Protein AF-0000000084757654 (afdb_homodimer)

Solvent-accessible surface area (backbone atoms only — not comparable to full-atom values): 35152 Å² total; per-residue (Å²): 127,57,70,40,54,54,43,24,61,54,44,61,72,52,44,21,40,53,66,53,26,56,70,52,33,48,52,54,52,52,53,41,43,73,71,65,41,54,68,43,66,47,40,64,79,38,43,17,34,40,31,45,47,75,44,86,36,84,60,58,26,37,35,41,46,20,39,56,28,21,42,80,41,77,55,94,88,36,82,39,55,36,58,24,73,42,19,33,51,40,34,16,21,51,52,40,28,50,52,51,40,60,75,65,60,38,53,59,22,10,30,41,35,40,36,41,35,30,12,43,89,73,51,46,24,37,49,46,38,48,74,54,48,74,54,75,70,40,45,34,38,36,38,65,42,79,28,36,35,92,80,27,41,56,69,29,31,25,34,35,52,39,26,5,12,35,34,32,40,40,33,43,29,38,37,30,59,25,53,51,74,44,51,87,72,30,20,48,10,50,58,19,51,31,46,17,53,53,45,41,62,64,63,79,73,65,86,88,55,59,64,50,61,43,66,15,33,34,46,25,72,65,87,48,66,57,29,29,17,30,47,20,39,37,31,30,32,35,38,15,54,35,58,69,55,36,53,52,49,50,53,51,42,51,49,31,39,47,51,28,14,48,76,57,71,25,42,62,52,77,44,80,41,80,68,41,48,16,52,61,72,29,69,68,38,26,49,43,42,37,53,16,34,28,73,67,46,33,72,83,9,48,50,67,66,43,75,43,61,52,69,52,29,69,26,41,40,36,69,77,37,68,81,32,34,25,22,36,27,29,39,12,20,48,22,30,92,32,76,67,32,93,74,38,46,58,49,69,74,39,42,59,53,52,20,49,27,55,45,41,38,45,38,75,70,17,78,128,55,70,41,54,54,44,24,60,53,44,62,73,51,44,21,40,54,66,53,26,56,69,51,35,49,51,53,51,52,52,41,43,72,72,66,40,54,68,44,67,47,40,64,80,38,44,17,35,40,31,46,47,72,44,84,35,83,58,57,28,38,33,42,47,21,39,57,32,20,40,80,40,75,56,94,88,35,83,40,54,36,58,25,72,42,20,34,51,39,35,16,23,52,52,40,30,50,51,50,37,60,76,65,59,38,54,60,23,9,30,40,37,41,35,41,35,28,10,45,89,73,50,46,23,36,49,47,38,47,74,53,47,74,56,77,72,38,45,34,39,37,39,64,42,78,28,36,35,93,80,27,41,57,70,28,31,24,33,36,52,37,26,5,12,35,34,33,38,40,34,42,29,38,38,29,59,24,54,51,73,42,52,86,72,29,20,50,10,51,58,20,50,31,46,16,54,53,45,41,64,64,64,77,73,66,86,90,55,59,64,50,61,45,66,15,32,33,45,25,72,65,88,48,67,57,30,31,19,30,45,22,39,38,30,30,32,36,37,13,54,36,55,71,56,37,54,52,48,50,53,52,42,51,50,30,39,47,52,29,13,46,74,57,72,24,43,64,51,78,45,79,42,79,69,41,49,15,52,62,73,29,69,68,37,27,49,43,42,39,53,17,36,29,73,67,46,33,72,84,9,48,50,68,64,44,74,43,62,52,68,51,30,69,28,41,41,35,69,76,35,69,80,31,34,25,21,35,28,29,39,12,20,49,22,30,93,31,76,66,33,92,73,38,47,59,48,69,73,38,42,60,54,50,19,50,27,53,45,40,38,45,37,76,69,17,78

Nearest PDB structures (foldseek):
  5i4m-assembly1_B  TM=6.976E-01  e=3.843E-22  Burkholderia vietnamiensis G4
  5tp4-assembly1_A  TM=6.880E-01  e=1.648E-21  Burkholderia ambifaria MC40-6
  5thw-assembly2_D  TM=6.919E-01  e=2.372E-21  Burkholderia multivorans ATCC 17616
  5tp4-assembly1_B  TM=6.798E-01  e=2.846E-21  Burkholderia ambifaria MC40-6
  4wjb-assembly2_C  TM=6.669E-01  e=1.084E-19  Burkholderia cenocepacia J2315

Secondary structure (DSSP, 8-state):
--HHHHHHHHHHT----TT--HHHHHHHHHHHHHHT-EEEEEETTTTEEEEEEE-SSS--EEEEEEE---EEEEETTEEEEE-TT-HHHHHHHHHHHHHHHHHTT---SSEEEEEEE--TTTT-HHHHHHHTTTTTT-SEEEEEEEEETTT--TT-EES-EEEPEEEEEEEEEE-B-EETT-GGGSB-HHHHHHHHHHHHHT----TTS-EEEEEEEEEEE-SSTTEE-SEEEEEEEEEESSHHHHHHHHHHHHHHHHHHHHHTT-EEEEEEEEEEPPP---HHHHHHHHHHHHHHH-GGGBPPPEEES---THHHHHHH-TTSEEEEEEEEEEEBS-TT-TT-B--TTHHHHHHHHHHHHHHHHH-/--HHHHHHHHHHT----TT--HHHHHHHHHHHHHHT-EEEEEETTTTEEEEEEE-SSS--EEEEEEE---EEEEETTEEEEE--S-HHHHHHHHHHHHHHHHHTT---SSEEEEEEE--TTTT-HHHHHHHTTTTTT-SEEEEEEEEETTT--TT-EES-EEEPEEEEEEEEEE-B-EETT-GGGSB-HHHHHHHHHHHHHT----TTS-EEEEEEEEEEE-SSTTEE-SEEEEEEEEEESSHHHHHHHHHHHHHHHHHHHHHTT-EEEEEEEEEEPPP---HHHHHHHHHHHHHHH-GGGBPPPEEES---THHHHHHH-TTSEEEEEEEEEEEBS-TT-TT-B--TTHHHHHHHHHHHHHHHHH-

pLDDT: mean 96.44, std 3.77, range [72.62, 98.88]

Organism: Klebsiella aerogenes (strain ATCC 13048 / DSM 30053 / CCUG 1429 / JCM 1235 / KCTC 2190 / NBRC 13534 / NCIMB 10102 / NCTC 10006 / CDC 819-56) (NCBI:txid1028307)

Radius of gyration: 37.56 Å; Cα contacts (8 Å, |Δi|>4): 1907; chains: 2; bounding box: 44×111×71 Å

Foldseek 3Di:
DDQLVVQLVVLQVDAAAFQGCQVQLVVLQVLCVVLPWDKDACQLVGRKIKTKDALVAAFAEEEEEAERHFDWDQDPNDTDTGNLFCSSLQSSLLSSLSSVCVVVVLFNHGMYMYIYWGHFVVLCRLVSNVVSVVCVRHAAYEYEGAFACVFAAALAKELAEKEKKKKKKKKKKFKAKDFLVCCVVIQASLQLQVQLQVLLVPDDDDPVWDKDKHKDDKDFDPPDPGMRTGIIMIMIMIITSAQVVVVVSVVSSVVSSQVSSVVSPMGMDMDMDDIAHIDDAAPVSSVLLQVLRCVLRNPVRYDYYYYDRHGTSNCVNCVVVVSHHYIYMYHHFNWPPGGPPPPIDGHSVSSVSSSSSVNSSSSVRRD/DDQLVVQLVVLQVQAAAFQGCQVQLVVLQVLCVVLPWDKDACQLVGRKIKTKDALVAAFAEEEEEAERHFDWDQDPNDTDTGNQFCSSLQSSLLSSLSSVCVVVVLFNHGMYMYIYFGHFVVLCRLVSNVVSVVCVRHAAYEYEGAFACVFAAALAKELAEKEKKKKKKKKKKFKAKDFLVCCVVIQASLQLQVQLQVLLVPDDDDPVWDKDKHKDDKDFDPPDPGMRTGIIMIMIMIITSAQVVVVVSVVSSVVSSQVSSVVRPMGMDMDMDDIAHIDDAAPVSSVLLQVLRCVLRNPVRYDYYDYDRHGTSNCVNCVVVVSHHYIYMYHHFNWPPGGPPPPIDGHSVSSVSSSSSVNSSSSVRRD

InterPro domains:
  IPR002933 Peptidase M20 [PF01546] (63-363)
  IPR011650 Peptidase M20, dimerisation domain [PF07687] (166-262)
  IPR017439 Amidohydrolase [PIRSF005962] (6-364)
  IPR017439 Amidohydrolase [TIGR01891] (9-352)
  IPR036264 Bacterial exopeptidase dimerisation domain [SSF55031] (165-276)
  IPR037484 AmhX-like [cd08018] (2-364)
  IPR052030 Peptidase M20/M20A family hydrolases [PTHR30575] (9-344)

Sequence (734 aa):
MSRTLEHFNYLHQIPELGFEEYKTSAYIGDTLEAAGFRVHRHVGGTTGIVAEIDSGEPGPVVALRADMDALGHIIDGRLEARHTCGHDGHSSVVLTAAEEILAERMVKRGKLKVLFQPAEELGTGAIALTEAGVLDDVEMLFGFHLRPLEECPMGKAVPAMYYSASATVMVDFHGKAAHAARPHLGINALDAASHAVQAVNGIHLAPSLTWSAKATRFLCDAGVTNSVPENAHVCWDLRCEENDGMATLKERVVRAIESSAAAYGASADIRIVKEMPAAIIDEDATAIVSQAIRETFGEAGLTAAKSTPGSEDFFHYLRLRPAVKGGFWGLGCNLQPGLHHPEMHFDRAALADGVRVFKSCVRQLLGMSRTLEHFNYLHQIPELGFEEYKTSAYIGDTLEAAGFRVHRHVGGTTGIVAEIDSGEPGPVVALRADMDALGHIIDGRLEARHTCGHDGHSSVVLTAAEEILAERMVKRGKLKVLFQPAEELGTGAIALTEAGVLDDVEMLFGFHLRPLEECPMGKAVPAMYYSASATVMVDFHGKAAHAARPHLGINALDAASHAVQAVNGIHLAPSLTWSAKATRFLCDAGVTNSVPENAHVCWDLRCEENDGMATLKERVVRAIESSAAAYGASADIRIVKEMPAAIIDEDATAIVSQAIRETFGEAGLTAAKSTPGSEDFFHYLRLRPAVKGGFWGLGCNLQPGLHHPEMHFDRAALADGVRVFKSCVRQLLG

Structure (mmCIF, N/CA/C/O backbone):
data_AF-0000000084757654-model_v1
#
loop_
_entity.id
_entity.type
_entity.pdbx_description
1 polymer Amidohydrolase
#
loop_
_atom_site.group_PDB
_atom_site.id
_atom_site.type_symbol
_atom_site.label_atom_id
_atom_site.label_alt_id
_atom_site.label_comp_id
_atom_site.label_asym_id
_atom_site.label_entity_id
_atom_site.label_seq_id
_atom_site.pdbx_PDB_ins_code
_atom_site.Cartn_x
_atom_site.Cartn_y
_atom_site.Cartn_z
_atom_site.occupancy
_atom_site.B_iso_or_equiv
_atom_site.auth_seq_id
_atom_site.auth_comp_id
_atom_site.auth_asym_id
_atom_site.auth_atom_id
_atom_site.pdbx_PDB_model_num
ATOM 1 N N . MET A 1 1 ? 23.953 -36.562 -34.312 1 72.62 1 MET A N 1
ATOM 2 C CA . MET A 1 1 ? 23.219 -36 -33.188 1 72.62 1 MET A CA 1
ATOM 3 C C . MET A 1 1 ? 21.891 -36.719 -33 1 72.62 1 MET A C 1
ATOM 5 O O . MET A 1 1 ? 21.25 -37.125 -33.969 1 72.62 1 MET A O 1
ATOM 9 N N . SER A 1 2 ? 21.609 -37.031 -31.688 1 90.94 2 SER A N 1
ATOM 10 C CA . SER A 1 2 ? 20.359 -37.75 -31.453 1 90.94 2 SER A CA 1
ATOM 11 C C . SER A 1 2 ? 19.156 -36.906 -31.875 1 90.94 2 SER A C 1
ATOM 13 O O . SER A 1 2 ? 19.234 -35.688 -31.938 1 90.94 2 SER A O 1
ATOM 15 N N . ARG A 1 3 ? 18.141 -37.594 -32.5 1 94.44 3 ARG A N 1
ATOM 16 C CA . ARG A 1 3 ? 16.922 -36.938 -32.938 1 94.44 3 ARG A CA 1
ATOM 17 C C . ARG A 1 3 ? 16.375 -36 -31.859 1 94.44 3 ARG A C 1
ATOM 19 O O . ARG A 1 3 ? 15.898 -34.906 -32.156 1 94.44 3 ARG A O 1
ATOM 26 N N . THR A 1 4 ? 16.516 -36.406 -30.688 1 97.31 4 THR A N 1
ATOM 27 C CA . THR A 1 4 ? 16.016 -35.625 -29.562 1 97.31 4 THR A CA 1
ATOM 28 C C . THR A 1 4 ? 16.812 -34.312 -29.422 1 97.31 4 THR A C 1
ATOM 30 O O . THR A 1 4 ? 16.25 -33.25 -29.188 1 97.31 4 THR A O 1
ATOM 33 N N . LEU A 1 5 ? 18.109 -34.344 -29.578 1 97.69 5 LEU A N 1
ATOM 34 C CA . LEU A 1 5 ? 18.953 -33.156 -29.484 1 97.69 5 LEU A CA 1
ATOM 35 C C . LEU A 1 5 ? 18.719 -32.219 -30.672 1 97.69 5 LEU A C 1
ATOM 37 O O . LEU A 1 5 ? 18.812 -31 -30.531 1 97.69 5 LEU A O 1
ATOM 41 N N . GLU A 1 6 ? 18.484 -32.844 -31.828 1 97.75 6 GLU A N 1
ATOM 42 C CA . GLU A 1 6 ? 18.141 -32.031 -32.969 1 97.75 6 GLU A CA 1
ATOM 43 C C . GLU A 1 6 ? 16.891 -31.188 -32.719 1 97.75 6 GLU A C 1
ATOM 45 O O . GLU A 1 6 ? 16.875 -29.984 -33 1 97.75 6 GLU A O 1
ATOM 50 N N . HIS A 1 7 ? 15.891 -31.844 -32.219 1 98.44 7 HIS A N 1
ATOM 51 C CA . HIS A 1 7 ? 14.672 -31.125 -31.891 1 98.44 7 HIS A CA 1
ATOM 52 C C . HIS A 1 7 ? 14.938 -30.047 -30.844 1 98.44 7 HIS A C 1
ATOM 54 O O . HIS A 1 7 ? 14.5 -28.906 -31 1 98.44 7 HIS A O 1
ATOM 60 N N . PHE A 1 8 ? 15.695 -30.391 -29.812 1 98.31 8 PHE A N 1
ATOM 61 C CA . PHE A 1 8 ? 16 -29.453 -28.734 1 98.31 8 PHE A CA 1
ATOM 62 C C . PHE A 1 8 ? 16.719 -28.219 -29.266 1 98.31 8 PHE A C 1
ATOM 64 O O . PHE A 1 8 ? 16.375 -27.094 -28.922 1 98.31 8 PHE A O 1
ATOM 71 N N . ASN A 1 9 ? 17.703 -28.484 -30.047 1 97.69 9 ASN A N 1
ATOM 72 C CA . ASN A 1 9 ? 18.516 -27.375 -30.562 1 97.69 9 ASN A CA 1
ATOM 73 C C . ASN A 1 9 ? 17.672 -26.391 -31.375 1 97.69 9 ASN A C 1
ATOM 75 O O . ASN A 1 9 ? 17.906 -25.188 -31.312 1 97.69 9 ASN A O 1
ATOM 79 N N . TYR A 1 10 ? 16.781 -26.953 -32.094 1 97.88 10 TYR A N 1
ATOM 80 C CA . TYR A 1 10 ? 15.922 -26.078 -32.875 1 97.88 10 TYR A CA 1
ATOM 81 C C . TYR A 1 10 ? 14.953 -25.312 -31.969 1 97.88 10 TYR A C 1
ATOM 83 O O . TYR A 1 10 ? 14.852 -24.094 -32.062 1 97.88 10 TYR A O 1
ATOM 91 N N . LEU A 1 11 ? 14.234 -26.016 -31.141 1 98.44 11 LEU A N 1
ATOM 92 C CA . LEU A 1 11 ? 13.203 -25.422 -30.281 1 98.44 11 LEU A CA 1
ATOM 93 C C . LEU A 1 11 ? 13.812 -24.406 -29.312 1 98.44 11 LEU A C 1
ATOM 95 O O . LEU A 1 11 ? 13.172 -23.406 -28.984 1 98.44 11 LEU A O 1
ATOM 99 N N . HIS A 1 12 ? 15 -24.672 -28.891 1 97.94 12 HIS A N 1
ATOM 100 C CA . HIS A 1 12 ? 15.695 -23.797 -27.969 1 97.94 12 HIS A CA 1
ATOM 101 C C . HIS A 1 12 ? 15.898 -22.406 -28.562 1 97.94 12 HIS A C 1
ATOM 103 O O . HIS A 1 12 ? 15.953 -21.406 -27.844 1 97.94 12 HIS A O 1
ATOM 109 N N . GLN A 1 13 ? 15.906 -22.344 -29.844 1 97.44 13 GLN A N 1
ATOM 110 C CA . GLN A 1 13 ? 16.234 -21.109 -30.531 1 97.44 13 GLN A CA 1
ATOM 111 C C . GLN A 1 13 ? 14.992 -20.266 -30.766 1 97.44 13 GLN A C 1
ATOM 113 O O . GLN A 1 13 ? 15.086 -19.094 -31.125 1 97.44 13 GLN A O 1
ATOM 118 N N . ILE A 1 14 ? 13.836 -20.812 -30.484 1 97.62 14 ILE A N 1
ATOM 119 C CA . ILE A 1 14 ? 12.625 -20.078 -30.812 1 97.62 14 ILE A CA 1
ATOM 120 C C . ILE A 1 14 ? 11.703 -20.016 -29.594 1 97.62 14 ILE A C 1
ATOM 122 O O . ILE A 1 14 ? 10.539 -20.406 -29.672 1 97.62 14 ILE A O 1
ATOM 126 N N . PRO A 1 15 ? 12.211 -19.453 -28.562 1 97.5 15 PRO A N 1
ATOM 127 C CA . PRO A 1 15 ? 11.344 -19.297 -27.391 1 97.5 15 PRO A CA 1
ATOM 128 C C . PRO A 1 15 ? 10.172 -18.344 -27.641 1 97.5 15 PRO A C 1
ATOM 130 O O . PRO A 1 15 ? 10.359 -17.25 -28.172 1 97.5 15 PRO A O 1
ATOM 133 N N . GLU A 1 16 ? 8.938 -18.828 -27.391 1 97.94 16 GLU A N 1
ATOM 134 C CA . GLU A 1 16 ? 7.723 -18.031 -27.578 1 97.94 16 GLU A CA 1
ATOM 135 C C . GLU A 1 16 ? 6.824 -18.094 -26.344 1 97.94 16 GLU A C 1
ATOM 137 O O . GLU A 1 16 ? 6.73 -19.141 -25.688 1 97.94 16 GLU A O 1
ATOM 142 N N . LEU A 1 17 ? 6.145 -17.016 -26.062 1 96.38 17 LEU A N 1
ATOM 143 C CA . LEU A 1 17 ? 5.312 -16.922 -24.875 1 96.38 17 LEU A CA 1
ATOM 144 C C . LEU A 1 17 ? 4.027 -17.719 -25.047 1 96.38 17 LEU A C 1
ATOM 146 O O . LEU A 1 17 ? 3.717 -18.188 -26.141 1 96.38 17 LEU A O 1
ATOM 150 N N . GLY A 1 18 ? 3.299 -17.891 -24 1 95.88 18 GLY A N 1
ATOM 151 C CA . GLY A 1 18 ? 2.074 -18.688 -23.984 1 95.88 18 GLY A CA 1
ATOM 152 C C . GLY A 1 18 ? 1.058 -18.219 -25 1 95.88 18 GLY A C 1
ATOM 153 O O . GLY A 1 18 ? 0.792 -17.031 -25.141 1 95.88 18 GLY A O 1
ATOM 154 N N . PHE A 1 19 ? 0.548 -19.125 -25.703 1 97.06 19 PHE A N 1
ATOM 155 C CA . PHE A 1 19 ? -0.47 -18.984 -26.734 1 97.06 19 PHE A CA 1
ATOM 156 C C . PHE A 1 19 ? 0.077 -18.219 -27.938 1 97.06 19 PHE A C 1
ATOM 158 O O . PHE A 1 19 ? -0.668 -17.891 -28.859 1 97.06 19 PHE A O 1
ATOM 165 N N . GLU A 1 20 ? 1.313 -17.922 -27.891 1 97.62 20 GLU A N 1
ATOM 166 C CA . GLU A 1 20 ? 1.985 -17.281 -29.016 1 97.62 20 GLU A CA 1
ATOM 167 C C . GLU A 1 20 ? 3.096 -18.172 -29.562 1 97.62 20 GLU A C 1
ATOM 169 O O . GLU A 1 20 ? 4.078 -17.672 -30.109 1 97.62 20 GLU A O 1
ATOM 174 N N . GLU A 1 21 ? 2.961 -19.422 -29.297 1 98.38 21 GLU A N 1
ATOM 175 C CA . GLU A 1 21 ? 3.977 -20.375 -29.734 1 98.38 21 GLU A CA 1
ATOM 176 C C . GLU A 1 21 ? 3.787 -20.766 -31.203 1 98.38 21 GLU A C 1
ATOM 178 O O . GLU A 1 21 ? 3.703 -21.938 -31.531 1 98.38 21 GLU A O 1
ATOM 183 N N . TYR A 1 22 ? 3.822 -19.797 -32.062 1 98.38 22 TYR A N 1
ATOM 184 C CA . TYR A 1 22 ? 3.48 -20.016 -33.469 1 98.38 22 TYR A CA 1
ATOM 185 C C . TYR A 1 22 ? 4.57 -20.812 -34.188 1 98.38 22 TYR A C 1
ATOM 187 O O . TYR A 1 22 ? 4.281 -21.797 -34.875 1 98.38 22 TYR A O 1
ATOM 195 N N . LYS A 1 23 ? 5.789 -20.375 -34.094 1 98.62 23 LYS A N 1
ATOM 196 C CA . LYS A 1 23 ? 6.895 -21.078 -34.719 1 98.62 23 LYS A CA 1
ATOM 197 C C . LYS A 1 23 ? 7.074 -22.469 -34.125 1 98.62 23 LYS A C 1
ATOM 199 O O . LYS A 1 23 ? 7.359 -23.438 -34.844 1 98.62 23 LYS A O 1
ATOM 204 N N . THR A 1 24 ? 6.957 -22.516 -32.781 1 98.69 24 THR A N 1
ATOM 205 C CA . THR A 1 24 ? 7.094 -23.797 -32.094 1 98.69 24 THR A CA 1
ATOM 206 C C . THR A 1 24 ? 6.027 -24.781 -32.562 1 98.69 24 THR A C 1
ATOM 208 O O . THR A 1 24 ? 6.34 -25.922 -32.906 1 98.69 24 THR A O 1
ATOM 211 N N . SER A 1 25 ? 4.789 -24.328 -32.562 1 98.75 25 SER A N 1
ATOM 212 C CA . SER A 1 25 ? 3.672 -25.172 -33 1 98.75 25 SER A CA 1
ATOM 213 C C . SER A 1 25 ? 3.855 -25.625 -34.438 1 98.75 25 SER A C 1
ATOM 215 O O . SER A 1 25 ? 3.598 -26.781 -34.75 1 98.75 25 SER A O 1
ATOM 217 N N . ALA A 1 26 ? 4.246 -24.703 -35.312 1 98.69 26 ALA A N 1
ATOM 218 C CA . ALA A 1 26 ? 4.477 -25.047 -36.688 1 98.69 26 ALA A CA 1
ATOM 219 C C . ALA A 1 26 ? 5.543 -26.125 -36.844 1 98.69 26 ALA A C 1
ATOM 221 O O . ALA A 1 26 ? 5.367 -27.094 -37.594 1 98.69 26 ALA A O 1
ATOM 222 N N . TYR A 1 27 ? 6.633 -25.969 -36.188 1 98.69 27 TYR A N 1
ATOM 223 C CA . TYR A 1 27 ? 7.727 -26.938 -36.25 1 98.69 27 TYR A CA 1
ATOM 224 C C . TYR A 1 27 ? 7.273 -28.312 -35.812 1 98.69 27 TYR A C 1
ATOM 226 O O . TYR A 1 27 ? 7.539 -29.312 -36.469 1 98.69 27 TYR A O 1
ATOM 234 N N . ILE A 1 28 ? 6.629 -28.375 -34.656 1 98.75 28 ILE A N 1
ATOM 235 C CA . ILE A 1 28 ? 6.207 -29.641 -34.094 1 98.75 28 ILE A CA 1
ATOM 236 C C . ILE A 1 28 ? 5.164 -30.297 -35 1 98.75 28 ILE A C 1
ATOM 238 O O . ILE A 1 28 ? 5.273 -31.484 -35.312 1 98.75 28 ILE A O 1
ATOM 242 N N . GLY A 1 29 ? 4.168 -29.531 -35.406 1 98.62 29 GLY A N 1
ATOM 243 C CA . GLY A 1 29 ? 3.162 -30.047 -36.312 1 98.62 29 GLY A CA 1
ATOM 244 C C . GLY A 1 29 ? 3.748 -30.594 -37.594 1 98.62 29 GLY A C 1
ATOM 245 O O . GLY A 1 29 ? 3.404 -31.703 -38.031 1 98.62 29 GLY A O 1
ATOM 246 N N . ASP A 1 30 ? 4.613 -29.781 -38.25 1 98.62 30 ASP A N 1
ATOM 247 C CA . ASP A 1 30 ? 5.254 -30.188 -39.469 1 98.62 30 ASP A CA 1
ATOM 248 C C . ASP A 1 30 ? 6.055 -31.484 -39.281 1 98.62 30 ASP A C 1
ATOM 250 O O . ASP A 1 30 ? 6.023 -32.375 -40.156 1 98.62 30 ASP A O 1
ATOM 254 N N . THR A 1 31 ? 6.828 -31.5 -38.25 1 98.5 31 THR A N 1
ATOM 255 C CA . THR A 1 31 ? 7.652 -32.688 -37.969 1 98.5 31 THR A CA 1
ATOM 256 C C . THR A 1 31 ? 6.785 -33.906 -37.812 1 98.5 31 THR A C 1
ATOM 258 O O . THR A 1 31 ? 7.121 -35 -38.312 1 98.5 31 THR A O 1
ATOM 261 N N . LEU A 1 32 ? 5.699 -33.812 -37.062 1 98.38 32 LEU A N 1
ATOM 262 C CA . LEU A 1 32 ? 4.793 -34.938 -36.844 1 98.38 32 LEU A CA 1
ATOM 263 C C . LEU A 1 32 ? 4.145 -35.375 -38.156 1 98.38 32 LEU A C 1
ATOM 265 O O . LEU A 1 32 ? 4.047 -36.594 -38.406 1 98.38 32 LEU A O 1
ATOM 269 N N . GLU A 1 33 ? 3.707 -34.438 -38.938 1 97.69 33 GLU A N 1
ATOM 270 C CA . GLU A 1 33 ? 3.109 -34.781 -40.219 1 97.69 33 GLU A CA 1
ATOM 271 C C . GLU A 1 33 ? 4.109 -35.5 -41.125 1 97.69 33 GLU A C 1
ATOM 273 O O . GLU A 1 33 ? 3.771 -36.469 -41.781 1 97.69 33 GLU A O 1
ATOM 278 N N . ALA A 1 34 ? 5.254 -34.938 -41.156 1 97.44 34 ALA A N 1
ATOM 279 C CA . ALA A 1 34 ? 6.305 -35.562 -41.969 1 97.44 34 ALA A CA 1
ATOM 280 C C . ALA A 1 34 ? 6.594 -36.969 -41.5 1 97.44 34 ALA A C 1
ATOM 282 O O . ALA A 1 34 ? 6.926 -37.844 -42.344 1 97.44 34 ALA A O 1
ATOM 283 N N . ALA A 1 35 ? 6.465 -37.25 -40.25 1 96.25 35 ALA A N 1
ATOM 284 C CA . ALA A 1 35 ? 6.715 -38.562 -39.688 1 96.25 35 ALA A CA 1
ATOM 285 C C . ALA A 1 35 ? 5.555 -39.5 -40 1 96.25 35 ALA A C 1
ATOM 287 O O . ALA A 1 35 ? 5.691 -40.719 -39.875 1 96.25 35 ALA A O 1
ATOM 288 N N . GLY A 1 36 ? 4.355 -38.969 -40.344 1 95 36 GLY A N 1
ATOM 289 C CA . GLY A 1 36 ? 3.246 -39.812 -40.75 1 95 36 GLY A CA 1
ATOM 290 C C . GLY A 1 36 ? 2.078 -39.781 -39.781 1 95 36 GLY A C 1
ATOM 291 O O . GLY A 1 36 ? 1.151 -40.594 -39.906 1 95 36 GLY A O 1
ATOM 292 N N . PHE A 1 37 ? 2.125 -38.875 -38.875 1 95.94 37 PHE A N 1
ATOM 293 C CA . PHE A 1 37 ? 1.035 -38.75 -37.938 1 95.94 37 PHE A CA 1
ATOM 294 C C . PHE A 1 37 ? -0.181 -38.094 -38.562 1 95.94 37 PHE A C 1
ATOM 296 O O . PHE A 1 37 ? -0.043 -37.281 -39.469 1 95.94 37 PHE A O 1
ATOM 303 N N . ARG A 1 38 ? -1.343 -38.5 -38 1 94.81 38 ARG A N 1
ATOM 304 C CA . ARG A 1 38 ? -2.506 -37.625 -38.125 1 94.81 38 ARG A CA 1
ATOM 305 C C . ARG A 1 38 ? -2.43 -36.5 -37.094 1 94.81 38 ARG A C 1
ATOM 307 O O . ARG A 1 38 ? -2.52 -36.75 -35.906 1 94.81 38 ARG A O 1
ATOM 314 N N . VAL A 1 39 ? -2.369 -35.312 -37.656 1 97.81 39 VAL A N 1
ATOM 315 C CA . VAL A 1 39 ? -2.092 -34.188 -36.75 1 97.81 39 VAL A CA 1
ATOM 316 C C . VAL A 1 39 ? -3.279 -33.219 -36.75 1 97.81 39 VAL A C 1
ATOM 318 O O . VAL A 1 39 ? -3.803 -32.844 -37.812 1 97.81 39 VAL A O 1
ATOM 321 N N . HIS A 1 40 ? -3.773 -32.938 -35.656 1 98.06 40 HIS A N 1
ATOM 322 C CA . HIS A 1 40 ? -4.723 -31.844 -35.438 1 98.06 40 HIS A CA 1
ATOM 323 C C . HIS A 1 40 ? -4.027 -30.594 -34.906 1 98.06 40 HIS A C 1
ATOM 325 O O . HIS A 1 40 ? -3.582 -30.562 -33.75 1 98.06 40 HIS A O 1
ATOM 331 N N . ARG A 1 41 ? -4.008 -29.578 -35.656 1 98 41 ARG A N 1
ATOM 332 C CA . ARG A 1 41 ? -3.365 -28.312 -35.281 1 98 41 ARG A CA 1
ATOM 333 C C . ARG A 1 41 ? -4.391 -27.297 -34.812 1 98 41 ARG A C 1
ATOM 335 O O . ARG A 1 41 ? -5.598 -27.531 -34.906 1 98 41 ARG A O 1
ATOM 342 N N . HIS A 1 42 ? -3.98 -26.281 -34.219 1 97.94 42 HIS A N 1
ATOM 343 C CA . HIS A 1 42 ? -4.809 -25.188 -33.719 1 97.94 42 HIS A CA 1
ATOM 344 C C . HIS A 1 42 ? -5.949 -25.719 -32.844 1 97.94 42 HIS A C 1
ATOM 346 O O . HIS A 1 42 ? -7.102 -25.312 -33.031 1 97.94 42 HIS A O 1
ATOM 352 N N . VAL A 1 43 ? -5.621 -26.672 -32.062 1 97.75 43 VAL A N 1
ATOM 353 C CA . VAL A 1 43 ? -6.617 -27.297 -31.219 1 97.75 43 VAL A CA 1
ATOM 354 C C . VAL A 1 43 ? -7.203 -26.266 -30.25 1 97.75 43 VAL A C 1
ATOM 356 O O . VAL A 1 43 ? -6.465 -25.562 -29.562 1 97.75 43 VAL A O 1
ATOM 359 N N . GLY A 1 44 ? -8.555 -26.188 -30.219 1 95.94 44 GLY A N 1
ATOM 360 C CA . GLY A 1 44 ? -9.227 -25.219 -29.359 1 95.94 44 GLY A CA 1
ATOM 361 C C . GLY A 1 44 ? -8.969 -23.781 -29.766 1 95.94 44 GLY A C 1
ATOM 362 O O . GLY A 1 44 ? -9.094 -22.859 -28.938 1 95.94 44 GLY A O 1
ATOM 363 N N . GLY A 1 45 ? -8.539 -23.578 -30.906 1 97.19 45 GLY A N 1
ATOM 364 C CA . GLY A 1 45 ? -8.227 -22.234 -31.375 1 97.19 45 GLY A CA 1
ATOM 365 C C . GLY A 1 45 ? -6.906 -21.719 -30.828 1 97.19 45 GLY A C 1
ATOM 366 O O . GLY A 1 45 ? -6.688 -20.5 -30.781 1 97.19 45 GLY A O 1
ATOM 367 N N . THR A 1 46 ? -6.074 -22.578 -30.328 1 98.19 46 THR A N 1
ATOM 368 C CA . THR A 1 46 ? -4.781 -22.203 -29.766 1 98.19 46 THR A CA 1
ATOM 369 C C . THR A 1 46 ? -3.639 -22.75 -30.625 1 98.19 46 THR A C 1
ATOM 371 O O . THR A 1 46 ? -3.869 -23.266 -31.719 1 98.19 46 THR A O 1
ATOM 374 N N . THR A 1 47 ? -2.445 -22.562 -30.109 1 98.56 47 THR A N 1
ATOM 375 C CA . THR A 1 47 ? -1.286 -23.125 -30.797 1 98.56 47 THR A CA 1
ATOM 376 C C . THR A 1 47 ? -1.113 -24.609 -30.438 1 98.56 47 THR A C 1
ATOM 378 O O . THR A 1 47 ? -0.112 -25.219 -30.812 1 98.56 47 THR A O 1
ATOM 381 N N . GLY A 1 48 ? -2.059 -25.219 -29.719 1 98.62 48 GLY A N 1
ATOM 382 C CA . GLY A 1 48 ? -1.989 -26.609 -29.297 1 98.62 48 GLY A CA 1
ATOM 383 C C . GLY A 1 48 ? -2.064 -27.594 -30.453 1 98.62 48 GLY A C 1
ATOM 384 O O . GLY A 1 48 ? -2.686 -27.312 -31.469 1 98.62 48 GLY A O 1
ATOM 385 N N . ILE A 1 49 ? -1.4 -28.734 -30.297 1 98.75 49 ILE A N 1
ATOM 386 C CA . ILE A 1 49 ? -1.349 -29.797 -31.297 1 98.75 49 ILE A CA 1
ATOM 387 C C . ILE A 1 49 ? -1.736 -31.141 -30.656 1 98.75 49 ILE A C 1
ATOM 389 O O . ILE A 1 49 ? -1.355 -31.422 -29.516 1 98.75 49 ILE A O 1
ATOM 393 N N . VAL A 1 50 ? -2.508 -31.906 -31.359 1 98.69 50 VAL A N 1
ATOM 394 C CA . VAL A 1 50 ? -2.76 -33.312 -30.984 1 98.69 50 VAL A CA 1
ATOM 395 C C . VAL A 1 50 ? -2.428 -34.219 -32.156 1 98.69 50 VAL A C 1
ATOM 397 O O . VAL A 1 50 ? -2.885 -34 -33.281 1 98.69 50 VAL A O 1
ATOM 400 N N . ALA A 1 51 ? -1.605 -35.156 -31.922 1 98.56 51 ALA A N 1
ATOM 401 C CA . ALA A 1 51 ? -1.303 -36.219 -32.875 1 98.56 51 ALA A CA 1
ATOM 402 C C . ALA A 1 51 ? -1.746 -37.562 -32.375 1 98.56 51 ALA A C 1
ATOM 404 O O . ALA A 1 51 ? -1.77 -37.812 -31.156 1 98.56 51 ALA A O 1
ATOM 405 N N . GLU A 1 52 ? -2.062 -38.469 -33.312 1 97.56 52 GLU A N 1
ATOM 406 C CA . GLU A 1 52 ? -2.615 -39.75 -32.875 1 97.56 52 GLU A CA 1
ATOM 407 C C . GLU A 1 52 ? -1.994 -40.906 -33.656 1 97.56 52 GLU A C 1
ATOM 409 O O . GLU A 1 52 ? -1.626 -40.75 -34.812 1 97.56 52 GLU A O 1
ATOM 414 N N . ILE A 1 53 ? -1.821 -41.969 -32.969 1 96.44 53 ILE A N 1
ATOM 415 C CA . ILE A 1 53 ? -1.527 -43.281 -33.531 1 96.44 53 ILE A CA 1
ATOM 416 C C . ILE A 1 53 ? -2.627 -44.281 -33.125 1 96.44 53 ILE A C 1
ATOM 418 O O . ILE A 1 53 ? -2.814 -44.562 -31.953 1 96.44 53 ILE A O 1
ATOM 422 N N . ASP A 1 54 ? -3.324 -44.75 -34.156 1 96.5 54 ASP A N 1
ATOM 423 C CA . ASP A 1 54 ? -4.395 -45.719 -33.938 1 96.5 54 ASP A CA 1
ATOM 424 C C . ASP A 1 54 ? -3.979 -47.094 -34.438 1 96.5 54 ASP A C 1
ATOM 426 O O . ASP A 1 54 ? -3.711 -47.281 -35.625 1 96.5 54 ASP A O 1
ATOM 430 N N . SER A 1 55 ? -3.963 -48.031 -33.5 1 96.38 55 SER A N 1
ATOM 431 C CA . SER A 1 55 ? -3.562 -49.406 -33.875 1 96.38 55 SER A CA 1
ATOM 432 C C . SER A 1 55 ? -4.625 -50.062 -34.719 1 96.38 55 SER A C 1
ATOM 434 O O . SER A 1 55 ? -4.336 -51.031 -35.438 1 96.38 55 SER A O 1
ATOM 436 N N . GLY A 1 56 ? -5.871 -49.594 -34.531 1 96.25 56 GLY A N 1
ATOM 437 C CA . GLY A 1 56 ? -7 -50.25 -35.188 1 96.25 56 GLY A CA 1
ATOM 438 C C . GLY A 1 56 ? -7.539 -51.406 -34.375 1 96.25 56 GLY A C 1
ATOM 439 O O . GLY A 1 56 ? -8.578 -52 -34.719 1 96.25 56 GLY A O 1
ATOM 440 N N . GLU A 1 57 ? -6.824 -51.781 -33.375 1 97.75 57 GLU A N 1
ATOM 441 C CA . GLU A 1 57 ? -7.234 -52.875 -32.469 1 97.75 57 GLU A CA 1
ATOM 442 C C . GLU A 1 57 ? -7.809 -52.312 -31.172 1 97.75 57 GLU A C 1
ATOM 444 O O . GLU A 1 57 ? -7.457 -51.219 -30.75 1 97.75 57 GLU A O 1
ATOM 449 N N . PRO A 1 58 ? -8.727 -53.156 -30.562 1 97.44 58 PRO A N 1
ATOM 450 C CA . PRO A 1 58 ? -9.258 -52.688 -29.281 1 97.44 58 PRO A CA 1
ATOM 451 C C . PRO A 1 58 ? -8.172 -52.5 -28.234 1 97.44 58 PRO A C 1
ATOM 453 O O . PRO A 1 58 ? -7.207 -53.281 -28.172 1 97.44 58 PRO A O 1
ATOM 456 N N . GLY A 1 59 ? -8.336 -51.469 -27.375 1 97.62 59 GLY A N 1
ATOM 457 C CA . GLY A 1 59 ? -7.41 -51.156 -26.312 1 97.62 59 GLY A CA 1
ATOM 458 C C . GLY A 1 59 ? -7.621 -49.781 -25.734 1 97.62 59 GLY A C 1
ATOM 459 O O . GLY A 1 59 ? -8.531 -49.062 -26.156 1 97.62 59 GLY A O 1
ATOM 460 N N . PRO A 1 60 ? -6.863 -49.5 -24.859 1 98.25 60 PRO A N 1
ATOM 461 C CA . PRO A 1 60 ? -7.047 -48.219 -24.188 1 98.25 60 PRO A CA 1
ATOM 462 C C . PRO A 1 60 ? -6.531 -47.031 -25.031 1 98.25 60 PRO A C 1
ATOM 464 O O . PRO A 1 60 ? -5.801 -47.25 -26 1 98.25 60 PRO A O 1
ATOM 467 N N . VAL A 1 61 ? -6.992 -45.875 -24.719 1 98.56 61 VAL A N 1
ATOM 468 C CA . VAL A 1 61 ? -6.449 -44.625 -25.266 1 98.56 61 VAL A CA 1
ATOM 469 C C . VAL A 1 61 ? -5.531 -43.969 -24.25 1 98.56 61 VAL A C 1
ATOM 471 O O . VAL A 1 61 ? -5.965 -43.656 -23.141 1 98.56 61 VAL A O 1
ATOM 474 N N . VAL A 1 62 ? -4.293 -43.844 -24.594 1 98.75 62 VAL A N 1
ATOM 475 C CA . VAL A 1 62 ? -3.26 -43.281 -23.734 1 98.75 62 VAL A CA 1
ATOM 476 C C . VAL A 1 62 ? -2.748 -41.969 -24.344 1 98.75 62 VAL A C 1
ATOM 478 O O . VAL A 1 62 ? -2.668 -41.844 -25.578 1 98.75 62 VAL A O 1
ATOM 481 N N . ALA A 1 63 ? -2.479 -41 -23.5 1 98.88 63 ALA A N 1
ATOM 482 C CA . ALA A 1 63 ? -1.977 -39.719 -24.016 1 98.88 63 ALA A CA 1
ATOM 483 C C . ALA A 1 63 ? -0.66 -39.344 -23.344 1 98.88 63 ALA A C 1
ATOM 485 O O . ALA A 1 63 ? -0.464 -39.594 -22.156 1 98.88 63 ALA A O 1
ATOM 486 N N . LEU A 1 64 ? 0.233 -38.75 -24.031 1 98.88 64 LEU A N 1
ATOM 487 C CA . LEU A 1 64 ? 1.446 -38.094 -23.562 1 98.88 64 LEU A CA 1
ATOM 488 C C . LEU A 1 64 ? 1.367 -36.594 -23.766 1 98.88 64 LEU A C 1
ATOM 490 O O . LEU A 1 64 ? 0.939 -36.125 -24.828 1 98.88 64 LEU A O 1
ATOM 494 N N . ARG A 1 65 ? 1.746 -35.781 -22.766 1 98.88 65 ARG A N 1
ATOM 495 C CA . ARG A 1 65 ? 1.656 -34.344 -22.859 1 98.88 65 ARG A CA 1
ATOM 496 C C . ARG A 1 65 ? 3.023 -33.688 -22.672 1 98.88 65 ARG A C 1
ATOM 498 O O . ARG A 1 65 ? 3.756 -34.031 -21.75 1 98.88 65 ARG A O 1
ATOM 505 N N . ALA A 1 66 ? 3.361 -32.781 -23.531 1 98.69 66 ALA A N 1
ATOM 506 C CA . ALA A 1 66 ? 4.461 -31.828 -23.328 1 98.69 66 ALA A CA 1
ATOM 507 C C . ALA A 1 66 ? 3.979 -30.391 -23.438 1 98.69 66 ALA A C 1
ATOM 509 O O . ALA A 1 66 ? 3.088 -30.094 -24.234 1 98.69 66 ALA A O 1
ATOM 510 N N . ASP A 1 67 ? 4.539 -29.516 -22.672 1 98.25 67 ASP A N 1
ATOM 511 C CA . ASP A 1 67 ? 4.297 -28.094 -22.781 1 98.25 67 ASP A CA 1
ATOM 512 C C . ASP A 1 67 ? 5.301 -27.438 -23.734 1 98.25 67 ASP A C 1
ATOM 514 O O . ASP A 1 67 ? 6.328 -28.031 -24.062 1 98.25 67 ASP A O 1
ATOM 518 N N . MET A 1 68 ? 4.898 -26.203 -24.172 1 97.88 68 MET A N 1
ATOM 519 C CA . MET A 1 68 ? 5.648 -25.656 -25.312 1 97.88 68 MET A CA 1
ATOM 520 C C . MET A 1 68 ? 6.195 -24.266 -24.984 1 97.88 68 MET A C 1
ATOM 522 O O . MET A 1 68 ? 7.184 -23.844 -25.578 1 97.88 68 MET A O 1
ATOM 526 N N . ASP A 1 69 ? 5.586 -23.594 -24.078 1 97.56 69 ASP A N 1
ATOM 527 C CA . ASP A 1 69 ? 5.781 -22.141 -24 1 97.56 69 ASP A CA 1
ATOM 528 C C . ASP A 1 69 ? 7.062 -21.797 -23.234 1 97.56 69 ASP A C 1
ATOM 530 O O . ASP A 1 69 ? 7.59 -22.625 -22.5 1 97.56 69 ASP A O 1
ATOM 534 N N . ALA A 1 70 ? 7.535 -20.594 -23.562 1 96.75 70 ALA A N 1
ATOM 535 C CA . ALA A 1 70 ? 8.672 -20.016 -22.844 1 96.75 70 ALA A CA 1
ATOM 536 C C . ALA A 1 70 ? 8.211 -19 -21.797 1 96.75 70 ALA A C 1
ATOM 538 O O . ALA A 1 70 ? 7.008 -18.781 -21.641 1 96.75 70 ALA A O 1
ATOM 539 N N . LEU A 1 71 ? 9.188 -18.531 -21.047 1 93.25 71 LEU A N 1
ATOM 540 C CA . LEU A 1 71 ? 8.922 -17.547 -20.016 1 93.25 71 LEU A CA 1
ATOM 541 C C . LEU A 1 71 ? 9.477 -16.172 -20.422 1 93.25 71 LEU A C 1
ATOM 543 O O . LEU A 1 71 ? 10.523 -16.094 -21.062 1 93.25 71 LEU A O 1
ATOM 547 N N . GLY A 1 72 ? 8.727 -15.141 -19.984 1 88.69 72 GLY A N 1
ATOM 548 C CA . GLY A 1 72 ? 9.211 -13.781 -20.188 1 88.69 72 GLY A CA 1
ATOM 549 C C . GLY A 1 72 ? 10.148 -13.305 -19.109 1 88.69 72 GLY A C 1
ATOM 550 O O . GLY A 1 72 ? 9.906 -13.547 -17.922 1 88.69 72 GLY A O 1
ATOM 551 N N . HIS A 1 73 ? 11.266 -12.742 -19.422 1 84.31 73 HIS A N 1
ATOM 552 C CA . HIS A 1 73 ? 12.219 -12.094 -18.531 1 84.31 73 HIS A CA 1
ATOM 553 C C . HIS A 1 73 ? 12.492 -10.656 -18.969 1 84.31 73 HIS A C 1
ATOM 555 O O . HIS A 1 73 ? 12.469 -10.352 -20.156 1 84.31 73 HIS A O 1
ATOM 561 N N . ILE A 1 74 ? 12.484 -9.758 -18.016 1 79.06 74 ILE A N 1
ATOM 562 C CA . ILE A 1 74 ? 12.945 -8.414 -18.359 1 79.06 74 ILE A CA 1
ATOM 563 C C . ILE A 1 74 ? 14.469 -8.367 -18.297 1 79.06 74 ILE A C 1
ATOM 565 O O . ILE A 1 74 ? 15.062 -8.43 -17.219 1 79.06 74 ILE A O 1
ATOM 569 N N . ILE A 1 75 ? 15.102 -8.32 -19.328 1 78.56 75 ILE A N 1
ATOM 570 C CA . ILE A 1 75 ? 16.547 -8.242 -19.469 1 78.56 75 ILE A CA 1
ATOM 571 C C . ILE A 1 75 ? 16.922 -6.926 -20.141 1 78.56 75 ILE A C 1
ATOM 573 O O . ILE A 1 75 ? 16.516 -6.656 -21.281 1 78.56 75 ILE A O 1
ATOM 577 N N . ASP A 1 76 ? 17.734 -6.137 -19.422 1 83.5 76 ASP A N 1
ATOM 578 C CA . ASP A 1 76 ? 18.141 -4.816 -19.891 1 83.5 76 ASP A CA 1
ATOM 579 C C . ASP A 1 76 ? 16.922 -3.977 -20.281 1 83.5 76 ASP A C 1
ATOM 581 O O . ASP A 1 76 ? 16.906 -3.387 -21.375 1 83.5 76 ASP A O 1
ATOM 585 N N . GLY A 1 77 ? 15.875 -4.035 -19.578 1 79.19 77 GLY A N 1
ATOM 586 C CA . GLY A 1 77 ? 14.688 -3.223 -19.75 1 79.19 77 GLY A CA 1
ATOM 587 C C . GLY A 1 77 ? 13.758 -3.754 -20.828 1 79.19 77 GLY A C 1
ATOM 588 O O . GLY A 1 77 ? 12.719 -3.154 -21.109 1 79.19 77 GLY A O 1
ATOM 589 N N . ARG A 1 78 ? 14.133 -4.777 -21.422 1 86.25 78 ARG A N 1
ATOM 590 C CA . ARG A 1 78 ? 13.336 -5.328 -22.516 1 86.25 78 ARG A CA 1
ATOM 591 C C . ARG A 1 78 ? 12.812 -6.719 -22.172 1 86.25 78 ARG A C 1
ATOM 593 O O . ARG A 1 78 ? 13.523 -7.516 -21.547 1 86.25 78 ARG A O 1
ATOM 600 N N . LEU A 1 79 ? 11.516 -6.957 -22.516 1 86.19 79 LEU A N 1
ATOM 601 C CA . LEU A 1 79 ? 10.922 -8.281 -22.328 1 86.19 79 LEU A CA 1
ATOM 602 C C . LEU A 1 79 ? 11.508 -9.281 -23.312 1 86.19 79 LEU A C 1
ATOM 604 O O . LEU A 1 79 ? 11.5 -9.055 -24.516 1 86.19 79 LEU A O 1
ATOM 608 N N . GLU A 1 80 ? 12.086 -10.305 -22.797 1 91.31 80 GLU A N 1
ATOM 609 C CA . GLU A 1 80 ? 12.656 -11.367 -23.609 1 91.31 80 GLU A CA 1
ATOM 610 C C . GLU A 1 80 ? 12.109 -12.734 -23.203 1 91.31 80 GLU A C 1
ATOM 612 O O . GLU A 1 80 ? 12.023 -13.039 -22 1 91.31 80 GLU A O 1
ATOM 617 N N . ALA A 1 81 ? 11.727 -13.516 -24.219 1 94 81 ALA A N 1
ATOM 618 C CA . ALA A 1 81 ? 11.281 -14.883 -23.953 1 94 81 ALA A CA 1
ATOM 619 C C . ALA A 1 81 ? 12.461 -15.844 -23.875 1 94 81 ALA A C 1
ATOM 621 O O . ALA A 1 81 ? 13.367 -15.789 -24.719 1 94 81 ALA A O 1
ATOM 622 N N . ARG A 1 82 ? 12.508 -16.672 -22.844 1 94.69 82 ARG A N 1
ATOM 623 C CA . ARG A 1 82 ? 13.547 -17.688 -22.688 1 94.69 82 ARG A CA 1
ATOM 624 C C . ARG A 1 82 ? 12.953 -18.984 -22.156 1 94.69 82 ARG A C 1
ATOM 626 O O . ARG A 1 82 ? 11.977 -18.969 -21.406 1 94.69 82 ARG A O 1
ATOM 633 N N . HIS A 1 83 ? 13.57 -20.109 -22.578 1 96.06 83 HIS A N 1
ATOM 634 C CA . HIS A 1 83 ? 13.141 -21.406 -22.062 1 96.06 83 HIS A CA 1
ATOM 635 C C . HIS A 1 83 ? 13.797 -21.703 -20.719 1 96.06 83 HIS A C 1
ATOM 637 O O . HIS A 1 83 ? 14.578 -22.641 -20.594 1 96.06 83 HIS A O 1
ATOM 643 N N . THR A 1 84 ? 13.32 -21.016 -19.75 1 94.44 84 THR A N 1
ATOM 644 C CA . THR A 1 84 ? 13.945 -21.172 -18.438 1 94.44 84 THR A CA 1
ATOM 645 C C . THR A 1 84 ? 13.148 -22.125 -17.562 1 94.44 84 THR A C 1
ATOM 647 O O . THR A 1 84 ? 13.312 -22.141 -16.344 1 94.44 84 THR A O 1
ATOM 650 N N . CYS A 1 85 ? 12.219 -22.844 -18.141 1 94.81 85 CYS A N 1
ATOM 651 C CA . CYS A 1 85 ? 11.484 -23.891 -17.438 1 94.81 85 CYS A CA 1
ATOM 652 C C . CYS A 1 85 ? 11.688 -25.25 -18.109 1 94.81 85 CYS A C 1
ATOM 654 O O . CYS A 1 85 ? 11.156 -26.25 -17.641 1 94.81 85 CYS A O 1
ATOM 656 N N . GLY A 1 86 ? 12.336 -25.266 -19.25 1 97 86 GLY A N 1
ATOM 657 C CA . GLY A 1 86 ? 12.742 -26.516 -19.891 1 97 86 GLY A CA 1
ATOM 658 C C . GLY A 1 86 ? 11.703 -27.062 -20.844 1 97 86 GLY A C 1
ATOM 659 O O . GLY A 1 86 ? 11.758 -28.234 -21.219 1 97 86 GLY A O 1
ATOM 660 N N . HIS A 1 87 ? 10.734 -26.203 -21.281 1 98.31 87 HIS A N 1
ATOM 661 C CA . HIS A 1 87 ? 9.664 -26.703 -22.125 1 98.31 87 HIS A CA 1
ATOM 662 C C . HIS A 1 87 ? 10.195 -27.109 -23.5 1 98.31 87 HIS A C 1
ATOM 664 O O . HIS A 1 87 ? 9.609 -27.984 -24.156 1 98.31 87 HIS A O 1
ATOM 670 N N . ASP A 1 88 ? 11.289 -26.516 -23.891 1 98.5 88 ASP A N 1
ATOM 671 C CA . ASP A 1 88 ? 11.945 -26.969 -25.109 1 98.5 88 ASP A CA 1
ATOM 672 C C . ASP A 1 88 ? 12.453 -28.406 -24.953 1 98.5 88 ASP A C 1
ATOM 674 O O . ASP A 1 88 ? 12.359 -29.203 -25.891 1 98.5 88 ASP A O 1
ATOM 678 N N . GLY A 1 89 ? 12.938 -28.703 -23.812 1 98.56 89 GLY A N 1
ATOM 679 C CA . GLY A 1 89 ? 13.305 -30.078 -23.516 1 98.56 89 GLY A CA 1
ATOM 680 C C . GLY A 1 89 ? 12.117 -31.016 -23.453 1 98.56 89 GLY A C 1
ATOM 681 O O . GLY A 1 89 ? 12.148 -32.125 -24 1 98.56 89 GLY A O 1
ATOM 682 N N . HIS A 1 90 ? 11.023 -30.609 -22.781 1 98.81 90 HIS A N 1
ATOM 683 C CA . HIS A 1 90 ? 9.82 -31.422 -22.672 1 98.81 90 HIS A CA 1
ATOM 684 C C . HIS A 1 90 ? 9.266 -31.781 -24.047 1 98.81 90 HIS A C 1
ATOM 686 O O . HIS A 1 90 ? 8.992 -32.938 -24.328 1 98.81 90 HIS A O 1
ATOM 692 N N . SER A 1 91 ? 9.148 -30.75 -24.844 1 98.81 91 SER A N 1
ATOM 693 C CA . SER A 1 91 ? 8.609 -30.938 -26.188 1 98.81 91 SER A CA 1
ATOM 694 C C . SER A 1 91 ? 9.516 -31.828 -27.031 1 98.81 91 SER A C 1
ATOM 696 O O . SER A 1 91 ? 9.031 -32.656 -27.797 1 98.81 91 SER A O 1
ATOM 698 N N . SER A 1 92 ? 10.812 -31.688 -26.875 1 98.81 92 SER A N 1
ATOM 699 C CA . SER A 1 92 ? 11.758 -32.5 -27.625 1 98.81 92 SER A CA 1
ATOM 700 C C . SER A 1 92 ? 11.633 -33.969 -27.25 1 98.81 92 SER A C 1
ATOM 702 O O . SER A 1 92 ? 11.656 -34.844 -28.125 1 98.81 92 SER A O 1
ATOM 704 N N . VAL A 1 93 ? 11.5 -34.219 -26.016 1 98.81 93 VAL A N 1
ATOM 705 C CA . VAL A 1 93 ? 11.398 -35.594 -25.5 1 98.81 93 VAL A CA 1
ATOM 706 C C . VAL A 1 93 ? 10.125 -36.25 -26.031 1 98.81 93 VAL A C 1
ATOM 708 O O . VAL A 1 93 ? 10.18 -37.344 -26.625 1 98.81 93 VAL A O 1
ATOM 711 N N . VAL A 1 94 ? 9.031 -35.625 -25.891 1 98.88 94 VAL A N 1
ATOM 712 C CA . VAL A 1 94 ? 7.746 -36.219 -26.266 1 98.88 94 VAL A CA 1
ATOM 713 C C . VAL A 1 94 ? 7.664 -36.344 -27.781 1 98.88 94 VAL A C 1
ATOM 715 O O . VAL A 1 94 ? 7.141 -37.344 -28.297 1 98.88 94 VAL A O 1
ATOM 718 N N . LEU A 1 95 ? 8.172 -35.312 -28.5 1 98.88 95 LEU A N 1
ATOM 719 C CA . LEU A 1 95 ? 8.195 -35.375 -29.953 1 98.88 95 LEU A CA 1
ATOM 720 C C . LEU A 1 95 ? 9.016 -36.562 -30.438 1 98.88 95 LEU A C 1
ATOM 722 O O . LEU A 1 95 ? 8.562 -37.312 -31.312 1 98.88 95 LEU A O 1
ATOM 726 N N . THR A 1 96 ? 10.188 -36.688 -29.906 1 98.81 96 THR A N 1
ATOM 727 C CA . THR A 1 96 ? 11.047 -37.812 -30.297 1 98.81 96 THR A CA 1
ATOM 728 C C . THR A 1 96 ? 10.398 -39.156 -29.938 1 98.81 96 THR A C 1
ATOM 730 O O . THR A 1 96 ? 10.438 -40.094 -30.719 1 98.81 96 THR A O 1
ATOM 733 N N . ALA A 1 97 ? 9.844 -39.25 -28.734 1 98.75 97 ALA A N 1
ATOM 734 C CA . ALA A 1 97 ? 9.148 -40.469 -28.328 1 98.75 97 ALA A CA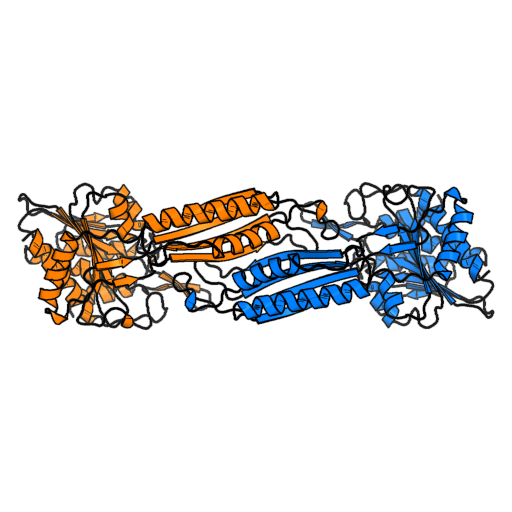 1
ATOM 735 C C . ALA A 1 97 ? 8.047 -40.844 -29.328 1 98.75 97 ALA A C 1
ATOM 737 O O . ALA A 1 97 ? 7.93 -42 -29.75 1 98.75 97 ALA A O 1
ATOM 738 N N . ALA A 1 98 ? 7.281 -39.875 -29.719 1 98.62 98 ALA A N 1
ATOM 739 C CA . ALA A 1 98 ? 6.203 -40.094 -30.672 1 98.62 98 ALA A CA 1
ATOM 740 C C . ALA A 1 98 ? 6.746 -40.656 -32 1 98.62 98 ALA A C 1
ATOM 742 O O . ALA A 1 98 ? 6.227 -41.625 -32.531 1 98.62 98 ALA A O 1
ATOM 743 N N . GLU A 1 99 ? 7.77 -40 -32.5 1 98.38 99 GLU A N 1
ATOM 744 C CA . GLU A 1 99 ? 8.367 -40.438 -33.781 1 98.38 99 GLU A CA 1
ATOM 745 C C . GLU A 1 99 ? 8.859 -41.875 -33.688 1 98.38 99 GLU A C 1
ATOM 747 O O . GLU A 1 99 ? 8.602 -42.656 -34.562 1 98.38 99 GLU A O 1
ATOM 752 N N . GLU A 1 100 ? 9.547 -42.156 -32.625 1 98.31 100 GLU A N 1
ATOM 753 C CA . GLU A 1 100 ? 10.125 -43.5 -32.5 1 98.31 100 GLU A CA 1
ATOM 754 C C . GLU A 1 100 ? 9.039 -44.531 -32.281 1 98.31 100 GLU A C 1
ATOM 756 O O . GLU A 1 100 ? 9.125 -45.656 -32.781 1 98.31 100 GLU A O 1
ATOM 761 N N . ILE A 1 101 ? 8.055 -44.219 -31.5 1 98.44 101 ILE A N 1
ATOM 762 C CA . ILE A 1 101 ? 6.949 -45.156 -31.234 1 98.44 101 ILE A CA 1
ATOM 763 C C . ILE A 1 101 ? 6.254 -45.5 -32.531 1 98.44 101 ILE A C 1
ATOM 765 O O . ILE A 1 101 ? 5.914 -46.656 -32.781 1 98.44 101 ILE A O 1
ATOM 769 N N . LEU A 1 102 ? 6.027 -44.5 -33.375 1 98 102 LEU A N 1
ATOM 770 C CA . LEU A 1 102 ? 5.414 -44.75 -34.656 1 98 102 LEU A CA 1
ATOM 771 C C . LEU A 1 102 ? 6.328 -45.594 -35.562 1 98 102 LEU A C 1
ATOM 773 O O . LEU A 1 102 ? 5.891 -46.562 -36.156 1 98 102 LEU A O 1
ATOM 777 N N . ALA A 1 103 ? 7.57 -45.188 -35.625 1 97.38 103 ALA A N 1
ATOM 778 C CA . ALA A 1 103 ? 8.531 -45.875 -36.5 1 97.38 103 ALA A CA 1
ATOM 779 C C . ALA A 1 103 ? 8.711 -47.312 -36.125 1 97.38 103 ALA A C 1
ATOM 781 O O . ALA A 1 103 ? 8.906 -48.188 -36.969 1 97.38 103 ALA A O 1
ATOM 782 N N . GLU A 1 104 ? 8.625 -47.562 -34.844 1 97.62 104 GLU A N 1
ATOM 783 C CA . GLU A 1 104 ? 8.859 -48.906 -34.344 1 97.62 104 GLU A CA 1
ATOM 784 C C . GLU A 1 104 ? 7.555 -49.688 -34.219 1 97.62 104 GLU A C 1
ATOM 786 O O . GLU A 1 104 ? 7.547 -50.812 -33.75 1 97.62 104 GLU A O 1
ATOM 791 N N . ARG A 1 105 ? 6.484 -49.125 -34.562 1 97.56 105 ARG A N 1
ATOM 792 C CA . ARG A 1 105 ? 5.156 -49.719 -34.5 1 97.56 105 ARG A CA 1
ATOM 793 C C . ARG A 1 105 ? 4.867 -50.281 -33.125 1 97.56 105 ARG A C 1
ATOM 795 O O . ARG A 1 105 ? 4.48 -51.438 -33 1 97.56 105 ARG A O 1
ATOM 802 N N . MET A 1 106 ? 5.012 -49.406 -32.156 1 98.06 106 MET A N 1
ATOM 803 C CA . MET A 1 106 ? 4.93 -49.875 -30.766 1 98.06 106 MET A CA 1
ATOM 804 C C . MET A 1 106 ? 3.48 -49.938 -30.297 1 98.06 106 MET A C 1
ATOM 806 O O . MET A 1 106 ? 3.182 -50.531 -29.266 1 98.06 106 MET A O 1
ATOM 810 N N . VAL A 1 107 ? 2.605 -49.281 -30.969 1 98.19 107 VAL A N 1
ATOM 811 C CA . VAL A 1 107 ? 1.193 -49.281 -30.609 1 98.19 107 VAL A CA 1
ATOM 812 C C . VAL A 1 107 ? 0.486 -50.469 -31.281 1 98.19 107 VAL A C 1
ATOM 814 O O . VAL A 1 107 ? 0.057 -50.375 -32.438 1 98.19 107 VAL A O 1
ATOM 817 N N . LYS A 1 108 ? 0.312 -51.5 -30.484 1 98.31 108 LYS A N 1
ATOM 818 C CA . LYS A 1 108 ? -0.248 -52.75 -31.031 1 98.31 108 LYS A CA 1
ATOM 819 C C . LYS A 1 108 ? -1.728 -52.875 -30.688 1 98.31 108 LYS A C 1
ATOM 821 O O . LYS A 1 108 ? -2.445 -53.688 -31.297 1 98.31 108 LYS A O 1
ATOM 826 N N . ARG A 1 109 ? -2.109 -52.156 -29.766 1 98.25 109 ARG A N 1
ATOM 827 C CA . ARG A 1 109 ? -3.508 -52.094 -29.359 1 98.25 109 ARG A CA 1
ATOM 828 C C . ARG A 1 109 ? -3.877 -50.688 -28.906 1 98.25 109 ARG A C 1
ATOM 830 O O . ARG A 1 109 ? -3.018 -49.906 -28.453 1 98.25 109 ARG A O 1
ATOM 837 N N . GLY A 1 110 ? -5.152 -50.375 -29.062 1 98.19 110 GLY A N 1
ATOM 838 C CA . GLY A 1 110 ? -5.633 -49.062 -28.609 1 98.19 110 GLY A CA 1
ATOM 839 C C . GLY A 1 110 ? -5.086 -47.906 -29.422 1 98.19 110 GLY A C 1
ATOM 840 O O . GLY A 1 110 ? -4.926 -48.031 -30.641 1 98.19 110 GLY A O 1
ATOM 841 N N . LYS A 1 111 ? -4.996 -46.75 -28.719 1 98.12 111 LYS A N 1
ATOM 842 C CA . LYS A 1 111 ? -4.621 -45.5 -29.391 1 98.12 111 LYS A CA 1
ATOM 843 C C . LYS A 1 111 ? -3.68 -44.656 -28.516 1 98.12 111 LYS A C 1
ATOM 845 O O . LYS A 1 111 ? -3.811 -44.656 -27.297 1 98.12 111 LYS A O 1
ATOM 850 N N . LEU A 1 112 ? -2.762 -44.094 -29.219 1 98.5 112 LEU A N 1
ATOM 851 C CA . LEU A 1 112 ? -1.887 -43.125 -28.562 1 98.5 112 LEU A CA 1
ATOM 852 C C . LEU A 1 112 ? -2.184 -41.719 -29.047 1 98.5 112 LEU A C 1
ATOM 854 O O . LEU A 1 112 ? -2.254 -41.469 -30.25 1 98.5 112 LEU A O 1
ATOM 858 N N . LYS A 1 113 ? -2.422 -40.844 -28.125 1 98.69 113 LYS A N 1
ATOM 859 C CA . LYS A 1 113 ? -2.49 -39.406 -28.406 1 98.69 113 LYS A CA 1
ATOM 860 C C . LYS A 1 113 ? -1.27 -38.688 -27.859 1 98.69 113 LYS A C 1
ATOM 862 O O . LYS A 1 113 ? -0.799 -38.969 -26.766 1 98.69 113 LYS A O 1
ATOM 867 N N . VAL A 1 114 ? -0.768 -37.844 -28.641 1 98.81 114 VAL A N 1
ATOM 868 C CA . VAL A 1 114 ? 0.361 -37 -28.219 1 98.81 114 VAL A CA 1
ATOM 869 C C . VAL A 1 114 ? -0.045 -35.531 -28.234 1 98.81 114 VAL A C 1
ATOM 871 O O . VAL A 1 114 ? -0.382 -35 -29.281 1 98.81 114 VAL A O 1
ATOM 874 N N . LEU A 1 115 ? -0.028 -34.969 -27.078 1 98.81 115 LEU A N 1
ATOM 875 C CA . LEU A 1 115 ? -0.48 -33.594 -26.891 1 98.81 115 LEU A CA 1
ATOM 876 C C . LEU A 1 115 ? 0.705 -32.625 -26.734 1 98.81 115 LEU A C 1
ATOM 87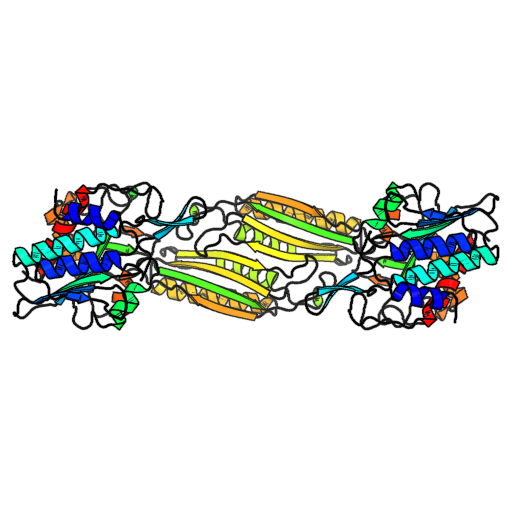8 O O . LEU A 1 115 ? 1.574 -32.844 -25.891 1 98.81 115 LEU A O 1
ATOM 882 N N . PHE A 1 116 ? 0.78 -31.625 -27.5 1 98.88 116 PHE A N 1
ATOM 883 C CA . PHE A 1 116 ? 1.66 -30.484 -27.281 1 98.88 116 PHE A CA 1
ATOM 884 C C . PHE A 1 116 ? 0.861 -29.266 -26.844 1 98.88 116 PHE A C 1
ATOM 886 O O . PHE A 1 116 ? 0.2 -28.625 -27.672 1 98.88 116 PHE A O 1
ATOM 893 N N . GLN A 1 117 ? 0.976 -28.984 -25.594 1 98.81 117 GLN A N 1
ATOM 894 C CA . GLN A 1 117 ? 0.094 -28.031 -24.922 1 98.81 117 GLN A CA 1
ATOM 895 C C . GLN A 1 117 ? 0.709 -26.641 -24.875 1 98.81 117 GLN A C 1
ATOM 897 O O . GLN A 1 117 ? 1.854 -26.469 -24.438 1 98.81 117 GLN A O 1
ATOM 902 N N . PRO A 1 118 ? -0.035 -25.609 -25.266 1 98.19 118 PRO A N 1
ATOM 903 C CA . PRO A 1 118 ? 0.449 -24.234 -25.109 1 98.19 118 PRO A CA 1
ATOM 904 C C . PRO A 1 118 ? 0.249 -23.688 -23.688 1 98.19 118 PRO A C 1
ATOM 906 O O . PRO A 1 118 ? -0.531 -24.25 -22.922 1 98.19 118 PRO A O 1
ATOM 909 N N . ALA A 1 119 ? 0.933 -22.688 -23.328 1 96.69 119 ALA A N 1
ATOM 910 C CA . ALA A 1 119 ? 0.637 -21.719 -22.281 1 96.69 119 ALA A CA 1
ATOM 911 C C . ALA A 1 119 ? 0.562 -22.375 -20.906 1 96.69 119 ALA A C 1
ATOM 913 O O . ALA A 1 119 ? -0.391 -22.156 -20.156 1 96.69 119 ALA A O 1
ATOM 914 N N . GLU A 1 120 ? 1.507 -23.234 -20.594 1 95.44 120 GLU A N 1
ATOM 915 C CA . GLU A 1 120 ? 1.614 -23.766 -19.25 1 95.44 120 GLU A CA 1
ATOM 916 C C . GLU A 1 120 ? 1.911 -22.656 -18.234 1 95.44 120 GLU A C 1
ATOM 918 O O . GLU A 1 120 ? 1.32 -22.625 -17.156 1 95.44 120 GLU A O 1
ATOM 923 N N . GLU A 1 121 ? 2.719 -21.75 -18.594 1 91.44 121 GLU A N 1
ATOM 924 C CA . GLU A 1 121 ? 3.178 -20.703 -17.703 1 91.44 121 GLU A CA 1
ATOM 925 C C . GLU A 1 121 ? 2.041 -19.75 -17.328 1 91.44 121 GLU A C 1
ATOM 927 O O . GLU A 1 121 ? 2.09 -19.078 -16.297 1 91.44 121 GLU A O 1
ATOM 932 N N . LEU A 1 122 ? 1.062 -19.781 -18.203 1 89.69 122 LEU A N 1
ATOM 933 C CA . LEU A 1 122 ? -0.107 -18.969 -17.922 1 89.69 122 LEU A CA 1
ATOM 934 C C . LEU A 1 122 ? -1.123 -19.734 -17.078 1 89.69 122 LEU A C 1
ATOM 936 O O . LEU A 1 122 ? -2.08 -19.156 -16.562 1 89.69 122 LEU A O 1
ATOM 940 N N . GLY A 1 123 ? -0.938 -21.062 -16.984 1 92.94 123 GLY A N 1
ATOM 941 C CA . GLY A 1 123 ? -1.799 -21.891 -16.156 1 92.94 123 GLY A CA 1
ATOM 942 C C . GLY A 1 123 ? -3.129 -22.203 -16.812 1 92.94 123 GLY A C 1
ATOM 943 O O . GLY A 1 123 ? -4.047 -22.703 -16.172 1 92.94 123 GLY A O 1
ATOM 944 N N . THR A 1 124 ? -3.238 -21.922 -18.125 1 93.69 124 THR A N 1
ATOM 945 C CA . THR A 1 124 ? -4.566 -22.031 -18.719 1 93.69 124 THR A CA 1
ATOM 946 C C . THR A 1 124 ? -4.52 -22.906 -19.969 1 93.69 124 THR A C 1
ATOM 948 O O . THR A 1 124 ? -5.559 -23.203 -20.578 1 93.69 124 THR A O 1
ATOM 951 N N . GLY A 1 125 ? -3.412 -23.359 -20.422 1 97 125 GLY A N 1
ATOM 952 C CA . GLY A 1 125 ? -3.301 -24.188 -21.609 1 97 125 GLY A CA 1
ATOM 953 C C . GLY A 1 125 ? -4.047 -25.5 -21.5 1 97 125 GLY A C 1
ATOM 954 O O . GLY A 1 125 ? -4.742 -25.906 -22.422 1 97 125 GLY A O 1
ATOM 955 N N . ALA A 1 126 ? -3.859 -26.125 -20.344 1 97.88 126 ALA A N 1
ATOM 956 C CA . ALA A 1 126 ? -4.523 -27.406 -20.125 1 97.88 126 ALA A CA 1
ATOM 957 C C . ALA A 1 126 ? -6.043 -27.25 -20.156 1 97.88 126 ALA A C 1
ATOM 959 O O . ALA A 1 126 ? -6.754 -28.125 -20.641 1 97.88 126 ALA A O 1
ATOM 960 N N . ILE A 1 127 ? -6.5 -26.188 -19.625 1 97.5 127 ILE A N 1
ATOM 961 C CA . ILE A 1 127 ? -7.934 -25.922 -19.625 1 97.5 127 ILE A CA 1
ATOM 962 C C . ILE A 1 127 ? -8.438 -25.797 -21.062 1 97.5 127 ILE A C 1
ATOM 964 O O . ILE A 1 127 ? -9.43 -26.438 -21.438 1 97.5 127 ILE A O 1
ATOM 968 N N . ALA A 1 128 ? -7.719 -24.984 -21.875 1 97.5 128 ALA A N 1
ATOM 969 C CA . ALA A 1 128 ? -8.117 -24.75 -23.25 1 97.5 128 ALA A CA 1
ATOM 970 C C . ALA A 1 128 ? -8.188 -26.062 -24.031 1 97.5 128 ALA A C 1
ATOM 972 O O . ALA A 1 128 ? -9.133 -26.297 -24.781 1 97.5 128 ALA A O 1
ATOM 973 N N . LEU A 1 129 ? -7.234 -26.938 -23.875 1 98.19 129 LEU A N 1
ATOM 974 C CA . LEU A 1 129 ? -7.207 -28.203 -24.609 1 98.19 129 LEU A CA 1
ATOM 975 C C . LEU A 1 129 ? -8.305 -29.125 -24.094 1 98.19 129 LEU A C 1
ATOM 977 O O . LEU A 1 129 ? -8.906 -29.859 -24.875 1 98.19 129 LEU A O 1
ATOM 981 N N . THR A 1 130 ? -8.492 -29.141 -22.797 1 98.19 130 THR A N 1
ATOM 982 C CA . THR A 1 130 ? -9.562 -29.969 -22.25 1 98.19 130 THR A CA 1
ATOM 983 C C . THR A 1 130 ? -10.914 -29.547 -22.812 1 98.19 130 THR A C 1
ATOM 985 O O . THR A 1 130 ? -11.734 -30.391 -23.172 1 98.19 130 THR A O 1
ATOM 988 N N . GLU A 1 131 ? -11.148 -28.266 -22.844 1 97.75 131 GLU A N 1
ATOM 989 C CA . GLU A 1 131 ? -12.398 -27.719 -23.375 1 97.75 131 GLU A CA 1
ATOM 990 C C . GLU A 1 131 ? -12.578 -28.078 -24.844 1 97.75 131 GLU A C 1
ATOM 992 O O . GLU A 1 131 ? -13.703 -28.234 -25.312 1 97.75 131 GLU A O 1
ATOM 997 N N . ALA A 1 132 ? -11.477 -28.25 -25.5 1 98.06 132 ALA A N 1
ATOM 998 C CA . ALA A 1 132 ? -11.508 -28.625 -26.906 1 98.06 132 ALA A CA 1
ATOM 999 C C . ALA A 1 132 ? -11.789 -30.109 -27.062 1 98.06 132 ALA A C 1
ATOM 1001 O O . ALA A 1 132 ? -11.938 -30.609 -28.188 1 98.06 132 ALA A O 1
ATOM 1002 N N . GLY A 1 133 ? -11.82 -30.875 -25.984 1 98 133 GLY A N 1
ATOM 1003 C CA . GLY A 1 133 ? -12.25 -32.25 -26.016 1 98 133 GLY A CA 1
ATOM 1004 C C . GLY A 1 133 ? -11.109 -33.219 -26.234 1 98 133 GLY A C 1
ATOM 1005 O O . GLY A 1 133 ? -11.336 -34.406 -26.578 1 98 133 GLY A O 1
ATOM 1006 N N . VAL A 1 134 ? -9.898 -32.844 -25.984 1 97.38 134 VAL A N 1
ATOM 1007 C CA . VAL A 1 134 ? -8.734 -33.625 -26.344 1 97.38 134 VAL A CA 1
ATOM 1008 C C . VAL A 1 134 ? -8.68 -34.875 -25.469 1 97.38 134 VAL A C 1
ATOM 1010 O O . VAL A 1 134 ? -8.109 -35.906 -25.875 1 97.38 134 VAL A O 1
ATOM 1013 N N . LEU A 1 135 ? -9.289 -34.844 -24.312 1 97.94 135 LEU A N 1
ATOM 1014 C CA . LEU A 1 135 ? -9.164 -35.969 -23.375 1 97.94 135 LEU A CA 1
ATOM 1015 C C . LEU A 1 135 ? -10.453 -36.781 -23.312 1 97.94 135 LEU A C 1
ATOM 1017 O O . LEU A 1 135 ? -10.586 -37.688 -22.484 1 97.94 135 LEU A O 1
ATOM 1021 N N . ASP A 1 136 ? -11.398 -36.531 -24.141 1 97.38 136 ASP A N 1
ATOM 1022 C CA . ASP A 1 136 ? -12.734 -37.125 -24.047 1 97.38 136 ASP A CA 1
ATOM 1023 C C . ASP A 1 136 ? -12.68 -38.656 -24.125 1 97.38 136 ASP A C 1
ATOM 1025 O O . ASP A 1 136 ? -13.547 -39.312 -23.578 1 97.38 136 ASP A O 1
ATOM 1029 N N . ASP A 1 137 ? -11.695 -39.125 -24.734 1 97.75 137 ASP A N 1
ATOM 1030 C CA . ASP A 1 137 ? -11.617 -40.562 -24.891 1 97.75 137 ASP A CA 1
ATOM 1031 C C . ASP A 1 137 ? -10.359 -41.125 -24.25 1 97.75 137 ASP A C 1
ATOM 1033 O O . ASP A 1 137 ? -9.992 -42.281 -24.484 1 97.75 137 ASP A O 1
ATOM 1037 N N . VAL A 1 138 ? -9.711 -40.375 -23.484 1 98.62 138 VAL A N 1
ATOM 1038 C CA . VAL A 1 138 ? -8.414 -40.781 -22.938 1 98.62 138 VAL A CA 1
ATOM 1039 C C . VAL A 1 138 ? -8.609 -41.469 -21.594 1 98.62 138 VAL A C 1
ATOM 1041 O O . VAL A 1 138 ? -9.406 -41.031 -20.766 1 98.62 138 VAL A O 1
ATOM 1044 N N . GLU A 1 139 ? -7.902 -42.531 -21.375 1 98.62 139 GLU A N 1
ATOM 1045 C CA . GLU A 1 139 ? -7.98 -43.25 -20.125 1 98.62 139 GLU A CA 1
ATOM 1046 C C . GLU A 1 139 ? -6.812 -42.906 -19.203 1 98.62 139 GLU A C 1
ATOM 1048 O O . GLU A 1 139 ? -6.969 -42.844 -17.984 1 98.62 139 GLU A O 1
ATOM 1053 N N . MET A 1 140 ? -5.656 -42.75 -19.75 1 98.69 140 MET A N 1
ATOM 1054 C CA . MET A 1 140 ? -4.461 -42.406 -19 1 98.69 140 MET A CA 1
ATOM 1055 C C . MET A 1 140 ? -3.678 -41.281 -19.672 1 98.69 140 MET A C 1
ATOM 1057 O O . MET A 1 140 ? -3.57 -41.25 -20.906 1 98.69 140 MET A O 1
ATOM 1061 N N . LEU A 1 141 ? -3.271 -40.344 -18.922 1 98.88 141 LEU A N 1
ATOM 1062 C CA . LEU A 1 141 ? -2.498 -39.219 -19.375 1 98.88 141 LEU A CA 1
ATOM 1063 C C . LEU A 1 141 ? -1.169 -39.094 -18.641 1 98.88 141 LEU A C 1
ATOM 1065 O O . LEU A 1 141 ? -1.137 -39.156 -17.406 1 98.88 141 LEU A O 1
ATOM 1069 N N . PHE A 1 142 ? -0.074 -39 -19.359 1 98.88 142 PHE A N 1
ATOM 1070 C CA . PHE A 1 142 ? 1.245 -38.875 -18.75 1 98.88 142 PHE A CA 1
ATOM 1071 C C . PHE A 1 142 ? 1.897 -37.562 -19.109 1 98.88 142 PHE A C 1
ATOM 1073 O O . PHE A 1 142 ? 1.788 -37.094 -20.25 1 98.88 142 PHE A O 1
ATOM 1080 N N . GLY A 1 143 ? 2.447 -36.906 -18.203 1 98.69 143 GLY A N 1
ATOM 1081 C CA . GLY A 1 143 ? 3.316 -35.75 -18.359 1 98.69 143 GLY A CA 1
ATOM 1082 C C . GLY A 1 143 ? 4.574 -35.812 -17.516 1 98.69 143 GLY A C 1
ATOM 1083 O O . GLY A 1 143 ? 4.742 -36.75 -16.719 1 98.69 143 GLY A O 1
ATOM 1084 N N . PHE A 1 144 ? 5.492 -34.906 -17.703 1 98.75 144 PHE A N 1
ATOM 1085 C CA . PHE A 1 144 ? 6.715 -34.906 -16.906 1 98.75 144 PHE A CA 1
ATOM 1086 C C . PHE A 1 144 ? 7.324 -33.5 -16.875 1 98.75 144 PHE A C 1
ATOM 1088 O O . PHE A 1 144 ? 6.848 -32.594 -17.547 1 98.75 144 PHE A O 1
ATOM 1095 N N . HIS A 1 145 ? 8.273 -33.375 -16.062 1 98.56 145 HIS A N 1
ATOM 1096 C CA . HIS A 1 145 ? 8.992 -32.094 -15.938 1 98.56 145 HIS A CA 1
ATOM 1097 C C . HIS A 1 145 ? 10.461 -32.344 -15.594 1 98.56 145 HIS A C 1
ATOM 1099 O O . HIS A 1 145 ? 10.773 -33.219 -14.789 1 98.56 145 HIS A O 1
ATOM 1105 N N . LEU A 1 146 ? 11.359 -31.625 -16.234 1 98.25 146 LEU A N 1
ATOM 1106 C CA . LEU A 1 146 ? 12.75 -31.625 -15.797 1 98.25 146 LEU A CA 1
ATOM 1107 C C . LEU A 1 146 ? 12.867 -31.141 -14.352 1 98.25 146 LEU A C 1
ATOM 1109 O O . LEU A 1 146 ? 12.141 -30.234 -13.93 1 98.25 146 LEU A O 1
ATOM 1113 N N . ARG A 1 147 ? 13.758 -31.75 -13.625 1 97.25 147 ARG A N 1
ATOM 1114 C CA . ARG A 1 147 ? 13.852 -31.375 -12.211 1 97.25 147 ARG A CA 1
ATOM 1115 C C . ARG A 1 147 ? 15.227 -30.797 -11.898 1 97.25 147 ARG A C 1
ATOM 1117 O O . ARG A 1 147 ? 16.234 -31.234 -12.461 1 97.25 147 ARG A O 1
ATOM 1124 N N . PRO A 1 148 ? 15.289 -29.906 -10.977 1 95.44 148 PRO A N 1
ATOM 1125 C CA . PRO A 1 148 ? 16.562 -29.391 -10.469 1 95.44 148 PRO A CA 1
ATOM 1126 C C . PRO A 1 148 ? 17.422 -30.469 -9.812 1 95.44 148 PRO A C 1
ATOM 1128 O O . PRO A 1 148 ? 16.875 -31.438 -9.258 1 95.44 148 PRO A O 1
ATOM 1131 N N . LEU A 1 149 ? 18.656 -30.188 -9.836 1 96.12 149 LEU A N 1
ATOM 1132 C CA . LEU A 1 149 ? 19.641 -31.109 -9.305 1 96.12 149 LEU A CA 1
ATOM 1133 C C . LEU A 1 149 ? 19.328 -31.453 -7.852 1 96.12 149 LEU A C 1
ATOM 1135 O O . LEU A 1 149 ? 19.453 -32.625 -7.441 1 96.12 149 LEU A O 1
ATOM 1139 N N . GLU A 1 150 ? 18.906 -30.562 -7.09 1 92.94 150 GLU A N 1
ATOM 1140 C CA . GLU A 1 150 ? 18.641 -30.75 -5.668 1 92.94 150 GLU A CA 1
ATOM 1141 C C . GLU A 1 150 ? 17.484 -31.719 -5.449 1 92.94 150 GLU A C 1
ATOM 1143 O O . GLU A 1 150 ? 17.391 -32.375 -4.41 1 92.94 150 GLU A O 1
ATOM 1148 N N . GLU A 1 151 ? 16.609 -31.844 -6.426 1 94.19 151 GLU A N 1
ATOM 1149 C CA . GLU A 1 151 ? 15.43 -32.688 -6.309 1 94.19 151 GLU A CA 1
ATOM 1150 C C . GLU A 1 151 ? 15.672 -34.062 -6.93 1 94.19 151 GLU A C 1
ATOM 1152 O O . GLU A 1 151 ? 15.203 -35.062 -6.41 1 94.19 151 GLU A O 1
ATOM 1157 N N . CYS A 1 152 ? 16.375 -34.094 -8.031 1 97.06 152 CYS A N 1
ATOM 1158 C CA . CYS A 1 152 ? 16.625 -35.344 -8.758 1 97.06 152 CYS A CA 1
ATOM 1159 C C . CYS A 1 152 ? 17.844 -35.219 -9.656 1 97.06 152 CYS A C 1
ATOM 1161 O O . CYS A 1 152 ? 17.812 -34.5 -10.656 1 97.06 152 CYS A O 1
ATOM 1163 N N . PRO A 1 153 ? 18.922 -35.906 -9.383 1 97.56 153 PRO A N 1
ATOM 1164 C CA . PRO A 1 153 ? 20.109 -35.844 -10.242 1 97.56 153 PRO A CA 1
ATOM 1165 C C . PRO A 1 153 ? 19.938 -36.656 -11.531 1 97.56 153 PRO A C 1
ATOM 1167 O O . PRO A 1 153 ? 19.047 -37.5 -11.625 1 97.56 153 PRO A O 1
ATOM 1170 N N . MET A 1 154 ? 20.781 -36.344 -12.469 1 97.62 154 MET A N 1
ATOM 1171 C CA . MET A 1 154 ? 20.781 -37.125 -13.711 1 97.62 154 MET A CA 1
ATOM 1172 C C . MET A 1 154 ? 20.984 -38.594 -13.422 1 97.62 154 MET A C 1
ATOM 1174 O O . MET A 1 154 ? 21.719 -38.969 -12.5 1 97.62 154 MET A O 1
ATOM 1178 N N . GLY A 1 155 ? 20.328 -39.375 -14.211 1 97.88 155 GLY A N 1
ATOM 1179 C CA . GLY A 1 155 ? 20.406 -40.812 -14.016 1 97.88 155 GLY A CA 1
ATOM 1180 C C . GLY A 1 155 ? 19.297 -41.344 -13.133 1 97.88 155 GLY A C 1
ATOM 1181 O O . GLY A 1 155 ? 19.219 -42.562 -12.898 1 97.88 155 GLY A O 1
ATOM 1182 N N . LYS A 1 156 ? 18.484 -40.5 -12.664 1 98.56 156 LYS A N 1
ATOM 1183 C CA . LYS A 1 156 ? 17.344 -40.875 -11.828 1 98.56 156 LYS A CA 1
ATOM 1184 C C . LYS A 1 156 ? 16.078 -40.156 -12.281 1 98.56 156 LYS A C 1
ATOM 1186 O O . LYS A 1 156 ? 16.141 -39.219 -13.102 1 98.56 156 LYS A O 1
ATOM 1191 N N . ALA A 1 157 ? 14.945 -40.656 -11.805 1 98.81 157 ALA A N 1
ATOM 1192 C CA . ALA A 1 157 ? 13.656 -40.031 -12.086 1 98.81 157 ALA A CA 1
ATOM 1193 C C . ALA A 1 157 ? 12.688 -40.219 -10.922 1 98.81 157 ALA A C 1
ATOM 1195 O O . ALA A 1 157 ? 12.766 -41.188 -10.195 1 98.81 157 ALA A O 1
ATOM 1196 N N . VAL A 1 158 ? 11.875 -39.25 -10.727 1 98.75 158 VAL A N 1
ATOM 1197 C CA . VAL A 1 158 ? 10.828 -39.281 -9.703 1 98.75 158 VAL A CA 1
ATOM 1198 C C . VAL A 1 158 ? 9.547 -39.844 -10.297 1 98.75 158 VAL A C 1
ATOM 1200 O O . VAL A 1 158 ? 9.016 -39.312 -11.281 1 98.75 158 VAL A O 1
ATOM 1203 N N . PRO A 1 159 ? 9 -40.875 -9.734 1 98.75 159 PRO A N 1
ATOM 1204 C CA . PRO A 1 159 ? 7.859 -41.531 -10.375 1 98.75 159 PRO A CA 1
ATOM 1205 C C . PRO A 1 159 ? 6.559 -40.75 -10.234 1 98.75 159 PRO A C 1
ATOM 1207 O O . PRO A 1 159 ? 5.633 -40.938 -11.031 1 98.75 159 PRO A O 1
ATOM 1210 N N . ALA A 1 160 ? 6.539 -39.875 -9.164 1 98.69 160 ALA A N 1
ATOM 1211 C CA . ALA A 1 160 ? 5.363 -39.062 -8.906 1 98.69 160 ALA A CA 1
ATOM 1212 C C . ALA A 1 160 ? 5.758 -37.688 -8.336 1 98.69 160 ALA A C 1
ATOM 1214 O O . ALA A 1 160 ? 6.316 -37.625 -7.238 1 98.69 160 ALA A O 1
ATOM 1215 N N . MET A 1 161 ? 5.496 -36.656 -9.117 1 98 161 MET A N 1
ATOM 1216 C CA . MET A 1 161 ? 5.727 -35.312 -8.656 1 98 161 MET A CA 1
ATOM 1217 C C . MET A 1 161 ? 4.445 -34.688 -8.086 1 98 161 MET A C 1
ATOM 1219 O O . MET A 1 161 ? 3.455 -34.531 -8.805 1 98 161 MET A O 1
ATOM 1223 N N . TYR A 1 162 ? 4.5 -34.344 -6.848 1 97.31 162 TYR A N 1
ATOM 1224 C CA . TYR A 1 162 ? 3.344 -33.719 -6.191 1 97.31 162 TYR A CA 1
ATOM 1225 C C . TYR A 1 162 ? 3.482 -32.219 -6.133 1 97.31 162 TYR A C 1
ATOM 1227 O O . TYR A 1 162 ? 4 -31.672 -5.156 1 97.31 162 TYR A O 1
ATOM 1235 N N . TYR A 1 163 ? 2.902 -31.625 -7.113 1 96.94 163 TYR A N 1
ATOM 1236 C CA . TYR A 1 163 ? 2.865 -30.156 -7.184 1 96.94 163 TYR A CA 1
ATOM 1237 C C . TYR A 1 163 ? 1.792 -29.594 -6.258 1 96.94 163 TYR A C 1
ATOM 1239 O O . TYR A 1 163 ? 0.811 -30.281 -5.949 1 96.94 163 TYR A O 1
ATOM 1247 N N . SER A 1 164 ? 1.949 -28.391 -5.836 1 96.31 164 SER A N 1
ATOM 1248 C CA . SER A 1 164 ? 1.012 -27.766 -4.91 1 96.31 164 SER A CA 1
ATOM 1249 C C . SER A 1 164 ? -0.034 -26.938 -5.66 1 96.31 164 SER A C 1
ATOM 1251 O O . SER A 1 164 ? 0.193 -26.531 -6.797 1 96.31 164 SER A O 1
ATOM 1253 N N . ALA A 1 165 ? -1.151 -26.812 -4.965 1 97.06 165 ALA A N 1
ATOM 1254 C CA . ALA A 1 165 ? -2.158 -25.859 -5.426 1 97.06 165 ALA A CA 1
ATOM 1255 C C . ALA A 1 165 ? -1.73 -24.422 -5.133 1 97.06 165 ALA A C 1
ATOM 1257 O O . ALA A 1 165 ? -0.965 -24.172 -4.199 1 97.06 165 ALA A O 1
ATOM 1258 N N . SER A 1 166 ? -2.242 -23.531 -5.934 1 96.19 166 SER A N 1
ATOM 1259 C CA . SER A 1 166 ? -2.004 -22.109 -5.711 1 96.19 166 SER A CA 1
ATOM 1260 C C . SER A 1 166 ? -3.219 -21.266 -6.102 1 96.19 166 SER A C 1
ATOM 1262 O O . SER A 1 166 ? -4.031 -21.688 -6.926 1 96.19 166 SER A O 1
ATOM 1264 N N . ALA A 1 167 ? -3.338 -20.203 -5.48 1 96.25 167 ALA A N 1
ATOM 1265 C CA . ALA A 1 167 ? -4.383 -19.234 -5.793 1 96.25 167 ALA A CA 1
ATOM 1266 C C . ALA A 1 167 ? -3.938 -17.812 -5.441 1 96.25 167 ALA A C 1
ATOM 1268 O O . ALA A 1 167 ? -3.141 -17.609 -4.52 1 96.25 167 ALA A O 1
ATOM 1269 N N . THR A 1 168 ? -4.426 -16.906 -6.211 1 96.31 168 THR A N 1
ATOM 1270 C CA . THR A 1 168 ? -4.23 -15.492 -5.91 1 96.31 168 THR A CA 1
ATOM 1271 C C . THR A 1 168 ? -5.543 -14.844 -5.484 1 96.31 168 THR A C 1
ATOM 1273 O O . THR A 1 168 ? -6.562 -15 -6.16 1 96.31 168 THR A O 1
ATOM 1276 N N . VAL A 1 169 ? -5.5 -14.211 -4.355 1 98 169 VAL A N 1
ATOM 1277 C CA . VAL A 1 169 ? -6.66 -13.477 -3.867 1 98 169 VAL A CA 1
ATOM 1278 C C . VAL A 1 169 ? -6.426 -11.977 -4.016 1 98 169 VAL A C 1
ATOM 1280 O O . VAL A 1 169 ? -5.465 -11.43 -3.461 1 98 169 VAL A O 1
ATOM 1283 N N . MET A 1 170 ? -7.262 -11.305 -4.762 1 98.06 170 MET A N 1
ATOM 1284 C CA . MET A 1 170 ? -7.223 -9.859 -4.918 1 98.06 170 MET A CA 1
ATOM 1285 C C . MET A 1 170 ? -8.391 -9.195 -4.195 1 98.06 170 MET A C 1
ATOM 1287 O O . MET A 1 170 ? -9.539 -9.602 -4.367 1 98.06 170 MET A O 1
ATOM 1291 N N . VAL A 1 171 ? -8.062 -8.195 -3.475 1 98.69 171 VAL A N 1
ATOM 1292 C CA . VAL A 1 171 ? -9.102 -7.598 -2.646 1 98.69 171 VAL A CA 1
ATOM 1293 C C . VAL A 1 171 ? -9.055 -6.074 -2.764 1 98.69 171 VAL A C 1
ATOM 1295 O O . VAL A 1 171 ? -7.98 -5.477 -2.66 1 98.69 171 VAL A O 1
ATOM 1298 N N . ASP A 1 172 ? -10.195 -5.469 -2.996 1 98.69 172 ASP A N 1
ATOM 1299 C CA . ASP A 1 172 ? -10.375 -4.023 -2.873 1 98.69 172 ASP A CA 1
ATOM 1300 C C . ASP A 1 172 ? -11.148 -3.676 -1.604 1 98.69 172 ASP A C 1
ATOM 1302 O O . ASP A 1 172 ? -12.312 -4.055 -1.458 1 98.69 172 ASP A O 1
ATOM 1306 N N . PHE A 1 173 ? -10.5 -3.051 -0.714 1 98.69 173 PHE A N 1
ATOM 1307 C CA . PHE A 1 173 ? -11.148 -2.551 0.492 1 98.69 173 PHE A CA 1
ATOM 1308 C C . PHE A 1 173 ? -11.75 -1.169 0.253 1 98.69 173 PHE A C 1
ATOM 1310 O O . PHE A 1 173 ? -11.133 -0.327 -0.404 1 98.69 173 PHE A O 1
ATOM 1317 N N . HIS A 1 174 ? -12.945 -1.002 0.752 1 98.31 174 HIS A N 1
ATOM 1318 C CA . HIS A 1 174 ? -13.656 0.263 0.586 1 98.31 174 HIS A CA 1
ATOM 1319 C C . HIS A 1 174 ? -14.008 0.879 1.937 1 98.31 174 HIS A C 1
ATOM 1321 O O . HIS A 1 174 ? -14.727 0.273 2.732 1 98.31 174 HIS A O 1
ATOM 1327 N N . GLY A 1 175 ? -13.531 2.02 2.207 1 97.75 175 GLY A N 1
ATOM 1328 C CA . GLY A 1 175 ? -13.859 2.824 3.373 1 97.75 175 GLY A CA 1
ATOM 1329 C C . GLY A 1 175 ? -14.508 4.148 3.021 1 97.75 175 GLY A C 1
ATOM 1330 O O . GLY A 1 175 ? -15.414 4.199 2.191 1 97.75 175 GLY A O 1
ATOM 1331 N N . LYS A 1 176 ? -14.133 5.129 3.766 1 95.38 176 LYS A N 1
ATOM 1332 C CA . LYS A 1 176 ? -14.641 6.488 3.59 1 95.38 176 LYS A CA 1
ATOM 1333 C C . LYS A 1 176 ? -13.547 7.52 3.861 1 95.38 176 LYS A C 1
ATOM 1335 O O . LYS A 1 176 ? -12.93 7.516 4.93 1 95.38 176 LYS A O 1
ATOM 1340 N N . ALA A 1 177 ? -13.344 8.391 2.854 1 91.19 177 ALA A N 1
ATOM 1341 C CA . ALA A 1 177 ? -12.297 9.406 2.971 1 91.19 177 ALA A CA 1
ATOM 1342 C C . ALA A 1 177 ? -12.68 10.469 3.998 1 91.19 177 ALA A C 1
ATOM 1344 O O . ALA A 1 177 ? -13.859 10.75 4.199 1 91.19 177 ALA A O 1
ATOM 1345 N N . ALA A 1 178 ? -11.68 10.992 4.715 1 89.06 178 ALA A N 1
ATOM 1346 C CA . ALA A 1 178 ? -11.797 12.133 5.613 1 89.06 178 ALA A CA 1
ATOM 1347 C C . ALA A 1 178 ? -10.453 12.828 5.805 1 89.06 178 ALA A C 1
ATOM 1349 O O . ALA A 1 178 ? -9.398 12.234 5.535 1 89.06 178 ALA A O 1
ATOM 1350 N N . HIS A 1 179 ? -10.508 14.133 6.133 1 85.12 179 HIS A N 1
ATOM 1351 C CA . HIS A 1 179 ? -9.273 14.812 6.52 1 85.12 179 HIS A CA 1
ATOM 1352 C C . HIS A 1 179 ? -8.617 14.117 7.707 1 85.12 179 HIS A C 1
ATOM 1354 O O . HIS A 1 179 ? -9.297 13.695 8.648 1 85.12 179 HIS A O 1
ATOM 1360 N N . ALA A 1 180 ? -7.258 13.969 7.664 1 86.94 180 ALA A N 1
ATOM 1361 C CA . ALA A 1 180 ? -6.543 13.203 8.688 1 86.94 180 ALA A CA 1
ATOM 1362 C C . ALA A 1 180 ? -6.68 13.867 10.055 1 86.94 180 ALA A C 1
ATOM 1364 O O . ALA A 1 180 ? -6.531 13.203 11.086 1 86.94 180 ALA A O 1
ATOM 1365 N N . ALA A 1 181 ? -6.984 15.156 10.125 1 85.81 181 ALA A N 1
ATOM 1366 C CA . ALA A 1 181 ? -7.207 15.852 11.391 1 85.81 181 ALA A CA 1
ATOM 1367 C C . ALA A 1 181 ? -8.57 15.492 11.977 1 85.81 181 ALA A C 1
ATOM 1369 O O . ALA A 1 181 ? -8.844 15.789 13.148 1 85.81 181 ALA A O 1
ATOM 1370 N N . ARG A 1 182 ? -9.43 14.859 11.227 1 87.5 182 ARG A N 1
ATOM 1371 C CA . ARG A 1 182 ? -10.758 14.43 11.664 1 87.5 182 ARG A CA 1
ATOM 1372 C C . ARG A 1 182 ? -11.031 12.992 11.227 1 87.5 182 ARG A C 1
ATOM 1374 O O . ARG A 1 182 ? -12 12.727 10.516 1 87.5 182 ARG A O 1
ATOM 1381 N N . PRO A 1 183 ? -10.266 12.07 11.695 1 89.75 183 PRO A N 1
ATOM 1382 C CA . PRO A 1 183 ? -10.344 10.695 11.203 1 89.75 183 PRO A CA 1
ATOM 1383 C C . PRO A 1 183 ? -11.672 10.016 11.562 1 89.75 183 PRO A C 1
ATOM 1385 O O . PRO A 1 183 ? -12.078 9.062 10.898 1 89.75 183 PRO A O 1
ATOM 1388 N N . HIS A 1 184 ? -12.367 10.602 12.617 1 91 184 HIS A N 1
ATOM 1389 C CA . HIS A 1 184 ? -13.625 10.008 13.07 1 91 184 HIS A CA 1
ATOM 1390 C C . HIS A 1 184 ? -14.719 10.156 12.023 1 91 184 HIS A C 1
ATOM 1392 O O . HIS A 1 184 ? -15.75 9.484 12.094 1 91 184 HIS A O 1
ATOM 1398 N N . LEU A 1 185 ? -14.461 10.961 11.078 1 91.06 185 LEU A N 1
ATOM 1399 C CA . LEU A 1 185 ? -15.461 11.195 10.039 1 91.06 185 LEU A CA 1
ATOM 1400 C C . LEU A 1 185 ? -15.258 10.227 8.875 1 91.06 185 LEU A C 1
ATOM 1402 O O . LEU A 1 185 ? -16.062 10.203 7.941 1 91.06 185 LEU A O 1
ATOM 1406 N N . GLY A 1 186 ? -14.203 9.461 8.883 1 93.75 186 GLY A N 1
ATOM 1407 C CA . GLY A 1 186 ? -13.906 8.531 7.805 1 93.75 186 GLY A CA 1
ATOM 1408 C C . GLY A 1 186 ? -13.836 7.086 8.258 1 93.75 186 GLY A C 1
ATOM 1409 O O . GLY A 1 186 ? -14.148 6.777 9.406 1 93.75 186 GLY A O 1
ATOM 1410 N N . ILE A 1 187 ? -13.648 6.203 7.328 1 97 187 ILE A N 1
ATOM 1411 C CA . ILE A 1 187 ? -13.32 4.797 7.52 1 97 187 ILE A CA 1
ATOM 1412 C C . ILE A 1 187 ? -12.008 4.473 6.816 1 97 187 ILE A C 1
ATOM 1414 O O . ILE A 1 187 ? -11.938 4.48 5.586 1 97 187 ILE A O 1
ATOM 1418 N N . ASN A 1 188 ? -10.961 4.18 7.582 1 97 188 ASN A N 1
ATOM 1419 C CA . ASN A 1 188 ? -9.617 4.004 7.043 1 97 188 ASN A CA 1
ATOM 1420 C C . ASN A 1 188 ? -9.445 2.627 6.41 1 97 188 ASN A C 1
ATOM 1422 O O . ASN A 1 188 ? -9.219 1.638 7.109 1 97 188 ASN A O 1
ATOM 1426 N N . ALA A 1 189 ? -9.516 2.568 5.078 1 98.19 189 ALA A N 1
ATOM 1427 C CA . ALA A 1 189 ? -9.367 1.312 4.344 1 98.19 189 ALA A CA 1
ATOM 1428 C C . ALA A 1 189 ? -7.996 0.69 4.602 1 98.19 189 ALA A C 1
ATOM 1430 O O . ALA A 1 189 ? -7.859 -0.535 4.613 1 98.19 189 ALA A O 1
ATOM 1431 N N . LEU A 1 190 ? -6.984 1.521 4.82 1 98.44 190 LEU A N 1
ATOM 1432 C CA . LEU A 1 190 ? -5.633 1.04 5.094 1 98.44 190 LEU A CA 1
ATOM 1433 C C . LEU A 1 190 ? -5.59 0.26 6.406 1 98.44 190 LEU A C 1
ATOM 1435 O O . LEU A 1 190 ? -4.965 -0.8 6.48 1 98.44 190 LEU A O 1
ATOM 1439 N N . ASP A 1 191 ? -6.246 0.76 7.441 1 98.25 191 ASP A N 1
ATOM 1440 C CA . ASP A 1 191 ? -6.316 0.048 8.711 1 98.25 191 ASP A CA 1
ATOM 1441 C C . ASP A 1 191 ? -7.02 -1.298 8.555 1 98.25 191 ASP A C 1
ATOM 1443 O O . ASP A 1 191 ? -6.547 -2.316 9.062 1 98.25 191 ASP A O 1
ATOM 1447 N N . ALA A 1 192 ? -8.148 -1.251 7.855 1 98.38 192 ALA A N 1
ATOM 1448 C CA . ALA A 1 192 ? -8.898 -2.48 7.613 1 98.38 192 ALA A CA 1
ATOM 1449 C C . ALA A 1 192 ? -8.047 -3.51 6.883 1 98.38 192 ALA A C 1
ATOM 1451 O O . ALA A 1 192 ? -7.988 -4.676 7.277 1 98.38 192 ALA A O 1
ATOM 1452 N N . ALA A 1 193 ? -7.395 -3.084 5.852 1 98.75 193 ALA A N 1
ATOM 1453 C CA . ALA A 1 193 ? -6.559 -3.963 5.039 1 98.75 193 ALA A CA 1
ATOM 1454 C C . ALA A 1 193 ? -5.375 -4.496 5.84 1 98.75 193 ALA A C 1
ATOM 1456 O O . ALA A 1 193 ? -5.027 -5.676 5.738 1 98.75 193 ALA A O 1
ATOM 1457 N N . SER A 1 194 ? -4.688 -3.592 6.602 1 98.56 194 SER A N 1
ATOM 1458 C CA . SER A 1 194 ? -3.566 -4.023 7.43 1 98.56 194 SER A CA 1
ATOM 1459 C C . SER A 1 194 ? -4.004 -5.055 8.461 1 98.56 194 SER A C 1
ATOM 1461 O O . SER A 1 194 ? -3.27 -5.996 8.758 1 98.56 194 SER A O 1
ATOM 1463 N N . HIS A 1 195 ? -5.156 -4.812 9.047 1 98.25 195 HIS A N 1
ATOM 1464 C CA . HIS A 1 195 ? -5.699 -5.793 9.977 1 98.25 195 HIS A CA 1
ATOM 1465 C C . HIS A 1 195 ? -5.949 -7.129 9.289 1 98.25 195 HIS A C 1
ATOM 1467 O O . HIS A 1 195 ? -5.676 -8.188 9.859 1 98.25 195 HIS A O 1
ATOM 1473 N N . ALA A 1 196 ? -6.504 -7.098 8.062 1 98.69 196 ALA A N 1
ATOM 1474 C CA . ALA A 1 196 ? -6.746 -8.32 7.297 1 98.69 196 ALA A CA 1
ATOM 1475 C C . ALA A 1 196 ? -5.449 -9.086 7.07 1 98.69 196 ALA A C 1
ATOM 1477 O O . ALA A 1 196 ? -5.43 -10.32 7.137 1 98.69 196 ALA A O 1
ATOM 1478 N N . VAL A 1 197 ? -4.355 -8.375 6.734 1 98.62 197 VAL A N 1
ATOM 1479 C CA . VAL A 1 197 ? -3.061 -9.023 6.547 1 98.62 197 VAL A CA 1
ATOM 1480 C C . VAL A 1 197 ? -2.682 -9.797 7.809 1 98.62 197 VAL A C 1
ATOM 1482 O O . VAL A 1 197 ? -2.279 -10.961 7.734 1 98.62 197 VAL A O 1
ATOM 1485 N N . GLN A 1 198 ? -2.873 -9.211 8.984 1 97.56 198 GLN A N 1
ATOM 1486 C CA . GLN A 1 198 ? -2.545 -9.859 10.25 1 97.56 198 GLN A CA 1
ATOM 1487 C C . GLN A 1 198 ? -3.471 -11.047 10.508 1 97.56 198 GLN A C 1
ATOM 1489 O O . GLN A 1 198 ? -3.027 -12.094 10.984 1 97.56 198 GLN A O 1
ATOM 1494 N N . ALA A 1 199 ? -4.738 -10.828 10.258 1 98.19 199 ALA A N 1
ATOM 1495 C CA . ALA A 1 199 ? -5.711 -11.898 10.477 1 98.19 199 ALA A CA 1
ATOM 1496 C C . ALA A 1 199 ? -5.387 -13.117 9.617 1 98.19 199 ALA A C 1
ATOM 1498 O O . ALA A 1 199 ? -5.469 -14.258 10.086 1 98.19 199 ALA A O 1
ATOM 1499 N N . VAL A 1 200 ? -5.02 -12.922 8.344 1 98.56 200 VAL A N 1
ATOM 1500 C CA . VAL A 1 200 ? -4.648 -14.008 7.449 1 98.56 200 VAL A CA 1
ATOM 1501 C C . VAL A 1 200 ? -3.391 -14.703 7.965 1 98.56 200 VAL A C 1
ATOM 1503 O O . VAL A 1 200 ? -3.301 -15.93 7.957 1 98.56 200 VAL A O 1
ATOM 1506 N N . ASN A 1 201 ? -2.369 -13.898 8.43 1 97.06 201 ASN A N 1
ATOM 1507 C CA . ASN A 1 201 ? -1.159 -14.461 9.016 1 97.06 201 ASN A CA 1
ATOM 1508 C C . ASN A 1 201 ? -1.479 -15.328 10.234 1 97.06 201 ASN A C 1
ATOM 1510 O O . ASN A 1 201 ? -0.691 -16.203 10.602 1 97.06 201 ASN A O 1
ATOM 1514 N N . GLY A 1 202 ? -2.613 -15.141 10.859 1 97.06 202 GLY A N 1
ATOM 1515 C CA . GLY A 1 202 ? -2.99 -15.852 12.07 1 97.06 202 GLY A CA 1
ATOM 1516 C C . GLY A 1 202 ? -3.734 -17.141 11.797 1 97.06 202 GLY A C 1
ATOM 1517 O O . GLY A 1 202 ? -4.094 -17.875 12.719 1 97.06 202 GLY A O 1
ATOM 1518 N N . ILE A 1 203 ? -4.012 -17.422 10.578 1 97.19 203 ILE A N 1
ATOM 1519 C CA . ILE A 1 203 ? -4.695 -18.656 10.211 1 97.19 203 ILE A CA 1
ATOM 1520 C C . ILE A 1 203 ? -3.791 -19.859 10.492 1 97.19 203 ILE A C 1
ATOM 1522 O O . ILE A 1 203 ? -2.59 -19.812 10.227 1 97.19 203 ILE A O 1
ATOM 1526 N N . HIS A 1 204 ? -4.387 -20.922 11.062 1 96.31 204 HIS A N 1
ATOM 1527 C CA . HIS A 1 204 ? -3.686 -22.188 11.289 1 96.31 204 HIS A CA 1
ATOM 1528 C C . HIS A 1 204 ? -4.453 -23.359 10.695 1 96.31 204 HIS A C 1
ATOM 1530 O O . HIS A 1 204 ? -5.617 -23.578 11.039 1 96.31 204 HIS A O 1
ATOM 1536 N N . LEU A 1 205 ? -3.832 -24.016 9.812 1 95.19 205 LEU A N 1
ATOM 1537 C CA . LEU A 1 205 ? -4.32 -25.312 9.352 1 95.19 205 LEU A CA 1
ATOM 1538 C C . LEU A 1 205 ? -3.572 -26.453 10.039 1 95.19 205 LEU A C 1
ATOM 1540 O O . LEU A 1 205 ? -2.691 -26.219 10.867 1 95.19 205 LEU A O 1
ATOM 1544 N N . ALA A 1 206 ? -3.982 -27.703 9.727 1 93.62 206 ALA A N 1
ATOM 1545 C CA . ALA A 1 206 ? -3.318 -28.844 10.336 1 93.62 206 ALA A CA 1
ATOM 1546 C C . ALA A 1 206 ? -1.811 -28.797 10.109 1 93.62 206 ALA A C 1
ATOM 1548 O O . ALA A 1 206 ? -1.352 -28.547 8.992 1 93.62 206 ALA A O 1
ATOM 1549 N N . PRO A 1 207 ? -0.993 -29.031 11.148 1 90.88 207 PRO A N 1
ATOM 1550 C CA . PRO A 1 207 ? 0.46 -28.922 11.016 1 90.88 207 PRO A CA 1
ATOM 1551 C C . PRO A 1 207 ? 1.046 -29.906 10.008 1 90.88 207 PRO A C 1
ATOM 1553 O O . PRO A 1 207 ? 2.162 -29.703 9.523 1 90.88 207 PRO A O 1
ATOM 1556 N N . SER A 1 208 ? 0.391 -30.953 9.727 1 91.44 208 SER A N 1
ATOM 1557 C CA . SER A 1 208 ? 0.858 -31.953 8.773 1 91.44 208 SER A CA 1
ATOM 1558 C C . SER A 1 208 ? 0.663 -31.484 7.332 1 91.44 208 SER A C 1
ATOM 1560 O O . SER A 1 208 ? 1.173 -32.094 6.395 1 91.44 208 SER A O 1
ATOM 1562 N N . LEU A 1 209 ? -0.042 -30.391 7.199 1 91.44 209 LEU A N 1
ATOM 1563 C CA . LEU A 1 209 ? -0.313 -29.844 5.871 1 91.44 209 LEU A CA 1
ATOM 1564 C C . LEU A 1 209 ? 0.666 -28.719 5.535 1 91.44 209 LEU A C 1
ATOM 1566 O O . LEU A 1 209 ? 0.836 -27.781 6.316 1 91.44 209 LEU A O 1
ATOM 1570 N N . THR A 1 210 ? 1.313 -28.906 4.434 1 92.56 210 THR A N 1
ATOM 1571 C CA . THR A 1 210 ? 2.164 -27.812 3.957 1 92.56 210 THR A CA 1
ATOM 1572 C C . THR A 1 210 ? 1.337 -26.75 3.238 1 92.56 210 THR A C 1
ATOM 1574 O O . THR A 1 210 ? 0.597 -27.062 2.303 1 92.56 210 THR A O 1
ATOM 1577 N N . TRP A 1 211 ? 1.389 -25.562 3.703 1 94.94 211 TRP A N 1
ATOM 1578 C CA . TRP A 1 211 ? 0.623 -24.469 3.107 1 94.94 211 TRP A CA 1
ATOM 1579 C C . TRP A 1 211 ? 1.233 -23.125 3.463 1 94.94 211 TRP A C 1
ATOM 1581 O O . TRP A 1 211 ? 2.111 -23.031 4.324 1 94.94 211 TRP A O 1
ATOM 1591 N N . SER A 1 212 ? 0.854 -22.062 2.764 1 95.44 212 SER A N 1
ATOM 1592 C CA . SER A 1 212 ? 1.212 -20.688 3.072 1 95.44 212 SER A CA 1
ATOM 1593 C C . SER A 1 212 ? 0.176 -19.703 2.523 1 95.44 212 SER A C 1
ATOM 1595 O O . SER A 1 212 ? -0.506 -20 1.541 1 95.44 212 SER A O 1
ATOM 1597 N N . ALA A 1 213 ? -0.066 -18.688 3.174 1 96.62 213 ALA A N 1
ATOM 1598 C CA . ALA A 1 213 ? -0.874 -17.547 2.775 1 96.62 213 ALA A CA 1
ATOM 1599 C C . ALA A 1 213 ? -0.171 -16.234 3.121 1 96.62 213 ALA A C 1
ATOM 1601 O O . ALA A 1 213 ? 0.048 -15.93 4.297 1 96.62 213 ALA A O 1
ATOM 1602 N N . LYS A 1 214 ? 0.195 -15.477 2.172 1 96.38 214 LYS A N 1
ATOM 1603 C CA . LYS A 1 214 ? 0.949 -14.258 2.455 1 96.38 214 LYS A CA 1
ATOM 1604 C C . LYS A 1 214 ? 0.526 -13.117 1.527 1 96.38 214 LYS A C 1
ATOM 1606 O O . LYS A 1 214 ? 0.225 -13.352 0.354 1 96.38 214 LYS A O 1
ATOM 1611 N N . ALA A 1 215 ? 0.442 -11.953 2.035 1 97.44 215 ALA A N 1
ATOM 1612 C CA . ALA A 1 215 ? 0.199 -10.766 1.219 1 97.44 215 ALA A CA 1
ATOM 1613 C C . ALA A 1 215 ? 1.45 -10.367 0.442 1 97.44 215 ALA A C 1
ATOM 1615 O O . ALA A 1 215 ? 2.561 -10.414 0.978 1 97.44 215 ALA A O 1
ATOM 1616 N N . THR A 1 216 ? 1.241 -10 -0.857 1 96.56 216 THR A N 1
ATOM 1617 C CA . THR A 1 216 ? 2.4 -9.742 -1.703 1 96.56 216 THR A CA 1
ATOM 1618 C C . THR A 1 216 ? 2.303 -8.367 -2.354 1 96.56 216 THR A C 1
ATOM 1620 O O . THR A 1 216 ? 3.262 -7.895 -2.967 1 96.56 216 THR A O 1
ATOM 1623 N N . ARG A 1 217 ? 1.147 -7.727 -2.256 1 97.56 217 ARG A N 1
ATOM 1624 C CA . ARG A 1 217 ? 0.937 -6.383 -2.787 1 97.56 217 ARG A CA 1
ATOM 1625 C C . ARG A 1 217 ? 0.006 -5.578 -1.888 1 97.56 217 ARG A C 1
ATOM 1627 O O . ARG A 1 217 ? -0.943 -6.121 -1.321 1 97.56 217 ARG A O 1
ATOM 1634 N N . PHE A 1 218 ? 0.289 -4.398 -1.667 1 98.31 218 PHE A N 1
ATOM 1635 C CA . PHE A 1 218 ? -0.519 -3.449 -0.913 1 98.31 218 PHE A CA 1
ATOM 1636 C C . PHE A 1 218 ? -0.422 -2.055 -1.52 1 98.31 218 PHE A C 1
ATOM 1638 O O . PHE A 1 218 ? 0.634 -1.421 -1.467 1 98.31 218 PHE A O 1
ATOM 1645 N N . LEU A 1 219 ? -1.511 -1.603 -2.084 1 97.81 219 LEU A N 1
ATOM 1646 C CA . LEU A 1 219 ? -1.562 -0.289 -2.717 1 97.81 219 LEU A CA 1
ATOM 1647 C C . LEU A 1 219 ? -2.658 0.571 -2.096 1 97.81 219 LEU A C 1
ATOM 1649 O O . LEU A 1 219 ? -3.844 0.264 -2.229 1 97.81 219 LEU A O 1
ATOM 1653 N N . CYS A 1 220 ? -2.277 1.585 -1.444 1 97.12 220 CYS A N 1
ATOM 1654 C CA . CYS A 1 220 ? -3.166 2.553 -0.809 1 97.12 220 CYS A CA 1
ATOM 1655 C C . CYS A 1 220 ? -2.568 3.953 -0.854 1 97.12 220 CYS A C 1
ATOM 1657 O O . CYS A 1 220 ? -1.594 4.242 -0.155 1 97.12 220 CYS A O 1
ATOM 1659 N N . ASP A 1 221 ? -3.137 4.781 -1.714 1 93.38 221 ASP A N 1
ATOM 1660 C CA . ASP A 1 221 ? -2.633 6.133 -1.924 1 93.38 221 ASP A CA 1
ATOM 1661 C C . ASP A 1 221 ? -3.768 7.094 -2.275 1 93.38 221 ASP A C 1
ATOM 1663 O O . ASP A 1 221 ? -4.414 6.945 -3.314 1 93.38 221 ASP A O 1
ATOM 1667 N N . ALA A 1 222 ? -4.012 8.062 -1.432 1 85.88 222 ALA A N 1
ATOM 1668 C CA . ALA A 1 222 ? -5.039 9.07 -1.697 1 85.88 222 ALA A CA 1
ATOM 1669 C C . ALA A 1 222 ? -4.453 10.266 -2.445 1 85.88 222 ALA A C 1
ATOM 1671 O O . ALA A 1 222 ? -5.156 11.25 -2.707 1 85.88 222 ALA A O 1
ATOM 1672 N N . GLY A 1 223 ? -3.201 10.227 -2.807 1 80.62 223 GLY A N 1
ATOM 1673 C CA . GLY A 1 223 ? -2.539 11.328 -3.488 1 80.62 223 GLY A CA 1
ATOM 1674 C C . GLY A 1 223 ? -1.925 12.336 -2.537 1 80.62 223 GLY A C 1
ATOM 1675 O O . GLY A 1 223 ? -1.03 13.094 -2.92 1 80.62 223 GLY A O 1
ATOM 1676 N N . VAL A 1 224 ? -2.455 12.453 -1.325 1 82.56 224 VAL A N 1
ATOM 1677 C CA . VAL A 1 224 ? -1.929 13.328 -0.282 1 82.56 224 VAL A CA 1
ATOM 1678 C C . VAL A 1 224 ? -1.651 12.516 0.981 1 82.56 224 VAL A C 1
ATOM 1680 O O . VAL A 1 224 ? -2.252 11.461 1.193 1 82.56 224 VAL A O 1
ATOM 1683 N N . THR A 1 225 ? -0.8 13.016 1.867 1 88.06 225 THR A N 1
ATOM 1684 C CA . THR A 1 225 ? -0.377 12.234 3.023 1 88.06 225 THR A CA 1
ATOM 1685 C C . THR A 1 225 ? -1.237 12.562 4.242 1 88.06 225 THR A C 1
ATOM 1687 O O . THR A 1 225 ? -1.064 11.969 5.309 1 88.06 225 THR A O 1
ATOM 1690 N N . ASN A 1 226 ? -2.219 13.477 4.105 1 88 226 ASN A N 1
ATOM 1691 C CA . ASN A 1 226 ? -3.027 13.875 5.254 1 88 226 ASN A CA 1
ATOM 1692 C C . ASN A 1 226 ? -4.508 13.578 5.027 1 88 226 ASN A C 1
ATOM 1694 O O . ASN A 1 226 ? -5.371 14.344 5.461 1 88 226 ASN A O 1
ATOM 1698 N N . SER A 1 227 ? -4.742 12.547 4.379 1 88.94 227 SER A N 1
ATOM 1699 C CA . SER A 1 227 ? -6.109 12.094 4.148 1 88.94 227 SER A CA 1
ATOM 1700 C C . SER A 1 227 ? -6.281 10.625 4.535 1 88.94 227 SER A C 1
ATOM 1702 O O . SER A 1 227 ? -5.406 9.805 4.254 1 88.94 227 SER A O 1
ATOM 1704 N N . VAL A 1 228 ? -7.367 10.336 5.25 1 93 228 VAL A N 1
ATOM 1705 C CA . VAL A 1 228 ? -7.766 8.953 5.496 1 93 228 VAL A CA 1
ATOM 1706 C C . VAL A 1 228 ? -8.117 8.273 4.176 1 93 228 VAL A C 1
ATOM 1708 O O . VAL A 1 228 ? -9.008 8.734 3.451 1 93 228 VAL A O 1
ATOM 1711 N N . PRO A 1 229 ? -7.406 7.234 3.857 1 94.44 229 PRO A N 1
ATOM 1712 C CA . PRO A 1 229 ? -7.66 6.633 2.547 1 94.44 229 PRO A CA 1
ATOM 1713 C C . PRO A 1 229 ? -8.969 5.848 2.504 1 94.44 229 PRO A C 1
ATOM 1715 O O . PRO A 1 229 ? -9.281 5.109 3.441 1 94.44 229 PRO A O 1
ATOM 1718 N N . GLU A 1 230 ? -9.695 5.973 1.391 1 96.56 230 GLU A N 1
ATOM 1719 C CA . GLU A 1 230 ? -10.984 5.305 1.265 1 96.56 230 GLU A CA 1
ATOM 1720 C C . GLU A 1 230 ? -10.859 3.986 0.511 1 96.56 230 GLU A C 1
ATOM 1722 O O . GLU A 1 230 ? -11.773 3.164 0.525 1 96.56 230 GLU A O 1
ATOM 1727 N N . ASN A 1 231 ? -9.703 3.764 -0.133 1 97.38 231 ASN A N 1
ATOM 1728 C CA . ASN A 1 231 ? -9.5 2.539 -0.901 1 97.38 231 ASN A CA 1
ATOM 1729 C C . ASN A 1 231 ? -8.125 1.933 -0.636 1 97.38 231 ASN A C 1
ATOM 1731 O O . ASN A 1 231 ? -7.141 2.658 -0.484 1 97.38 231 ASN A O 1
ATOM 1735 N N . ALA A 1 232 ? -8.047 0.688 -0.56 1 98.31 232 ALA A N 1
ATOM 1736 C CA . ALA A 1 232 ? -6.812 -0.088 -0.51 1 98.31 232 ALA A CA 1
ATOM 1737 C C . ALA A 1 232 ? -6.926 -1.358 -1.348 1 98.31 232 ALA A C 1
ATOM 1739 O O . ALA A 1 232 ? -7.973 -2.01 -1.357 1 98.31 232 ALA A O 1
ATOM 1740 N N . HIS A 1 233 ? -5.934 -1.678 -2.131 1 98.56 233 HIS A N 1
ATOM 1741 C CA . HIS A 1 233 ? -5.855 -2.893 -2.934 1 98.56 233 HIS A CA 1
ATOM 1742 C C . HIS A 1 233 ? -4.762 -3.824 -2.42 1 98.56 233 HIS A C 1
ATOM 1744 O O . HIS A 1 233 ? -3.592 -3.439 -2.355 1 98.56 233 HIS A O 1
ATOM 1750 N N . VAL A 1 234 ? -5.168 -4.992 -1.998 1 98.44 234 VAL A N 1
ATOM 1751 C CA . VAL A 1 234 ? -4.207 -5.941 -1.448 1 98.44 234 VAL A CA 1
ATOM 1752 C C . VAL A 1 234 ? -4.324 -7.277 -2.178 1 98.44 234 VAL A C 1
ATOM 1754 O O . VAL A 1 234 ? -5.422 -7.691 -2.549 1 98.44 234 VAL A O 1
ATOM 1757 N N . CYS A 1 235 ? -3.184 -7.926 -2.396 1 98 235 CYS A N 1
ATOM 1758 C CA . CYS A 1 235 ? -3.135 -9.25 -3.008 1 98 235 CYS A CA 1
ATOM 1759 C C . CYS A 1 235 ? -2.494 -10.266 -2.068 1 98 235 CYS A C 1
ATOM 1761 O O . CYS A 1 235 ? -1.522 -9.945 -1.378 1 98 235 CYS A O 1
ATOM 1763 N N . TRP A 1 236 ? -3.053 -11.422 -1.987 1 98.19 236 TRP A N 1
ATOM 1764 C CA . TRP A 1 236 ? -2.459 -12.547 -1.266 1 98.19 236 TRP A CA 1
ATOM 1765 C C . TRP A 1 236 ? -2.094 -13.68 -2.223 1 98.19 236 TRP A C 1
ATOM 1767 O O . TRP A 1 236 ? -2.818 -13.945 -3.184 1 98.19 236 TRP A O 1
ATOM 1777 N N . ASP A 1 237 ? -0.98 -14.289 -1.963 1 96.69 237 ASP A N 1
ATOM 1778 C CA . ASP A 1 237 ? -0.582 -15.547 -2.586 1 96.69 237 ASP A CA 1
ATOM 1779 C C . ASP A 1 237 ? -0.851 -16.734 -1.659 1 96.69 237 ASP A C 1
ATOM 1781 O O . ASP A 1 237 ? -0.366 -16.766 -0.526 1 96.69 237 ASP A O 1
ATOM 1785 N N . LEU A 1 238 ? -1.632 -17.688 -2.102 1 97.38 238 LEU A N 1
ATOM 1786 C CA . LEU A 1 238 ? -1.942 -18.891 -1.335 1 97.38 238 LEU A CA 1
ATOM 1787 C C . LEU A 1 238 ? -1.301 -20.125 -1.969 1 97.38 238 LEU A C 1
ATOM 1789 O O . LEU A 1 238 ? -1.308 -20.281 -3.193 1 97.38 238 LEU A O 1
ATOM 1793 N N . ARG A 1 239 ? -0.755 -20.969 -1.152 1 96.25 239 ARG A N 1
ATOM 1794 C CA . ARG A 1 239 ? -0.228 -22.266 -1.551 1 96.25 239 ARG A CA 1
ATOM 1795 C C . ARG A 1 239 ? -0.715 -23.359 -0.613 1 96.25 239 ARG A C 1
ATOM 1797 O O . ARG A 1 239 ? -0.865 -23.141 0.59 1 96.25 239 ARG A O 1
ATOM 1804 N N . CYS A 1 240 ? -0.969 -24.5 -1.162 1 96.62 240 CYS A N 1
ATOM 1805 C CA . CYS A 1 240 ? -1.313 -25.672 -0.354 1 96.62 240 CYS A CA 1
ATOM 1806 C C . CYS A 1 240 ? -0.974 -26.969 -1.088 1 96.62 240 CYS A C 1
ATOM 1808 O O . CYS A 1 240 ? -1.23 -27.094 -2.287 1 96.62 240 CYS A O 1
ATOM 1810 N N . GLU A 1 241 ? -0.422 -27.875 -0.404 1 95.94 241 GLU A N 1
ATOM 1811 C CA . GLU A 1 241 ? 0.039 -29.109 -1.024 1 95.94 241 GLU A CA 1
ATOM 1812 C C . GLU A 1 241 ? -1.135 -29.969 -1.5 1 95.94 241 GLU A C 1
ATOM 1814 O O . GLU A 1 241 ? -0.975 -30.812 -2.371 1 95.94 241 GLU A O 1
ATOM 1819 N N . GLU A 1 242 ? -2.34 -29.672 -0.957 1 95.81 242 GLU A N 1
ATOM 1820 C CA . GLU A 1 242 ? -3.512 -30.484 -1.285 1 95.81 242 GLU A CA 1
ATOM 1821 C C . GLU A 1 242 ? -4.695 -29.609 -1.68 1 95.81 242 GLU A C 1
ATOM 1823 O O . GLU A 1 242 ? -4.832 -28.484 -1.188 1 95.81 242 GLU A O 1
ATOM 1828 N N . ASN A 1 243 ? -5.562 -30.172 -2.516 1 97.06 243 ASN A N 1
ATOM 1829 C CA . ASN A 1 243 ? -6.727 -29.438 -2.984 1 97.06 243 ASN A CA 1
ATOM 1830 C C . ASN A 1 243 ? -7.719 -29.172 -1.855 1 97.06 243 ASN A C 1
ATOM 1832 O O . ASN A 1 243 ? -8.266 -28.078 -1.747 1 97.06 243 ASN A O 1
ATOM 1836 N N . ASP A 1 244 ? -7.973 -30.156 -1.044 1 96.81 244 ASP A N 1
ATOM 1837 C CA . ASP A 1 244 ? -8.891 -29.953 0.073 1 96.81 244 ASP A CA 1
ATOM 1838 C C . ASP A 1 244 ? -8.367 -28.906 1.041 1 96.81 244 ASP A C 1
ATOM 1840 O O . ASP A 1 244 ? -9.133 -28.094 1.563 1 96.81 244 ASP A O 1
ATOM 1844 N N . GLY A 1 245 ? -7.07 -29 1.273 1 96.94 245 GLY A N 1
ATOM 1845 C CA . GLY A 1 245 ? -6.441 -27.984 2.104 1 96.94 245 GLY A CA 1
ATOM 1846 C C . GLY A 1 245 ? -6.586 -26.578 1.539 1 96.94 245 GLY A C 1
ATOM 1847 O O . GLY A 1 245 ? -6.867 -25.641 2.277 1 96.94 245 GLY A O 1
ATOM 1848 N N . MET A 1 246 ? -6.438 -26.484 0.273 1 97.75 246 MET A N 1
ATOM 1849 C CA . MET A 1 246 ? -6.586 -25.203 -0.39 1 97.75 246 MET A CA 1
ATOM 1850 C C . MET A 1 246 ? -8.016 -24.672 -0.25 1 97.75 246 MET A C 1
ATOM 1852 O O . MET A 1 246 ? -8.219 -23.484 -0.014 1 97.75 246 MET A O 1
ATOM 1856 N N . ALA A 1 247 ? -8.961 -25.562 -0.421 1 97.75 247 ALA A N 1
ATOM 1857 C CA . ALA A 1 247 ? -10.359 -25.156 -0.254 1 97.75 247 ALA A CA 1
ATOM 1858 C C . ALA A 1 247 ? -10.602 -24.578 1.14 1 97.75 247 ALA A C 1
ATOM 1860 O O . ALA A 1 247 ? -11.227 -23.531 1.283 1 97.75 247 ALA A O 1
ATOM 1861 N N . THR A 1 248 ? -10.078 -25.234 2.107 1 98 248 THR A N 1
ATOM 1862 C CA . THR A 1 248 ? -10.203 -24.781 3.488 1 98 248 THR A CA 1
ATOM 1863 C C . THR A 1 248 ? -9.484 -23.453 3.689 1 98 248 THR A C 1
ATOM 1865 O O . THR A 1 248 ? -10.008 -22.531 4.328 1 98 248 THR A O 1
ATOM 1868 N N . LEU A 1 249 ? -8.297 -23.422 3.174 1 98.19 249 LEU A N 1
ATOM 1869 C CA . LEU A 1 249 ? -7.48 -22.219 3.297 1 98.19 249 LEU A CA 1
ATOM 1870 C C . LEU A 1 249 ? -8.195 -21.016 2.689 1 98.19 249 LEU A C 1
ATOM 1872 O O . LEU A 1 249 ? -8.266 -19.953 3.307 1 98.19 249 LEU A O 1
ATOM 1876 N N . LYS A 1 250 ? -8.742 -21.172 1.524 1 98.38 250 LYS A N 1
ATOM 1877 C CA . LYS A 1 250 ? -9.453 -20.094 0.85 1 98.38 250 LYS A CA 1
ATOM 1878 C C . LYS A 1 250 ? -10.648 -19.625 1.675 1 98.38 250 LYS A C 1
ATOM 1880 O O . LYS A 1 250 ? -10.883 -18.422 1.816 1 98.38 250 LYS A O 1
ATOM 1885 N N . GLU A 1 251 ? -11.344 -20.562 2.178 1 98.44 251 GLU A N 1
ATOM 1886 C CA . GLU A 1 251 ? -12.5 -20.219 3.004 1 98.44 251 GLU A CA 1
ATOM 1887 C C . GLU A 1 251 ? -12.094 -19.375 4.207 1 98.44 251 GLU A C 1
ATOM 1889 O O . GLU A 1 251 ? -12.734 -18.375 4.508 1 98.44 251 GLU A O 1
ATOM 1894 N N . ARG A 1 252 ? -11.07 -19.781 4.867 1 98.5 252 ARG A N 1
ATOM 1895 C CA . ARG A 1 252 ? -10.617 -19.078 6.059 1 98.5 252 ARG A CA 1
ATOM 1896 C C . ARG A 1 252 ? -10.047 -17.703 5.703 1 98.5 252 ARG A C 1
ATOM 1898 O O . ARG A 1 252 ? -10.258 -16.734 6.434 1 98.5 252 ARG A O 1
ATOM 1905 N N . VAL A 1 253 ? -9.305 -17.672 4.598 1 98.69 253 VAL A N 1
ATOM 1906 C CA . VAL A 1 253 ? -8.727 -16.406 4.148 1 98.69 253 VAL A CA 1
ATOM 1907 C C . VAL A 1 253 ? -9.836 -15.406 3.826 1 98.69 253 VAL A C 1
ATOM 1909 O O . VAL A 1 253 ? -9.805 -14.258 4.277 1 98.69 253 VAL A O 1
ATOM 1912 N N . VAL A 1 254 ? -10.844 -15.867 3.111 1 98.62 254 VAL A N 1
ATOM 1913 C CA . VAL A 1 254 ? -11.961 -15.008 2.729 1 98.62 254 VAL A CA 1
ATOM 1914 C C . VAL A 1 254 ? -12.688 -14.516 3.979 1 98.62 254 VAL A C 1
ATOM 1916 O O . VAL A 1 254 ? -12.984 -13.328 4.102 1 98.62 254 VAL A O 1
ATOM 1919 N N . ARG A 1 255 ? -12.938 -15.344 4.922 1 98.62 255 ARG A N 1
ATOM 1920 C CA . ARG A 1 255 ? -13.594 -14.969 6.172 1 98.62 255 ARG A CA 1
ATOM 1921 C C . ARG A 1 255 ? -12.758 -13.938 6.934 1 98.62 255 ARG A C 1
ATOM 1923 O O . ARG A 1 255 ? -13.297 -12.961 7.461 1 98.62 255 ARG A O 1
ATOM 1930 N N . ALA A 1 256 ? -11.453 -14.219 7.047 1 98.69 256 ALA A N 1
ATOM 1931 C CA . ALA A 1 256 ? -10.555 -13.312 7.75 1 98.69 256 ALA A CA 1
ATOM 1932 C C . ALA A 1 256 ? -10.594 -11.914 7.129 1 98.69 256 ALA A C 1
ATOM 1934 O O . ALA A 1 256 ? -10.656 -10.914 7.844 1 98.69 256 ALA A O 1
ATOM 1935 N N . ILE A 1 257 ? -10.555 -11.859 5.816 1 98.75 257 ILE A N 1
ATOM 1936 C CA . ILE A 1 257 ? -10.523 -10.602 5.09 1 98.75 257 ILE A CA 1
ATOM 1937 C C . ILE A 1 257 ? -11.844 -9.859 5.273 1 98.75 257 ILE A C 1
ATOM 1939 O O . ILE A 1 257 ? -11.859 -8.688 5.656 1 98.75 257 ILE A O 1
ATOM 1943 N N . GLU A 1 258 ? -12.953 -10.523 5.055 1 98.56 258 GLU A N 1
ATOM 1944 C CA . GLU A 1 258 ? -14.281 -9.914 5.168 1 98.56 258 GLU A CA 1
ATOM 1945 C C . GLU A 1 258 ? -14.531 -9.406 6.582 1 98.56 258 GLU A C 1
ATOM 1947 O O . GLU A 1 258 ? -15.047 -8.297 6.766 1 98.56 258 GLU A O 1
ATOM 1952 N N . SER A 1 259 ? -14.234 -10.227 7.57 1 98.62 259 SER A N 1
ATOM 1953 C CA . SER A 1 259 ? -14.461 -9.859 8.961 1 98.62 259 SER A CA 1
ATOM 1954 C C . SER A 1 259 ? -13.586 -8.688 9.375 1 98.62 259 SER A C 1
ATOM 1956 O O . SER A 1 259 ? -13.992 -7.855 10.195 1 98.62 259 SER A O 1
ATOM 1958 N N . SER A 1 260 ? -12.328 -8.664 8.875 1 98.31 260 SER A N 1
ATOM 1959 C CA . SER A 1 260 ? -11.43 -7.555 9.156 1 98.31 260 SER A CA 1
ATOM 1960 C C . SER A 1 260 ? -11.969 -6.246 8.586 1 98.31 260 SER A C 1
ATOM 1962 O O . SER A 1 260 ? -11.953 -5.215 9.258 1 98.31 260 SER A O 1
ATOM 1964 N N . ALA A 1 261 ? -12.43 -6.305 7.305 1 98.38 261 ALA A N 1
ATOM 1965 C CA . ALA A 1 261 ? -13.055 -5.121 6.719 1 98.38 261 ALA A CA 1
ATOM 1966 C C . ALA A 1 261 ? -14.25 -4.656 7.547 1 98.38 261 ALA A C 1
ATOM 1968 O O . ALA A 1 261 ? -14.344 -3.48 7.906 1 98.38 261 ALA A O 1
ATOM 1969 N N . ALA A 1 262 ? -15.125 -5.543 7.949 1 98.25 262 ALA A N 1
ATOM 1970 C CA . ALA A 1 262 ? -16.344 -5.242 8.695 1 98.25 262 ALA A CA 1
ATOM 1971 C C . ALA A 1 262 ? -16.016 -4.637 10.055 1 98.25 262 ALA A C 1
ATOM 1973 O O . ALA A 1 262 ? -16.719 -3.736 10.523 1 98.25 262 ALA A O 1
ATOM 1974 N N . ALA A 1 263 ? -15.039 -5.148 10.719 1 97.88 263 ALA A N 1
ATOM 1975 C CA . ALA A 1 263 ? -14.648 -4.676 12.039 1 97.88 263 ALA A CA 1
ATOM 1976 C C . ALA A 1 263 ? -14.367 -3.176 12.031 1 97.88 263 ALA A C 1
ATOM 1978 O O . ALA A 1 263 ? -14.594 -2.488 13.031 1 97.88 263 ALA A O 1
ATOM 1979 N N . TYR A 1 264 ? -13.898 -2.617 10.922 1 97.19 264 TYR A N 1
ATOM 1980 C CA . TYR A 1 264 ? -13.547 -1.204 10.82 1 97.19 264 TYR A CA 1
ATOM 1981 C C . TYR A 1 264 ? -14.672 -0.41 10.164 1 97.19 264 TYR A C 1
ATOM 1983 O O . TYR A 1 264 ? -14.531 0.791 9.922 1 97.19 264 TYR A O 1
ATOM 1991 N N . GLY A 1 265 ? -15.789 -1.161 9.82 1 97.81 265 GLY A N 1
ATOM 1992 C CA . GLY A 1 265 ? -16.891 -0.515 9.125 1 97.81 265 GLY A CA 1
ATOM 1993 C C . GLY A 1 265 ? -16.656 -0.383 7.633 1 97.81 265 GLY A C 1
ATOM 1994 O O . GLY A 1 265 ? -17.359 0.371 6.957 1 97.81 265 GLY A O 1
ATOM 1995 N N . ALA A 1 266 ? -15.602 -0.985 7.109 1 98.12 266 ALA A N 1
ATOM 1996 C CA . ALA A 1 266 ? -15.305 -1.021 5.68 1 98.12 266 ALA A CA 1
ATOM 1997 C C . ALA A 1 266 ? -15.922 -2.252 5.023 1 98.12 266 ALA A C 1
ATOM 1999 O O . ALA A 1 266 ? -16.531 -3.086 5.699 1 98.12 266 ALA A O 1
ATOM 2000 N N . SER A 1 267 ? -15.875 -2.271 3.688 1 98.5 267 SER A N 1
ATOM 2001 C CA . SER A 1 267 ? -16.25 -3.455 2.918 1 98.5 267 SER A CA 1
ATOM 2002 C C . SER A 1 267 ? -15.078 -3.943 2.066 1 98.5 267 SER A C 1
ATOM 2004 O O . SER A 1 267 ? -14.07 -3.25 1.93 1 98.5 267 SER A O 1
ATOM 2006 N N . ALA A 1 268 ? -15.211 -5.172 1.602 1 98.44 268 ALA A N 1
ATOM 2007 C CA . ALA A 1 268 ? -14.164 -5.766 0.775 1 98.44 268 ALA A CA 1
ATOM 2008 C C . ALA A 1 268 ? -14.758 -6.492 -0.427 1 98.44 268 ALA A C 1
ATOM 2010 O O . ALA A 1 268 ? -15.695 -7.277 -0.281 1 98.44 268 ALA A O 1
ATOM 2011 N N . ASP A 1 269 ? -14.312 -6.137 -1.637 1 98.69 269 ASP A N 1
ATOM 2012 C CA . ASP A 1 269 ? -14.562 -6.938 -2.832 1 98.69 269 ASP A CA 1
ATOM 2013 C C . ASP A 1 269 ? -13.445 -7.949 -3.061 1 98.69 269 ASP A C 1
ATOM 2015 O O . ASP A 1 269 ? -12.305 -7.57 -3.334 1 98.69 269 ASP A O 1
ATOM 2019 N N . ILE A 1 270 ? -13.781 -9.188 -2.986 1 98.5 270 ILE A N 1
ATOM 2020 C CA . ILE A 1 270 ? -12.781 -10.25 -3.029 1 98.5 270 ILE A CA 1
ATOM 2021 C C . ILE A 1 270 ? -12.898 -11.016 -4.348 1 98.5 270 ILE A C 1
ATOM 2023 O O . ILE A 1 270 ? -13.984 -11.453 -4.723 1 98.5 270 ILE A O 1
ATOM 2027 N N . ARG A 1 271 ? -11.844 -11.125 -5.059 1 98.12 271 ARG A N 1
ATOM 2028 C CA . ARG A 1 271 ? -11.742 -11.945 -6.266 1 98.12 271 ARG A CA 1
ATOM 2029 C C . ARG A 1 271 ? -10.617 -12.969 -6.133 1 98.12 271 ARG A C 1
ATOM 2031 O O . ARG A 1 271 ? -9.492 -12.625 -5.77 1 98.12 271 ARG A O 1
ATOM 2038 N N . ILE A 1 272 ? -10.945 -14.188 -6.324 1 96.5 272 ILE A N 1
ATOM 2039 C CA . ILE A 1 272 ? -9.938 -15.234 -6.387 1 96.5 272 ILE A CA 1
ATOM 2040 C C . ILE A 1 272 ? -9.578 -15.523 -7.844 1 96.5 272 ILE A C 1
ATOM 2042 O O . ILE A 1 272 ? -10.461 -15.852 -8.648 1 96.5 272 ILE A O 1
ATOM 2046 N N . VAL A 1 273 ? -8.32 -15.367 -8.117 1 92.19 273 VAL A N 1
ATOM 2047 C CA . VAL A 1 273 ? -7.895 -15.492 -9.508 1 92.19 273 VAL A CA 1
ATOM 2048 C C . VAL A 1 273 ? -6.695 -16.438 -9.594 1 92.19 273 VAL A C 1
ATOM 2050 O O . VAL A 1 273 ? -6.148 -16.844 -8.57 1 92.19 273 VAL A O 1
ATOM 2053 N N . LYS A 1 274 ? -6.34 -16.922 -10.828 1 88.75 274 LYS A N 1
ATOM 2054 C CA . LYS A 1 274 ? -5.156 -17.734 -11.109 1 88.75 274 LYS A CA 1
ATOM 2055 C C . LYS A 1 274 ? -5.129 -18.984 -10.234 1 88.75 274 LYS A C 1
ATO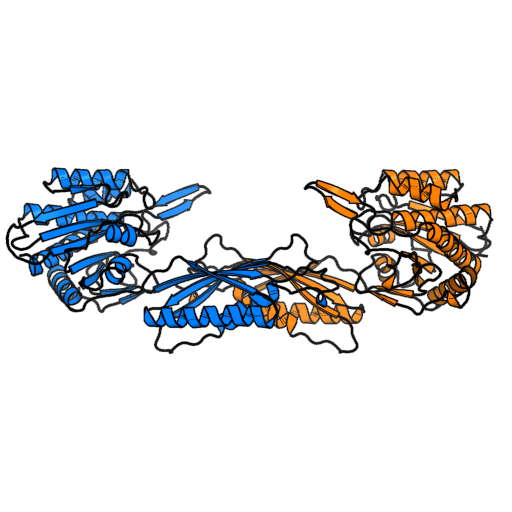M 2057 O O . LYS A 1 274 ? -4.113 -19.281 -9.602 1 88.75 274 LYS A O 1
ATOM 2062 N N . GLU A 1 275 ? -6.129 -19.688 -10.211 1 93.69 275 GLU A N 1
ATOM 2063 C CA . GLU A 1 275 ? -6.207 -20.891 -9.398 1 93.69 275 GLU A CA 1
ATOM 2064 C C . GLU A 1 275 ? -5.598 -22.078 -10.133 1 93.69 275 GLU A C 1
ATOM 2066 O O . GLU A 1 275 ? -5.949 -22.359 -11.273 1 93.69 275 GLU A O 1
ATOM 2071 N N . MET A 1 276 ? -4.688 -22.734 -9.492 1 95.81 276 MET A N 1
ATOM 2072 C CA . MET A 1 276 ? -4.059 -23.969 -9.969 1 95.81 276 MET A CA 1
ATOM 2073 C C . MET A 1 276 ? -4.316 -25.125 -9.008 1 95.81 276 MET A C 1
ATOM 2075 O O . MET A 1 276 ? -4.168 -24.969 -7.793 1 95.81 276 MET A O 1
ATOM 2079 N N . PRO A 1 277 ? -4.707 -26.234 -9.508 1 97.12 277 PRO A N 1
ATOM 2080 C CA . PRO A 1 277 ? -4.918 -27.391 -8.617 1 97.12 277 PRO A CA 1
ATOM 2081 C C . PRO A 1 277 ? -3.611 -28.047 -8.18 1 97.12 277 PRO A C 1
ATOM 2083 O O . PRO A 1 277 ? -2.607 -27.953 -8.891 1 97.12 277 PRO A O 1
ATOM 2086 N N . ALA A 1 278 ? -3.664 -28.688 -6.996 1 97.88 278 ALA A N 1
ATOM 2087 C CA . ALA A 1 278 ? -2.588 -29.578 -6.586 1 97.88 278 ALA A CA 1
ATOM 2088 C C . ALA A 1 278 ? -2.578 -30.844 -7.438 1 97.88 278 ALA A C 1
ATOM 2090 O O . ALA A 1 278 ? -3.535 -31.125 -8.164 1 97.88 278 ALA A O 1
ATOM 2091 N N . ALA A 1 279 ? -1.523 -31.562 -7.27 1 97.94 279 ALA A N 1
ATOM 2092 C CA . ALA A 1 279 ? -1.312 -32.781 -8.039 1 97.94 279 ALA A CA 1
ATOM 2093 C C . ALA A 1 279 ? -2.449 -33.781 -7.82 1 97.94 279 ALA A C 1
ATOM 2095 O O . ALA A 1 279 ? -2.898 -33.969 -6.688 1 97.94 279 ALA A O 1
ATOM 2096 N N . ILE A 1 280 ? -2.98 -34.25 -8.805 1 97.69 280 ILE A N 1
ATOM 2097 C CA . ILE A 1 280 ? -3.902 -35.375 -8.859 1 97.69 280 ILE A CA 1
ATOM 2098 C C . ILE A 1 280 ? -3.242 -36.562 -9.578 1 97.69 280 ILE A C 1
ATOM 2100 O O . ILE A 1 280 ? -3.268 -36.625 -10.812 1 97.69 280 ILE A O 1
ATOM 2104 N N . ILE A 1 281 ? -2.67 -37.469 -8.891 1 97.5 281 ILE A N 1
ATOM 2105 C CA . ILE A 1 281 ? -1.851 -38.531 -9.438 1 97.5 281 ILE A CA 1
ATOM 2106 C C . ILE A 1 281 ? -2.504 -39.906 -9.141 1 97.5 281 ILE A C 1
ATOM 2108 O O . ILE A 1 281 ? -2.992 -40.125 -8.031 1 97.5 281 ILE A O 1
ATOM 2112 N N . ASP A 1 282 ? -2.531 -40.719 -10.125 1 98.38 282 ASP A N 1
ATOM 2113 C CA . ASP A 1 282 ? -3.152 -42.031 -10.031 1 98.38 282 ASP A CA 1
ATOM 2114 C C . ASP A 1 282 ? -2.113 -43.094 -9.719 1 98.38 282 ASP A C 1
ATOM 2116 O O . ASP A 1 282 ? -1.021 -43.094 -10.297 1 98.38 282 ASP A O 1
ATOM 2120 N N . GLU A 1 283 ? -2.451 -44.031 -8.883 1 98.12 283 GLU A N 1
ATOM 2121 C CA . GLU A 1 283 ? -1.515 -45.062 -8.445 1 98.12 283 GLU A CA 1
ATOM 2122 C C . GLU A 1 283 ? -1.166 -46 -9.594 1 98.12 283 GLU A C 1
ATOM 2124 O O . GLU A 1 283 ? -0.029 -46.469 -9.695 1 98.12 283 GLU A O 1
ATOM 2129 N N . ASP A 1 284 ? -2.137 -46.312 -10.414 1 98.5 284 ASP A N 1
ATOM 2130 C CA . ASP A 1 284 ? -1.871 -47.188 -11.547 1 98.5 284 ASP A CA 1
ATOM 2131 C C . ASP A 1 284 ? -0.929 -46.531 -12.547 1 98.5 284 ASP A C 1
ATOM 2133 O O . ASP A 1 284 ? -0.007 -47.156 -13.062 1 98.5 284 ASP A O 1
ATOM 2137 N N . ALA A 1 285 ? -1.225 -45.281 -12.773 1 98.69 285 ALA A N 1
ATOM 2138 C CA . ALA A 1 285 ? -0.344 -44.562 -13.672 1 98.69 285 ALA A CA 1
ATOM 2139 C C . ALA A 1 285 ? 1.067 -44.469 -13.102 1 98.69 285 ALA A C 1
ATOM 2141 O O . ALA A 1 285 ? 2.051 -44.594 -13.836 1 98.69 285 ALA A O 1
ATOM 2142 N N . THR A 1 286 ? 1.192 -44.281 -11.82 1 98.75 286 THR A N 1
ATOM 2143 C CA . THR A 1 286 ? 2.488 -44.188 -11.156 1 98.75 286 THR A CA 1
ATOM 2144 C C . THR A 1 286 ? 3.24 -45.5 -11.258 1 98.75 286 THR A C 1
ATOM 2146 O O . THR A 1 286 ? 4.461 -45.531 -11.43 1 98.75 286 THR A O 1
ATOM 2149 N N . ALA A 1 287 ? 2.482 -46.562 -11.141 1 98.75 287 ALA A N 1
ATOM 2150 C CA . ALA A 1 287 ? 3.102 -47.875 -11.258 1 98.75 287 ALA A CA 1
ATOM 2151 C C . ALA A 1 287 ? 3.695 -48.062 -12.648 1 98.75 287 ALA A C 1
ATOM 2153 O O . ALA A 1 287 ? 4.785 -48.625 -12.789 1 98.75 287 ALA A O 1
ATOM 2154 N N . ILE A 1 288 ? 2.984 -47.625 -13.648 1 98.75 288 ILE A N 1
ATOM 2155 C CA . ILE A 1 288 ? 3.453 -47.719 -15.023 1 98.75 288 ILE A CA 1
ATOM 2156 C C . ILE A 1 288 ? 4.73 -46.906 -15.195 1 98.75 288 ILE A C 1
ATOM 2158 O O . ILE A 1 288 ? 5.715 -47.406 -15.758 1 98.75 288 ILE A O 1
ATOM 2162 N N . VAL A 1 289 ? 4.742 -45.719 -14.648 1 98.88 289 VAL A N 1
ATOM 2163 C CA . VAL A 1 289 ? 5.895 -44.844 -14.734 1 98.88 289 VAL A CA 1
ATOM 2164 C C . VAL A 1 289 ? 7.07 -45.438 -13.969 1 98.88 289 VAL A C 1
ATOM 2166 O O . VAL A 1 289 ? 8.211 -45.406 -14.445 1 98.88 289 VAL A O 1
ATOM 2169 N N . SER A 1 290 ? 6.773 -45.969 -12.828 1 98.88 290 SER A N 1
ATOM 2170 C CA . SER A 1 290 ? 7.816 -46.594 -12.008 1 98.88 290 SER A CA 1
ATOM 2171 C C . SER A 1 290 ? 8.516 -47.719 -12.742 1 98.88 290 SER A C 1
ATOM 2173 O O . SER A 1 290 ? 9.742 -47.812 -12.734 1 98.88 290 SER A O 1
ATOM 2175 N N . GLN A 1 291 ? 7.734 -48.531 -13.32 1 98.81 291 GLN A N 1
ATOM 2176 C CA . GLN A 1 291 ? 8.305 -49.625 -14.086 1 98.81 291 GLN A CA 1
ATOM 2177 C C . GLN A 1 291 ? 9.148 -49.125 -15.25 1 98.81 291 GLN A C 1
ATOM 2179 O O . GLN A 1 291 ? 10.227 -49.656 -15.523 1 98.81 291 GLN A O 1
ATOM 2184 N N . ALA A 1 292 ? 8.656 -48.156 -15.922 1 98.81 292 ALA A N 1
ATOM 2185 C CA . ALA A 1 292 ? 9.391 -47.531 -17.031 1 98.81 292 ALA A CA 1
ATOM 2186 C C . ALA A 1 292 ? 10.719 -46.969 -16.562 1 98.81 292 ALA A C 1
ATOM 2188 O O . ALA A 1 292 ? 11.734 -47.094 -17.25 1 98.81 292 ALA A O 1
ATOM 2189 N N . ILE A 1 293 ? 10.711 -46.312 -15.406 1 98.88 293 ILE A N 1
ATOM 2190 C CA . ILE A 1 293 ? 11.922 -45.719 -14.844 1 98.88 293 ILE A CA 1
ATOM 2191 C C . ILE A 1 293 ? 12.922 -46.844 -14.508 1 98.88 293 ILE A C 1
ATOM 2193 O O . ILE A 1 293 ? 14.109 -46.719 -14.82 1 98.88 293 ILE A O 1
ATOM 2197 N N . ARG A 1 294 ? 12.453 -47.906 -13.93 1 98.62 294 ARG A N 1
ATOM 2198 C CA . ARG A 1 294 ? 13.328 -49.031 -13.586 1 98.62 294 ARG A CA 1
ATOM 2199 C C . ARG A 1 294 ? 13.961 -49.625 -14.836 1 98.62 294 ARG A C 1
ATOM 2201 O O . ARG A 1 294 ? 15.141 -49.969 -14.828 1 98.62 294 ARG A O 1
ATOM 2208 N N . GLU A 1 295 ? 13.203 -49.688 -15.852 1 98.5 295 GLU A N 1
ATOM 2209 C CA . GLU A 1 295 ? 13.71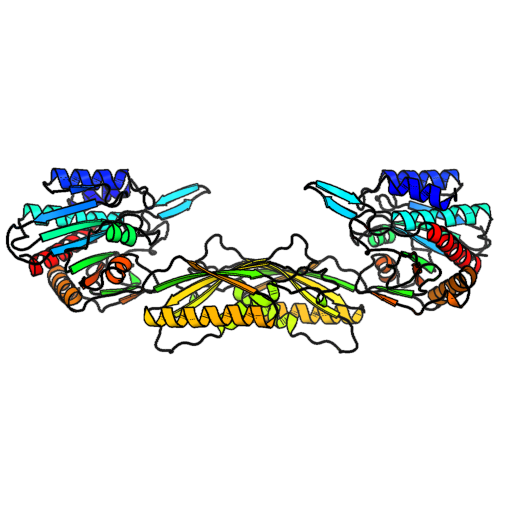1 -50.25 -17.094 1 98.5 295 GLU A CA 1
ATOM 2210 C C . GLU A 1 295 ? 14.773 -49.344 -17.719 1 98.5 295 GLU A C 1
ATOM 2212 O O . GLU A 1 295 ? 15.688 -49.844 -18.391 1 98.5 295 GLU A O 1
ATOM 2217 N N . THR A 1 296 ? 14.586 -48.125 -17.484 1 98.25 296 THR A N 1
ATOM 2218 C CA . THR A 1 296 ? 15.461 -47.156 -18.141 1 98.25 296 THR A CA 1
ATOM 2219 C C . THR A 1 296 ? 16.719 -46.938 -17.312 1 98.25 296 THR A C 1
ATOM 2221 O O . THR A 1 296 ? 17.828 -46.844 -17.875 1 98.25 296 THR A O 1
ATOM 2224 N N . PHE A 1 297 ? 16.547 -46.875 -15.977 1 98.31 297 PHE A N 1
ATOM 2225 C CA . PHE A 1 297 ? 17.641 -46.406 -15.133 1 98.31 297 PHE A CA 1
ATOM 2226 C C . PHE A 1 297 ? 18.078 -47.5 -14.164 1 98.31 297 PHE A C 1
ATOM 2228 O O . PHE A 1 297 ? 19.062 -47.344 -13.438 1 98.31 297 PHE A O 1
ATOM 2235 N N . GLY A 1 298 ? 17.406 -48.625 -14.18 1 97.94 298 GLY A N 1
ATOM 2236 C CA . GLY A 1 298 ? 17.625 -49.594 -13.133 1 97.94 298 GLY A CA 1
ATOM 2237 C C . GLY A 1 298 ? 16.891 -49.25 -11.844 1 97.94 298 GLY A C 1
ATOM 2238 O O . GLY A 1 298 ? 16.328 -48.188 -11.711 1 97.94 298 GLY A O 1
ATOM 2239 N N . GLU A 1 299 ? 16.938 -50.188 -10.969 1 97.56 299 GLU A N 1
ATOM 2240 C CA . GLU A 1 299 ? 16.234 -50 -9.695 1 97.56 299 GLU A CA 1
ATOM 2241 C C . GLU A 1 299 ? 16.75 -48.781 -8.961 1 97.56 299 GLU A C 1
ATOM 2243 O O . GLU A 1 299 ? 15.977 -48.094 -8.281 1 97.56 299 GLU A O 1
ATOM 2248 N N . ALA A 1 300 ? 17.984 -48.531 -9.078 1 97.12 300 ALA A N 1
ATOM 2249 C CA . ALA A 1 300 ? 18.609 -47.406 -8.367 1 97.12 300 ALA A CA 1
ATOM 2250 C C . ALA A 1 300 ? 18.188 -46.062 -8.961 1 97.12 300 ALA A C 1
ATOM 2252 O O . ALA A 1 300 ? 18.359 -45.031 -8.336 1 97.12 300 ALA A O 1
ATOM 2253 N N . GLY A 1 301 ? 17.641 -46.094 -10.102 1 98.31 301 GLY A N 1
ATOM 2254 C CA . GLY A 1 301 ? 17.25 -44.875 -10.781 1 98.31 301 GLY A CA 1
ATOM 2255 C C . GLY A 1 301 ? 15.898 -44.344 -10.344 1 98.31 301 GLY A C 1
ATOM 2256 O O . GLY A 1 301 ? 15.562 -43.188 -10.594 1 98.31 301 GLY A O 1
ATOM 2257 N N . LEU A 1 302 ? 15.141 -45.219 -9.719 1 98.5 302 LEU A N 1
ATOM 2258 C CA . LEU A 1 302 ? 13.82 -44.812 -9.219 1 98.5 302 LEU A CA 1
ATOM 2259 C C . LEU A 1 302 ? 13.938 -44.156 -7.859 1 98.5 302 LEU A C 1
ATOM 2261 O O . LEU A 1 302 ? 14.406 -44.75 -6.898 1 98.5 302 LEU A O 1
ATOM 2265 N N . THR A 1 303 ? 13.523 -42.875 -7.77 1 98.31 303 THR A N 1
ATOM 2266 C CA . THR A 1 303 ? 13.539 -42.188 -6.488 1 98.31 303 THR A CA 1
ATOM 2267 C C . THR A 1 303 ? 12.188 -42.312 -5.789 1 98.31 303 THR A C 1
ATOM 2269 O O . THR A 1 303 ? 11.25 -42.875 -6.336 1 98.31 303 THR A O 1
ATOM 2272 N N . ALA A 1 304 ? 12.133 -41.844 -4.57 1 97.56 304 ALA A N 1
ATOM 2273 C CA . ALA A 1 304 ? 10.836 -41.656 -3.918 1 97.56 304 ALA A CA 1
ATOM 2274 C C . ALA A 1 304 ? 10.047 -40.531 -4.582 1 97.56 304 ALA A C 1
ATOM 2276 O O . ALA A 1 304 ? 10.617 -39.656 -5.266 1 97.56 304 ALA A O 1
ATOM 2277 N N . ALA A 1 305 ? 8.711 -40.594 -4.453 1 97.88 305 ALA A N 1
ATOM 2278 C CA . ALA A 1 305 ? 7.887 -39.469 -4.883 1 97.88 305 ALA A CA 1
ATOM 2279 C C . ALA A 1 305 ? 8.352 -38.156 -4.234 1 97.88 305 ALA A C 1
ATOM 2281 O O . ALA A 1 305 ? 8.93 -38.188 -3.143 1 97.88 305 ALA A O 1
ATOM 2282 N N . LYS A 1 306 ? 8.195 -37.062 -4.867 1 97 306 LYS A N 1
ATOM 2283 C CA . LYS A 1 306 ? 8.641 -35.781 -4.352 1 97 306 LYS A CA 1
ATOM 2284 C C . LYS A 1 306 ? 7.527 -34.719 -4.426 1 97 306 LYS A C 1
ATOM 2286 O O . LYS A 1 306 ? 6.66 -34.812 -5.301 1 97 306 LYS A O 1
ATOM 2291 N N . SER A 1 307 ? 7.559 -33.875 -3.473 1 94.69 307 SER A N 1
ATOM 2292 C CA . SER A 1 307 ? 6.645 -32.719 -3.467 1 94.69 307 SER A CA 1
ATOM 2293 C C . SER A 1 307 ? 7.375 -31.438 -3.785 1 94.69 307 SER A C 1
ATOM 2295 O O . SER A 1 307 ? 8.578 -31.312 -3.553 1 94.69 307 SER A O 1
ATOM 2297 N N . THR A 1 308 ? 6.68 -30.531 -4.367 1 91.81 308 THR A N 1
ATOM 2298 C CA . THR A 1 308 ? 7.203 -29.188 -4.629 1 91.81 308 THR A CA 1
ATOM 2299 C C . THR A 1 308 ? 6.129 -28.125 -4.391 1 91.81 308 THR A C 1
ATOM 2301 O O . THR A 1 308 ? 4.949 -28.359 -4.66 1 91.81 308 THR A O 1
ATOM 2304 N N . PRO A 1 309 ? 6.516 -26.984 -3.949 1 89.25 309 PRO A N 1
ATOM 2305 C CA . PRO A 1 309 ? 5.539 -25.906 -3.74 1 89.25 309 PRO A CA 1
ATOM 2306 C C . PRO A 1 309 ? 5.09 -25.266 -5.047 1 89.25 309 PRO A C 1
ATOM 2308 O O . PRO A 1 309 ? 4.121 -24.5 -5.059 1 89.25 309 PRO A O 1
ATOM 2311 N N . GLY A 1 310 ? 5.777 -25.578 -6.121 1 90.06 310 GLY A N 1
ATOM 2312 C CA . GLY A 1 310 ? 5.363 -25.047 -7.414 1 90.06 310 GLY A CA 1
ATOM 2313 C C . GLY A 1 310 ? 4.074 -25.672 -7.926 1 90.06 310 GLY A C 1
ATOM 2314 O O . GLY A 1 310 ? 3.555 -26.609 -7.328 1 90.06 310 GLY A O 1
ATOM 2315 N N . SER A 1 311 ? 3.578 -25.016 -8.977 1 93.25 311 SER A N 1
ATOM 2316 C CA . SER A 1 311 ? 2.348 -25.516 -9.586 1 93.25 311 SER A CA 1
ATOM 2317 C C . SER A 1 311 ? 2.58 -25.938 -11.031 1 93.25 311 SER A C 1
ATOM 2319 O O . SER A 1 311 ? 3.576 -25.562 -11.641 1 93.25 311 SER A O 1
ATOM 2321 N N . GLU A 1 312 ? 1.7 -26.719 -11.5 1 94.88 312 GLU A N 1
ATOM 2322 C CA . GLU A 1 312 ? 1.721 -27.281 -12.852 1 94.88 312 GLU A CA 1
ATOM 2323 C C . GLU A 1 312 ? 0.31 -27.391 -13.422 1 94.88 312 GLU A C 1
ATOM 2325 O O . GLU A 1 312 ? -0.562 -28.016 -12.812 1 94.88 312 GLU A O 1
ATOM 2330 N N . ASP A 1 313 ? 0.093 -26.797 -14.617 1 96.38 313 ASP A N 1
ATOM 2331 C CA . ASP A 1 313 ? -1.283 -26.703 -15.094 1 96.38 313 ASP A CA 1
ATOM 2332 C C . ASP A 1 313 ? -1.759 -28.047 -15.648 1 96.38 313 ASP A C 1
ATOM 2334 O O . ASP A 1 313 ? -2.947 -28.219 -15.922 1 96.38 313 ASP A O 1
ATOM 2338 N N . PHE A 1 314 ? -0.847 -29.078 -15.797 1 98.19 314 PHE A N 1
ATOM 2339 C CA . PHE A 1 314 ? -1.198 -30.453 -16.141 1 98.19 314 PHE A CA 1
ATOM 2340 C C . PHE A 1 314 ? -2.373 -30.938 -15.297 1 98.19 314 PHE A C 1
ATOM 2342 O O . PHE A 1 314 ? -3.244 -31.656 -15.797 1 98.19 314 PHE A O 1
ATOM 2349 N N . PHE A 1 315 ? -2.422 -30.562 -14.156 1 98.31 315 PHE A N 1
ATOM 2350 C CA . PHE A 1 315 ? -3.379 -31.141 -13.227 1 98.31 315 PHE A CA 1
ATOM 2351 C C . PHE A 1 315 ? -4.766 -30.547 -13.43 1 98.31 315 PHE A C 1
ATOM 2353 O O . PHE A 1 315 ? -5.754 -31.047 -12.906 1 98.31 315 PHE A O 1
ATOM 2360 N N . HIS A 1 316 ? -4.855 -29.484 -14.258 1 97.94 316 HIS A N 1
ATOM 2361 C CA . HIS A 1 316 ? -6.18 -29.047 -14.695 1 97.94 316 HIS A CA 1
ATOM 2362 C C . HIS A 1 316 ? -6.859 -30.125 -15.547 1 97.94 316 HIS A C 1
ATOM 2364 O O . HIS A 1 316 ? -8.086 -30.281 -15.484 1 97.94 316 HIS A O 1
ATOM 2370 N N . TYR A 1 317 ? -6.074 -30.844 -16.328 1 98.44 317 TYR A N 1
ATOM 2371 C CA . TYR A 1 317 ? -6.641 -31.953 -17.109 1 98.44 317 TYR A CA 1
ATOM 2372 C C . TYR A 1 317 ? -7.414 -32.906 -16.203 1 98.44 317 TYR A C 1
ATOM 2374 O O . TYR A 1 317 ? -8.562 -33.25 -16.5 1 98.44 317 TYR A O 1
ATOM 2382 N N . LEU A 1 318 ? -6.773 -33.25 -15.156 1 98.19 318 LEU A N 1
ATOM 2383 C CA . LEU A 1 318 ? -7.285 -34.312 -14.289 1 98.19 318 LEU A CA 1
ATOM 2384 C C . LEU A 1 318 ? -8.398 -33.781 -13.383 1 98.19 318 LEU A C 1
ATOM 2386 O O . LEU A 1 318 ? -9.32 -34.5 -13.039 1 98.19 318 LEU A O 1
ATOM 2390 N N . ARG A 1 319 ? -8.25 -32.531 -13.031 1 97.06 319 ARG A N 1
ATOM 2391 C CA . ARG A 1 319 ? -9.344 -31.875 -12.305 1 97.06 319 ARG A CA 1
ATOM 2392 C C . ARG A 1 319 ? -10.617 -31.844 -13.156 1 97.06 319 ARG A C 1
ATOM 2394 O O . ARG A 1 319 ? -11.711 -32.125 -12.656 1 97.06 319 ARG A O 1
ATOM 2401 N N . LEU A 1 320 ? -10.5 -31.531 -14.461 1 97.5 320 LEU A N 1
ATOM 2402 C CA . LEU A 1 320 ? -11.641 -31.328 -15.344 1 97.5 320 LEU A CA 1
ATOM 2403 C C . LEU A 1 320 ? -12.117 -32.656 -15.93 1 97.5 320 LEU A C 1
ATOM 2405 O O . LEU A 1 320 ? -13.266 -32.75 -16.375 1 97.5 320 LEU A O 1
ATOM 2409 N N . ARG A 1 321 ? -11.273 -33.625 -15.961 1 98.19 321 ARG A N 1
ATOM 2410 C CA . ARG A 1 321 ? -11.609 -35 -16.406 1 98.19 321 ARG A CA 1
ATOM 2411 C C . ARG A 1 321 ? -11.188 -36.031 -15.367 1 98.19 321 ARG A C 1
ATOM 2413 O O . ARG A 1 321 ? -10.242 -36.781 -15.594 1 98.19 321 ARG A O 1
ATOM 2420 N N . PRO A 1 322 ? -11.984 -36.188 -14.312 1 97.31 322 PRO A N 1
ATOM 2421 C CA . PRO A 1 322 ? -11.555 -37 -13.172 1 97.31 322 PRO A CA 1
ATOM 2422 C C . PRO A 1 322 ? -11.461 -38.469 -13.508 1 97.31 322 PRO A C 1
ATOM 2424 O O . PRO A 1 322 ? -10.852 -39.25 -12.758 1 97.31 322 PRO A O 1
ATOM 2427 N N . ALA A 1 323 ? -12.078 -38.844 -14.555 1 97.62 323 ALA A N 1
ATOM 2428 C CA . ALA A 1 323 ? -12.031 -40.25 -14.945 1 97.62 323 ALA A CA 1
ATOM 2429 C C . ALA A 1 323 ? -10.672 -40.625 -15.539 1 97.62 323 ALA A C 1
ATOM 2431 O O . ALA A 1 323 ? -10.328 -41.781 -15.641 1 97.62 323 ALA A O 1
ATOM 2432 N N . VAL A 1 324 ? -9.914 -39.594 -15.992 1 98.62 324 VAL A N 1
ATOM 2433 C CA . VAL A 1 324 ? -8.609 -39.844 -16.594 1 98.62 324 VAL A CA 1
ATOM 2434 C C . VAL A 1 324 ? -7.57 -40.094 -15.516 1 98.62 324 VAL A C 1
ATOM 2436 O O . VAL A 1 324 ? -7.445 -39.312 -14.57 1 98.62 324 VAL A O 1
ATOM 2439 N N . LYS A 1 325 ? -6.848 -41.188 -15.578 1 98.75 325 LYS A N 1
ATOM 2440 C CA . LYS A 1 325 ? -5.758 -41.5 -14.656 1 98.75 325 LYS A CA 1
ATOM 2441 C C . LYS A 1 325 ? -4.48 -40.781 -15.055 1 98.75 325 LYS A C 1
ATOM 2443 O O . LYS A 1 325 ? -3.953 -40.969 -16.141 1 98.75 325 LYS A O 1
ATOM 2448 N N . GLY A 1 326 ? -4.039 -39.969 -14.141 1 98.44 326 GLY A N 1
ATOM 2449 C CA . GLY A 1 326 ? -2.898 -39.125 -14.469 1 98.44 326 GLY A CA 1
ATOM 2450 C C . GLY A 1 326 ? -1.605 -39.594 -13.836 1 98.44 326 GLY A C 1
ATOM 2451 O O . GLY A 1 326 ? -1.589 -40 -12.672 1 98.44 326 GLY A O 1
ATOM 2452 N N . GLY A 1 327 ? -0.547 -39.688 -14.57 1 98.62 327 GLY A N 1
ATOM 2453 C CA . GLY A 1 327 ? 0.82 -39.844 -14.102 1 98.62 327 GLY A CA 1
ATOM 2454 C C . GLY A 1 327 ? 1.715 -38.688 -14.453 1 98.62 327 GLY A C 1
ATOM 2455 O O . GLY A 1 327 ? 1.723 -38.219 -15.594 1 98.62 327 GLY A O 1
ATOM 2456 N N . PHE A 1 328 ? 2.375 -38.156 -13.508 1 98.81 328 PHE A N 1
ATOM 2457 C CA . PHE A 1 328 ? 3.283 -37.062 -13.719 1 98.81 328 PHE A CA 1
ATOM 2458 C C . PHE A 1 328 ? 4.617 -37.281 -13.023 1 98.81 328 PHE A C 1
ATOM 2460 O O . PHE A 1 328 ? 4.668 -37.438 -11.797 1 98.81 328 PHE A O 1
ATOM 2467 N N . TRP A 1 329 ? 5.66 -37.312 -13.812 1 98.81 329 TRP A N 1
ATOM 2468 C CA . TRP A 1 329 ? 6.941 -37.719 -13.242 1 98.81 329 TRP A CA 1
ATOM 2469 C C . TRP A 1 329 ? 8.016 -36.688 -13.5 1 98.81 329 TRP A C 1
ATOM 2471 O O . TRP A 1 329 ? 7.77 -35.688 -14.195 1 98.81 329 TRP A O 1
ATOM 2481 N N . GLY A 1 330 ? 9.164 -36.844 -12.789 1 98.81 330 GLY A N 1
ATOM 2482 C CA . GLY A 1 330 ? 10.266 -35.906 -12.891 1 98.81 330 GLY A CA 1
ATOM 2483 C C . GLY A 1 330 ? 11.547 -36.531 -13.391 1 98.81 330 GLY A C 1
ATOM 2484 O O . GLY A 1 330 ? 11.945 -37.594 -12.93 1 98.81 330 GLY A O 1
ATOM 2485 N N . LEU A 1 331 ? 12.172 -35.844 -14.297 1 98.81 331 LEU A N 1
ATOM 2486 C CA . LEU A 1 331 ? 13.406 -36.344 -14.883 1 98.81 331 LEU A CA 1
ATOM 2487 C C . LEU A 1 331 ? 14.617 -35.594 -14.32 1 98.81 331 LEU A C 1
ATOM 2489 O O . LEU A 1 331 ? 14.695 -34.375 -14.406 1 98.81 331 LEU A O 1
ATOM 2493 N N . GLY A 1 332 ? 15.492 -36.344 -13.734 1 98.5 332 GLY A N 1
ATOM 2494 C CA . GLY A 1 332 ? 16.766 -35.75 -13.344 1 98.5 332 GLY A CA 1
ATOM 2495 C C . GLY A 1 332 ? 17.641 -35.406 -14.523 1 98.5 332 GLY A C 1
ATOM 2496 O O . GLY A 1 332 ? 17.828 -36.219 -15.43 1 98.5 332 GLY A O 1
ATOM 2497 N N . CYS A 1 333 ? 18.234 -34.188 -14.477 1 98.31 333 CYS A N 1
ATOM 2498 C CA . CYS A 1 333 ? 19.062 -33.75 -15.594 1 98.31 333 CYS A CA 1
ATOM 2499 C C . CYS A 1 333 ? 20.125 -32.75 -15.141 1 98.31 333 CYS A C 1
ATOM 2501 O O . CYS A 1 333 ? 20.516 -31.859 -15.906 1 98.31 333 CYS A O 1
ATOM 2503 N N . ASN A 1 334 ? 20.406 -32.719 -13.922 1 98 334 ASN A N 1
ATOM 2504 C CA . ASN A 1 334 ? 21.391 -31.828 -13.328 1 98 334 ASN A CA 1
ATOM 2505 C C . ASN A 1 334 ? 21.094 -30.359 -13.617 1 98 334 ASN A C 1
ATOM 2507 O O . ASN A 1 334 ? 21.969 -29.609 -14 1 98 334 ASN A O 1
ATOM 2511 N N . LEU A 1 335 ? 19.875 -30.062 -13.539 1 97.25 335 LEU A N 1
ATOM 2512 C CA . LEU A 1 335 ? 19.406 -28.719 -13.836 1 97.25 335 LEU A CA 1
ATOM 2513 C C . LEU A 1 335 ? 19.859 -27.734 -12.758 1 97.25 335 LEU A C 1
ATOM 2515 O O . LEU A 1 335 ? 19.688 -28 -11.57 1 97.25 335 LEU A O 1
ATOM 2519 N N . GLN A 1 336 ? 20.453 -26.641 -13.164 1 96 336 GLN A N 1
ATOM 2520 C CA . GLN A 1 336 ? 20.969 -25.578 -12.297 1 96 336 GLN A CA 1
ATOM 2521 C C . GLN A 1 336 ? 20.828 -24.219 -12.953 1 96 336 GLN A C 1
ATOM 2523 O O . GLN A 1 336 ? 20.75 -24.109 -14.18 1 96 336 GLN A O 1
ATOM 2528 N N . PRO A 1 337 ? 20.938 -23.172 -12.227 1 92.69 337 PRO A N 1
ATOM 2529 C CA . PRO A 1 337 ? 20.875 -23.141 -10.766 1 92.69 337 PRO A CA 1
ATOM 2530 C C . PRO A 1 337 ? 19.469 -23.469 -10.242 1 92.69 337 PRO A C 1
ATOM 2532 O O . PRO A 1 337 ? 19.312 -23.797 -9.062 1 92.69 337 PRO A O 1
ATOM 2535 N N . GLY A 1 338 ? 18.422 -23.391 -11.188 1 90.06 338 GLY A N 1
ATOM 2536 C CA . GLY A 1 338 ? 17.031 -23.672 -10.891 1 90.06 338 GLY A CA 1
ATOM 2537 C C . GLY A 1 338 ? 16.078 -23.266 -12 1 90.06 338 GLY A C 1
ATOM 2538 O O . GLY A 1 338 ? 16.484 -22.578 -12.938 1 90.06 338 GLY A O 1
ATOM 2539 N N . LEU A 1 339 ? 14.891 -23.734 -11.883 1 91.25 339 LEU A N 1
ATOM 2540 C CA . LEU A 1 339 ? 13.859 -23.375 -12.852 1 91.25 339 LEU A CA 1
ATOM 2541 C C . LEU A 1 339 ? 13.578 -21.875 -12.812 1 91.25 339 LEU A C 1
ATOM 2543 O O . LEU A 1 339 ? 13.625 -21.266 -11.75 1 91.25 339 LEU A O 1
ATOM 2547 N N . HIS A 1 340 ? 13.352 -21.281 -13.93 1 88.31 340 HIS A N 1
ATOM 2548 C CA . HIS A 1 340 ? 12.945 -19.891 -14.141 1 88.31 340 HIS A CA 1
ATOM 2549 C C . HIS A 1 340 ? 14.117 -18.938 -13.93 1 88.31 340 HIS A C 1
ATOM 2551 O O . HIS A 1 340 ? 13.984 -17.719 -14.133 1 88.31 340 HIS A O 1
ATOM 2557 N N . HIS A 1 341 ? 15.266 -19.484 -13.539 1 87.25 341 HIS A N 1
ATOM 2558 C CA . HIS A 1 341 ? 16.453 -18.641 -13.5 1 87.25 341 HIS A CA 1
ATOM 2559 C C . HIS A 1 341 ? 16.938 -18.297 -14.906 1 87.25 341 HIS A C 1
ATOM 2561 O O . HIS A 1 341 ? 16.984 -19.172 -15.781 1 87.25 341 HIS A O 1
ATOM 2567 N N . PRO A 1 342 ? 17.297 -17.078 -15.109 1 86.44 342 PRO A N 1
ATOM 2568 C CA . PRO A 1 342 ? 17.703 -16.672 -16.453 1 86.44 342 PRO A CA 1
ATOM 2569 C C . PRO A 1 342 ? 18.891 -17.469 -16.969 1 86.44 342 PRO A C 1
ATOM 2571 O O . PRO A 1 342 ? 19.062 -17.609 -18.188 1 86.44 342 PRO A O 1
ATOM 2574 N N . GLU A 1 343 ? 19.688 -18 -16.078 1 90.62 343 GLU A N 1
ATOM 2575 C CA . GLU A 1 343 ? 20.859 -18.766 -16.469 1 90.62 343 GLU A CA 1
ATOM 2576 C C . GLU A 1 343 ? 20.625 -20.266 -16.328 1 90.62 343 GLU A C 1
ATOM 2578 O O . GLU A 1 343 ? 21.578 -21.047 -16.25 1 90.62 343 GLU A O 1
ATOM 2583 N N . MET A 1 344 ? 19.406 -20.641 -16.297 1 94.19 344 MET A N 1
ATOM 2584 C CA . MET A 1 344 ? 19.078 -22.047 -16.141 1 94.19 344 MET A CA 1
ATOM 2585 C C . MET A 1 344 ? 19.688 -22.875 -17.266 1 94.19 344 MET A C 1
ATOM 2587 O O . MET A 1 344 ? 19.641 -22.484 -18.422 1 94.19 344 MET A O 1
ATOM 2591 N N . HIS A 1 345 ? 20.312 -24 -16.859 1 96.75 345 HIS A N 1
ATOM 2592 C CA . HIS A 1 345 ? 20.844 -24.969 -17.797 1 96.75 345 HIS A CA 1
ATOM 2593 C C . HIS A 1 345 ? 20.719 -26.391 -17.25 1 96.75 345 HIS A C 1
ATOM 2595 O O . HIS A 1 345 ? 20.484 -26.578 -16.062 1 96.75 345 HIS A O 1
ATOM 2601 N N . PHE A 1 346 ? 20.797 -27.344 -18.125 1 97.69 346 PHE A N 1
ATOM 2602 C CA . PHE A 1 346 ? 20.734 -28.75 -17.688 1 97.69 346 PHE A CA 1
ATOM 2603 C C . PHE A 1 346 ? 21.5 -29.641 -18.672 1 97.69 346 PHE A C 1
ATOM 2605 O O . PHE A 1 346 ? 21.938 -29.172 -19.719 1 97.69 346 PHE A O 1
ATOM 2612 N N . ASP A 1 347 ? 21.734 -30.891 -18.312 1 98 347 ASP A N 1
ATOM 2613 C CA . ASP A 1 347 ? 22.422 -31.859 -19.172 1 98 347 ASP A CA 1
ATOM 2614 C C . ASP A 1 347 ? 21.469 -32.438 -20.219 1 98 347 ASP A C 1
ATOM 2616 O O . ASP A 1 347 ? 20.703 -33.344 -19.938 1 98 347 ASP A O 1
ATOM 2620 N N . ARG A 1 348 ? 21.719 -32.094 -21.406 1 97.25 348 ARG A N 1
ATOM 2621 C CA . ARG A 1 348 ? 20.797 -32.406 -22.5 1 97.25 348 ARG A CA 1
ATOM 2622 C C . ARG A 1 348 ? 20.812 -33.875 -22.828 1 97.25 348 ARG A C 1
ATOM 2624 O O . ARG A 1 348 ? 19.875 -34.406 -23.438 1 97.25 348 ARG A O 1
ATOM 2631 N N . ALA A 1 349 ? 21.812 -34.531 -22.422 1 96.56 349 ALA A N 1
ATOM 2632 C CA . ALA A 1 349 ? 21.891 -35.969 -22.656 1 96.56 349 ALA A CA 1
ATOM 2633 C C . ALA A 1 349 ? 20.766 -36.719 -21.922 1 96.56 349 ALA A C 1
ATOM 2635 O O . ALA A 1 349 ? 20.406 -37.812 -22.297 1 96.56 349 ALA A O 1
ATOM 2636 N N . ALA A 1 350 ? 20.266 -36.094 -20.906 1 97.94 350 ALA A N 1
ATOM 2637 C CA . ALA A 1 350 ? 19.188 -36.688 -20.109 1 97.94 350 ALA A CA 1
ATOM 2638 C C . ALA A 1 350 ? 17.906 -36.844 -20.938 1 97.94 350 ALA A C 1
ATOM 2640 O O . ALA A 1 350 ? 17.047 -37.656 -20.625 1 97.94 350 ALA A O 1
ATOM 2641 N N . LEU A 1 351 ? 17.781 -36.094 -21.984 1 98.5 351 LEU A N 1
ATOM 2642 C CA . LEU A 1 351 ? 16.547 -36.062 -22.75 1 98.5 351 LEU A CA 1
ATOM 2643 C C . LEU A 1 351 ? 16.281 -37.406 -23.422 1 98.5 351 LEU A C 1
ATOM 2645 O O . LEU A 1 351 ? 15.141 -37.844 -23.547 1 98.5 351 LEU A O 1
ATOM 2649 N N . ALA A 1 352 ? 17.359 -38.031 -23.797 1 98.12 352 ALA A N 1
ATOM 2650 C CA . ALA A 1 352 ? 17.219 -39.344 -24.406 1 98.12 352 ALA A CA 1
ATOM 2651 C C . ALA A 1 352 ? 16.625 -40.344 -23.422 1 98.12 352 ALA A C 1
ATOM 2653 O O . ALA A 1 352 ? 15.875 -41.25 -23.812 1 98.12 352 ALA A O 1
ATOM 2654 N N . ASP A 1 353 ? 17 -40.188 -22.203 1 98.31 353 ASP A N 1
ATOM 2655 C CA . ASP A 1 353 ? 16.438 -41.031 -21.172 1 98.31 353 ASP A CA 1
ATOM 2656 C C . ASP A 1 353 ? 14.945 -40.781 -21 1 98.31 353 ASP A C 1
ATOM 2658 O O . ASP A 1 353 ? 14.18 -41.719 -20.75 1 98.31 353 ASP A O 1
ATOM 2662 N N . GLY A 1 354 ? 14.539 -39.562 -21.094 1 98.62 354 GLY A N 1
ATOM 2663 C CA . GLY A 1 354 ? 13.117 -39.25 -21.047 1 98.62 354 GLY A CA 1
ATOM 2664 C C . GLY A 1 354 ? 12.328 -39.938 -22.156 1 98.62 354 GLY A C 1
ATOM 2665 O O . GLY A 1 354 ? 11.219 -40.406 -21.922 1 98.62 354 GLY A O 1
ATOM 2666 N N . VAL A 1 355 ? 12.914 -39.969 -23.328 1 98.81 355 VAL A N 1
ATOM 2667 C CA . VAL A 1 355 ? 12.289 -40.656 -24.453 1 98.81 355 VAL A CA 1
ATOM 2668 C C . VAL A 1 355 ? 12.07 -42.125 -24.109 1 98.81 355 VAL A C 1
ATOM 2670 O O . VAL A 1 355 ? 10.977 -42.656 -24.328 1 98.81 355 VAL A O 1
ATOM 2673 N N . ARG A 1 356 ? 13.07 -42.75 -23.562 1 98.69 356 ARG A N 1
ATOM 2674 C CA . ARG A 1 356 ? 13 -44.156 -23.219 1 98.69 356 ARG A CA 1
ATOM 2675 C C . ARG A 1 356 ? 11.906 -44.438 -22.203 1 98.69 356 ARG A C 1
ATOM 2677 O O . ARG A 1 356 ? 11.203 -45.438 -22.281 1 98.69 356 ARG A O 1
ATOM 2684 N N . VAL A 1 357 ? 11.781 -43.562 -21.25 1 98.81 357 VAL A N 1
ATOM 2685 C CA . VAL A 1 357 ? 10.766 -43.719 -20.219 1 98.81 357 VAL A CA 1
ATOM 2686 C C . VAL A 1 357 ? 9.375 -43.688 -20.859 1 98.81 357 VAL A C 1
ATOM 2688 O O . VAL A 1 357 ? 8.539 -44.562 -20.609 1 98.81 357 VAL A O 1
ATOM 2691 N N . PHE A 1 358 ? 9.109 -42.688 -21.688 1 98.88 358 PHE A N 1
ATOM 2692 C CA . PHE A 1 358 ? 7.797 -42.562 -22.328 1 98.88 358 PHE A CA 1
ATOM 2693 C C . PHE A 1 358 ? 7.52 -43.75 -23.234 1 98.88 358 PHE A C 1
ATOM 2695 O O . PHE A 1 358 ? 6.398 -44.281 -23.266 1 98.88 358 PHE A O 1
ATOM 2702 N N . LYS A 1 359 ? 8.508 -44.219 -23.953 1 98.75 359 LYS A N 1
ATOM 2703 C CA . LYS A 1 359 ? 8.328 -45.406 -24.812 1 98.75 359 LYS A CA 1
ATOM 2704 C C . LYS A 1 359 ? 7.953 -46.625 -23.984 1 98.75 359 LYS A C 1
ATOM 2706 O O . LYS A 1 359 ? 7.09 -47.406 -24.391 1 98.75 359 LYS A O 1
ATOM 2711 N N . SER A 1 360 ? 8.672 -46.781 -22.906 1 98.81 360 SER A N 1
ATOM 2712 C CA . SER A 1 360 ? 8.375 -47.906 -22.031 1 98.81 360 SER A CA 1
ATOM 2713 C C . SER A 1 360 ? 6.938 -47.844 -21.516 1 98.81 360 SER A C 1
ATOM 2715 O O . SER A 1 360 ? 6.242 -48.844 -21.438 1 98.81 360 SER A O 1
ATOM 2717 N N . CYS A 1 361 ? 6.449 -46.625 -21.094 1 98.81 361 CYS A N 1
ATOM 2718 C CA . CYS A 1 361 ? 5.07 -46.469 -20.656 1 98.81 361 CYS A CA 1
ATOM 2719 C C . CYS A 1 361 ? 4.094 -46.906 -21.734 1 98.81 361 CYS A C 1
ATOM 2721 O O . CYS A 1 361 ? 3.146 -47.656 -21.453 1 98.81 361 CYS A O 1
ATOM 2723 N N . VAL A 1 362 ? 4.352 -46.469 -22.953 1 98.75 362 VAL A N 1
ATOM 2724 C CA . VAL A 1 362 ? 3.469 -46.781 -24.078 1 98.75 362 VAL A CA 1
ATOM 2725 C C . VAL A 1 362 ? 3.51 -48.281 -24.359 1 98.75 362 VAL A C 1
ATOM 2727 O O . VAL A 1 362 ? 2.473 -48.906 -24.594 1 98.75 362 VAL A O 1
ATOM 2730 N N . ARG A 1 363 ? 4.684 -48.875 -24.281 1 98.56 363 ARG A N 1
ATOM 2731 C CA . ARG A 1 363 ? 4.816 -50.312 -24.516 1 98.56 363 ARG A CA 1
ATOM 2732 C C . ARG A 1 363 ? 4.012 -51.094 -23.5 1 98.56 363 ARG A C 1
ATOM 2734 O O . ARG A 1 363 ? 3.344 -52.094 -23.844 1 98.56 363 ARG A O 1
ATOM 2741 N N . GLN A 1 364 ? 4.09 -50.719 -22.297 1 98.5 364 GLN A N 1
ATOM 2742 C CA . GLN A 1 364 ? 3.373 -51.406 -21.234 1 98.5 364 GLN A CA 1
ATOM 2743 C C . GLN A 1 364 ? 1.868 -51.406 -21.484 1 98.5 364 GLN A C 1
ATOM 2745 O O . GLN A 1 364 ? 1.172 -52.375 -21.156 1 98.5 364 GLN A O 1
ATOM 2750 N N . LEU A 1 365 ? 1.362 -50.344 -22.047 1 98.62 365 LEU A N 1
ATOM 2751 C CA . LEU A 1 365 ? -0.08 -50.125 -22.094 1 98.62 365 LEU A CA 1
ATOM 2752 C C . LEU A 1 365 ? -0.648 -50.5 -23.453 1 98.62 365 LEU A C 1
ATOM 2754 O O . LEU A 1 365 ? -1.789 -50.969 -23.547 1 98.62 365 LEU A O 1
ATOM 2758 N N . LEU A 1 366 ? 0.187 -50.312 -24.484 1 98.44 366 LEU A N 1
ATOM 2759 C CA . LEU A 1 366 ? -0.354 -50.406 -25.844 1 98.44 366 LEU A CA 1
ATOM 2760 C C . LEU A 1 366 ? 0.432 -51.406 -26.656 1 98.44 366 LEU A C 1
ATOM 2762 O O . LEU A 1 366 ? 0.14 -51.625 -27.844 1 98.44 366 LEU A O 1
ATOM 2766 N N . GLY A 1 367 ? 1.39 -51.969 -26.031 1 96.5 367 GLY A N 1
ATOM 2767 C CA . GLY A 1 367 ? 2.209 -52.938 -26.75 1 96.5 367 GLY A CA 1
ATOM 2768 C C . GLY A 1 367 ? 1.592 -54.312 -26.781 1 96.5 367 GLY A C 1
ATOM 2769 O O . GLY A 1 367 ? 0.597 -54.594 -26.109 1 96.5 367 GLY A O 1
ATOM 2770 N N . MET B 1 1 ? -17.281 52.094 -0.268 1 73.44 1 MET B N 1
ATOM 2771 C CA . MET B 1 1 ? -16.812 50.812 0.203 1 73.44 1 MET B CA 1
ATOM 2772 C C . MET B 1 1 ? -15.688 50.969 1.221 1 73.44 1 MET B C 1
ATOM 2774 O O . MET B 1 1 ? -14.867 51.875 1.11 1 73.44 1 MET B O 1
ATOM 2778 N N . SER B 1 2 ? -15.812 50.156 2.312 1 90.81 2 SER B N 1
ATOM 2779 C CA . SER B 1 2 ? -14.773 50.281 3.334 1 90.81 2 SER B CA 1
ATOM 2780 C C . SER B 1 2 ? -13.406 49.875 2.783 1 90.81 2 SER B C 1
ATOM 2782 O O . SER B 1 2 ? -13.312 49.156 1.805 1 90.81 2 SER B O 1
ATOM 2784 N N . ARG B 1 3 ? -12.367 50.656 3.207 1 94.19 3 ARG B N 1
ATOM 2785 C CA . ARG B 1 3 ? -10.992 50.375 2.787 1 94.19 3 ARG B CA 1
ATOM 2786 C C . ARG B 1 3 ? -10.664 48.906 2.893 1 94.19 3 ARG B C 1
ATOM 2788 O O . ARG B 1 3 ? -9.984 48.344 2.027 1 94.19 3 ARG B O 1
ATOM 2795 N N . THR B 1 4 ? -11.172 48.312 3.855 1 97.19 4 THR B N 1
ATOM 2796 C CA . THR B 1 4 ? -10.922 46.875 4.07 1 97.19 4 THR B CA 1
ATOM 2797 C C . THR B 1 4 ? -11.555 46.062 2.963 1 97.19 4 THR B C 1
ATOM 2799 O O . THR B 1 4 ? -10.945 45.094 2.467 1 97.19 4 THR B O 1
ATOM 2802 N N . LEU B 1 5 ? -12.734 46.344 2.521 1 97.69 5 LEU B N 1
ATOM 2803 C CA . LEU B 1 5 ? -13.414 45.625 1.452 1 97.69 5 LEU B CA 1
ATOM 2804 C C . LEU B 1 5 ? -12.734 45.875 0.11 1 97.69 5 LEU B C 1
ATOM 2806 O O . LEU B 1 5 ? -12.703 45 -0.748 1 97.69 5 LEU B O 1
ATOM 2810 N N . GLU B 1 6 ? -12.273 47.094 -0.041 1 97.69 6 GLU B N 1
ATOM 2811 C CA . GLU B 1 6 ? -11.516 47.406 -1.257 1 97.69 6 GLU B CA 1
ATOM 2812 C C . GLU B 1 6 ? -10.297 46.469 -1.379 1 97.69 6 GLU B C 1
ATOM 2814 O O . GLU B 1 6 ? -10.055 45.906 -2.439 1 97.69 6 GLU B O 1
ATOM 2819 N N . HIS B 1 7 ? -9.562 46.406 -0.321 1 98.44 7 HIS B N 1
ATOM 2820 C CA . HIS B 1 7 ? -8.406 45.531 -0.317 1 98.44 7 HIS B CA 1
ATOM 2821 C C . HIS B 1 7 ? -8.82 44.062 -0.571 1 98.44 7 HIS B C 1
ATOM 2823 O O . HIS B 1 7 ? -8.211 43.375 -1.394 1 98.44 7 HIS B O 1
ATOM 2829 N N . PHE B 1 8 ? -9.883 43.625 0.09 1 98.25 8 PHE B N 1
ATOM 2830 C CA . PHE B 1 8 ? -10.359 42.25 -0.049 1 98.25 8 PHE B CA 1
ATOM 2831 C C . PHE B 1 8 ? -10.734 41.938 -1.496 1 98.25 8 PHE B C 1
ATOM 2833 O O . PHE B 1 8 ? -10.352 40.906 -2.037 1 98.25 8 PHE B O 1
ATOM 2840 N N . ASN B 1 9 ? -11.477 42.844 -2.045 1 97.62 9 ASN B N 1
ATOM 2841 C CA . ASN B 1 9 ? -11.953 42.625 -3.406 1 97.62 9 ASN B CA 1
ATOM 2842 C C . ASN B 1 9 ? -10.797 42.469 -4.391 1 97.62 9 ASN B C 1
ATOM 2844 O O . ASN B 1 9 ? -10.875 41.688 -5.324 1 97.62 9 ASN B O 1
ATOM 2848 N N . TYR B 1 10 ? -9.82 43.25 -4.145 1 97.81 10 TYR B N 1
ATOM 2849 C CA . TYR B 1 10 ? -8.664 43.156 -5.031 1 97.81 10 TYR B CA 1
ATOM 2850 C C . TYR B 1 10 ? -7.902 41.844 -4.785 1 97.81 10 TYR B C 1
ATOM 2852 O O . TYR B 1 10 ? -7.625 41.094 -5.727 1 97.81 10 TYR B O 1
ATOM 2860 N N . LEU B 1 11 ? -7.543 41.594 -3.564 1 98.44 11 LEU B N 1
ATOM 2861 C CA . LEU B 1 11 ? -6.727 40.438 -3.205 1 98.44 11 LEU B CA 1
ATOM 2862 C C . LEU B 1 11 ? -7.438 39.125 -3.557 1 98.44 11 LEU B C 1
ATOM 2864 O O . LEU B 1 11 ? -6.797 38.125 -3.924 1 98.44 11 LEU B O 1
ATOM 2868 N N . HIS B 1 12 ? -8.727 39.125 -3.443 1 97.94 12 HIS B N 1
ATOM 2869 C CA . HIS B 1 12 ? -9.531 37.938 -3.746 1 97.94 12 HIS B CA 1
ATOM 2870 C C . HIS B 1 12 ? -9.375 37.531 -5.203 1 97.94 12 HIS B C 1
ATOM 2872 O O . HIS B 1 12 ? -9.492 36.344 -5.531 1 97.94 12 HIS B O 1
ATOM 2878 N N . GLN B 1 13 ? -9.016 38.469 -6.008 1 97.44 13 GLN B N 1
ATOM 2879 C CA . GLN B 1 13 ? -8.969 38.219 -7.445 1 97.44 13 GLN B CA 1
ATOM 2880 C C . GLN B 1 13 ? -7.605 37.656 -7.867 1 97.44 13 GLN B C 1
ATOM 2882 O O . GLN B 1 13 ? -7.445 37.188 -8.992 1 97.44 13 GLN B O 1
ATOM 2887 N N . ILE B 1 14 ? -6.672 37.656 -6.957 1 97.62 14 ILE B N 1
ATOM 2888 C CA . ILE B 1 14 ? -5.324 37.25 -7.367 1 97.62 14 ILE B CA 1
ATOM 2889 C C . ILE B 1 14 ? -4.789 36.188 -6.434 1 97.62 14 ILE B C 1
ATOM 2891 O O . ILE B 1 14 ? -3.709 36.344 -5.855 1 97.62 14 ILE B O 1
ATOM 2895 N N . PRO B 1 15 ? -5.488 35.094 -6.371 1 97.44 15 PRO B N 1
ATOM 2896 C CA . PRO B 1 15 ? -4.977 34 -5.551 1 97.44 15 PRO B CA 1
ATOM 2897 C C . PRO B 1 15 ? -3.662 33.438 -6.078 1 97.44 15 PRO B C 1
ATOM 2899 O O . PRO B 1 15 ? -3.549 33.156 -7.273 1 97.44 15 PRO B O 1
ATOM 2902 N N . GLU B 1 16 ? -2.627 33.375 -5.219 1 97.88 16 GLU B N 1
ATOM 2903 C CA . GLU B 1 16 ? -1.319 32.844 -5.582 1 97.88 16 GLU B CA 1
ATOM 2904 C C . GLU B 1 16 ? -0.828 31.844 -4.543 1 97.88 16 GLU B C 1
ATOM 2906 O O . GLU B 1 16 ? -1.062 32.031 -3.346 1 97.88 16 GLU B O 1
ATOM 2911 N N . LEU B 1 17 ? -0.115 30.844 -4.988 1 96.38 17 LEU B N 1
ATOM 2912 C CA . LEU B 1 17 ? 0.353 29.766 -4.109 1 96.38 17 LEU B CA 1
ATOM 2913 C C . LEU B 1 17 ? 1.517 30.25 -3.248 1 96.38 17 LEU B C 1
ATOM 2915 O O . LEU B 1 17 ? 2.062 31.328 -3.479 1 96.38 17 LEU B O 1
ATOM 2919 N N . GLY B 1 18 ? 1.89 29.484 -2.287 1 95.81 18 GLY B N 1
ATOM 2920 C CA . GLY B 1 18 ? 2.943 29.812 -1.345 1 95.81 18 GLY B CA 1
ATOM 2921 C C . GLY B 1 18 ? 4.262 30.156 -2.018 1 95.81 18 GLY B C 1
ATOM 2922 O O . GLY B 1 18 ? 4.707 29.453 -2.916 1 95.81 18 GLY B O 1
ATOM 2923 N N . PHE B 1 19 ? 4.82 31.203 -1.613 1 97.06 19 PHE B N 1
ATOM 2924 C CA . PHE B 1 19 ? 6.098 31.75 -2.053 1 97.06 19 PHE B CA 1
ATOM 2925 C C . PHE B 1 19 ? 6.02 32.219 -3.502 1 97.06 19 PHE B C 1
ATOM 2927 O O . PHE B 1 19 ? 7.031 32.594 -4.098 1 97.06 19 PHE B O 1
ATOM 2934 N N . GLU B 1 20 ? 4.871 32.156 -4.039 1 97.62 20 GLU B N 1
ATOM 2935 C CA . GLU B 1 20 ? 4.633 32.656 -5.387 1 97.62 20 GLU B CA 1
ATOM 2936 C C . GLU B 1 20 ? 3.621 33.812 -5.371 1 97.62 20 GLU B C 1
ATOM 2938 O O . GLU B 1 20 ? 2.904 34.031 -6.352 1 97.62 20 GLU B O 1
ATOM 2943 N N . GLU B 1 21 ? 3.498 34.406 -4.227 1 98.31 21 GLU B N 1
ATOM 2944 C CA . GLU B 1 21 ? 2.531 35.469 -4.062 1 98.31 21 GLU B CA 1
ATOM 2945 C C . GLU B 1 21 ? 3.08 36.781 -4.598 1 98.31 21 GLU B C 1
ATOM 2947 O O . GLU B 1 21 ? 3.107 37.812 -3.885 1 98.31 21 GLU B O 1
ATOM 2952 N N . TYR B 1 22 ? 3.426 36.844 -5.855 1 98.38 22 TYR B N 1
ATOM 2953 C CA . TYR B 1 22 ? 4.121 38 -6.434 1 98.38 22 TYR B CA 1
ATOM 2954 C C . TYR B 1 22 ? 3.184 39.188 -6.566 1 98.38 22 TYR B C 1
ATOM 2956 O O . TYR B 1 22 ? 3.523 40.281 -6.156 1 98.38 22 TYR B O 1
ATOM 2964 N N . LYS B 1 23 ? 2.047 38.969 -7.176 1 98.62 23 LYS B N 1
ATOM 2965 C CA . LYS B 1 23 ? 1.087 40.062 -7.336 1 98.62 23 LYS B CA 1
ATOM 2966 C C . LYS B 1 23 ? 0.565 40.562 -5.984 1 98.62 23 LYS B C 1
ATOM 2968 O O . LYS B 1 23 ? 0.365 41.75 -5.777 1 98.62 23 LYS B O 1
ATOM 2973 N N . THR B 1 24 ? 0.296 39.562 -5.121 1 98.69 24 THR B N 1
ATOM 2974 C CA . THR B 1 24 ? -0.197 39.875 -3.787 1 98.69 24 THR B CA 1
ATOM 2975 C C . THR B 1 24 ? 0.817 40.75 -3.023 1 98.69 24 THR B C 1
ATOM 2977 O O . THR B 1 24 ? 0.466 41.781 -2.453 1 98.69 24 THR B O 1
ATOM 2980 N N . SER B 1 25 ? 2.051 40.281 -3.016 1 98.75 25 SER B N 1
ATOM 2981 C CA . SER B 1 25 ? 3.125 41 -2.338 1 98.75 25 SER B CA 1
ATOM 2982 C C . SER B 1 25 ? 3.299 42.406 -2.91 1 98.75 25 SER B C 1
ATOM 2984 O O . SER B 1 25 ? 3.488 43.375 -2.162 1 98.75 25 SER B O 1
ATOM 2986 N N . ALA B 1 26 ? 3.289 42.5 -4.223 1 98.69 26 ALA B N 1
ATOM 2987 C CA . ALA B 1 26 ? 3.424 43.812 -4.875 1 98.69 26 ALA B CA 1
ATOM 2988 C C . ALA B 1 26 ? 2.307 44.75 -4.445 1 98.69 26 ALA B C 1
ATOM 2990 O O . ALA B 1 26 ? 2.559 45.938 -4.125 1 98.69 26 ALA B O 1
ATOM 2991 N N . TYR B 1 27 ? 1.11 44.312 -4.461 1 98.69 27 TYR B N 1
ATOM 2992 C CA . TYR B 1 27 ? -0.038 45.125 -4.094 1 98.69 27 TYR B CA 1
ATOM 2993 C C . TYR B 1 27 ? 0.092 45.625 -2.662 1 98.69 27 TYR B C 1
ATOM 2995 O O . TYR B 1 27 ? -0.101 46.812 -2.398 1 98.69 27 TYR B O 1
ATOM 3003 N N . ILE B 1 28 ? 0.373 44.719 -1.763 1 98.75 28 ILE B N 1
ATOM 3004 C CA . ILE B 1 28 ? 0.449 45.062 -0.347 1 98.75 28 ILE B CA 1
ATOM 3005 C C . ILE B 1 28 ? 1.609 46.031 -0.111 1 98.75 28 ILE B C 1
ATOM 3007 O O . ILE B 1 28 ? 1.447 47.062 0.558 1 98.75 28 ILE B O 1
ATOM 3011 N N . GLY B 1 29 ? 2.771 45.719 -0.65 1 98.56 29 GLY B N 1
ATOM 3012 C CA . GLY B 1 29 ? 3.92 46.594 -0.526 1 98.56 29 GLY B CA 1
ATOM 3013 C C . GLY B 1 29 ? 3.654 48 -1.056 1 98.56 29 GLY B C 1
ATOM 3014 O O . GLY B 1 29 ? 3.963 48.969 -0.389 1 98.56 29 GLY B O 1
ATOM 3015 N N . ASP B 1 30 ? 3.121 48.062 -2.281 1 98.62 30 ASP B N 1
ATOM 3016 C CA . ASP B 1 30 ? 2.809 49.344 -2.902 1 98.62 30 ASP B CA 1
ATOM 3017 C C . ASP B 1 30 ? 1.83 50.156 -2.047 1 98.62 30 ASP B C 1
ATOM 3019 O O . ASP B 1 30 ? 1.984 51.344 -1.889 1 98.62 30 ASP B O 1
ATOM 3023 N N . THR B 1 31 ? 0.8 49.469 -1.623 1 98.44 31 THR B N 1
ATOM 3024 C CA . THR B 1 31 ? -0.218 50.125 -0.807 1 98.44 31 THR B CA 1
ATOM 3025 C C . THR B 1 31 ? 0.396 50.719 0.468 1 98.44 31 THR B C 1
ATOM 3027 O O . THR B 1 31 ? 0.086 51.844 0.861 1 98.44 31 THR B O 1
ATOM 3030 N N . LEU B 1 32 ? 1.234 49.938 1.128 1 98.31 32 LEU B N 1
ATOM 3031 C CA . LEU B 1 32 ? 1.887 50.375 2.359 1 98.31 32 LEU B CA 1
ATOM 3032 C C . LEU B 1 32 ? 2.816 51.562 2.094 1 98.31 32 LEU B C 1
ATOM 3034 O O . LEU B 1 32 ? 2.834 52.531 2.861 1 98.31 32 LEU B O 1
ATOM 3038 N N . GLU B 1 33 ? 3.576 51.469 1.056 1 97.62 33 GLU B N 1
ATOM 3039 C CA . GLU B 1 33 ? 4.465 52.562 0.701 1 97.62 33 GLU B CA 1
ATOM 3040 C C . GLU B 1 33 ? 3.68 53.844 0.406 1 97.62 33 GLU B C 1
ATOM 3042 O O . GLU B 1 33 ? 4.059 54.938 0.85 1 97.62 33 GLU B O 1
ATOM 3047 N N . ALA B 1 34 ? 2.66 53.688 -0.329 1 97.44 34 ALA B N 1
ATOM 3048 C CA . ALA B 1 34 ? 1.814 54.812 -0.663 1 97.44 34 ALA B CA 1
ATOM 3049 C C . ALA B 1 34 ? 1.232 55.469 0.595 1 97.44 34 ALA B C 1
ATOM 3051 O O . ALA B 1 34 ? 1.04 56.656 0.649 1 97.44 34 ALA B O 1
ATOM 3052 N N . ALA B 1 35 ? 0.965 54.656 1.574 1 96.19 35 ALA B N 1
ATOM 3053 C CA . ALA B 1 35 ? 0.402 55.156 2.83 1 96.19 35 ALA B CA 1
ATOM 3054 C C . ALA B 1 35 ? 1.468 55.812 3.68 1 96.19 35 ALA B C 1
ATOM 3056 O O . ALA B 1 35 ? 1.147 56.562 4.629 1 96.19 35 ALA B O 1
ATOM 3057 N N . GLY B 1 36 ? 2.771 55.562 3.408 1 94.94 36 GLY B N 1
ATOM 3058 C CA . GLY B 1 36 ? 3.836 56.281 4.102 1 94.94 36 GLY B CA 1
ATOM 3059 C C . GLY B 1 36 ? 4.68 55.375 4.984 1 94.94 36 GLY B C 1
ATOM 3060 O O . GLY B 1 36 ? 5.488 55.844 5.777 1 94.94 36 GLY B O 1
ATOM 3061 N N . PHE B 1 37 ? 4.5 54.094 4.82 1 95.81 37 PHE B N 1
ATOM 3062 C CA . PHE B 1 37 ? 5.277 53.156 5.629 1 95.81 37 PHE B CA 1
ATOM 3063 C C . PHE B 1 37 ? 6.699 53.031 5.086 1 95.81 37 PHE B C 1
ATOM 3065 O O . PHE B 1 37 ? 6.926 53.188 3.885 1 95.81 37 PHE B O 1
ATOM 3072 N N . ARG B 1 38 ? 7.59 52.75 6.047 1 94.69 38 ARG B N 1
ATOM 3073 C CA . ARG B 1 38 ? 8.836 52.094 5.656 1 94.69 38 ARG B CA 1
ATOM 3074 C C . ARG B 1 38 ? 8.617 50.625 5.398 1 94.69 38 ARG B C 1
ATOM 3076 O O . ARG B 1 38 ? 8.328 49.875 6.328 1 94.69 38 ARG B O 1
ATOM 3083 N N . VAL B 1 39 ? 8.875 50.25 4.152 1 97.75 39 VAL B N 1
ATOM 3084 C CA . VAL B 1 39 ? 8.5 48.906 3.771 1 97.75 39 VAL B CA 1
ATOM 3085 C C . VAL B 1 39 ? 9.75 48.094 3.393 1 97.75 39 VAL B C 1
ATOM 3087 O O . VAL B 1 39 ? 10.586 48.594 2.629 1 97.75 39 VAL B O 1
ATOM 3090 N N . HIS B 1 40 ? 9.945 47.031 3.971 1 98.06 40 HIS B N 1
ATOM 3091 C CA . HIS B 1 40 ? 10.93 46.031 3.549 1 98.06 40 HIS B CA 1
ATOM 3092 C C . HIS B 1 40 ? 10.273 44.906 2.734 1 98.06 40 HIS B C 1
ATOM 3094 O O . HIS B 1 40 ? 9.531 44.094 3.277 1 98.06 40 HIS B O 1
ATOM 3100 N N . ARG B 1 41 ? 10.602 44.844 1.51 1 98 41 ARG B N 1
ATOM 3101 C CA . ARG B 1 41 ? 10.047 43.812 0.612 1 98 41 ARG B CA 1
ATOM 3102 C C . ARG B 1 41 ? 11.016 42.656 0.441 1 98 41 ARG B C 1
ATOM 3104 O O . ARG B 1 41 ? 12.156 42.719 0.9 1 98 41 ARG B O 1
ATOM 3111 N N . HIS B 1 42 ? 10.594 41.625 -0.096 1 97.94 42 HIS B N 1
ATOM 3112 C CA . HIS B 1 42 ? 11.383 40.406 -0.383 1 97.94 42 HIS B CA 1
ATOM 3113 C C . HIS B 1 42 ? 12.148 39.969 0.851 1 97.94 42 HIS B C 1
ATOM 3115 O O . HIS B 1 42 ? 13.352 39.656 0.771 1 97.94 42 HIS B O 1
ATOM 3121 N N . VAL B 1 43 ? 11.492 40.031 1.95 1 97.75 43 VAL B N 1
ATOM 3122 C CA . VAL B 1 43 ? 12.117 39.688 3.219 1 97.75 43 VAL B CA 1
ATOM 3123 C C . VAL B 1 43 ? 12.539 38.219 3.184 1 97.75 43 VAL B C 1
ATOM 3125 O O . VAL B 1 43 ? 11.742 37.344 2.848 1 97.75 43 VAL B O 1
ATOM 3128 N N . GLY B 1 44 ? 13.836 37.938 3.51 1 95.94 44 GLY B N 1
ATOM 3129 C CA . GLY B 1 44 ? 14.359 36.594 3.49 1 95.94 44 GLY B CA 1
ATOM 3130 C C . GLY B 1 44 ? 14.414 35.969 2.098 1 95.94 44 GLY B C 1
ATOM 3131 O O . GLY B 1 44 ? 14.422 34.75 1.941 1 95.94 44 GLY B O 1
ATOM 3132 N N . GLY B 1 45 ? 14.336 36.781 1.146 1 97.19 45 GLY B N 1
ATOM 3133 C CA . GLY B 1 45 ? 14.344 36.281 -0.226 1 97.19 45 GLY B CA 1
ATOM 3134 C C . GLY B 1 45 ? 13.008 35.719 -0.659 1 97.19 45 GLY B C 1
ATOM 3135 O O . GLY B 1 45 ? 12.938 34.906 -1.603 1 97.19 45 GLY B O 1
ATOM 3136 N N . THR B 1 46 ? 11.961 36.031 0.048 1 98.19 46 THR B N 1
ATOM 3137 C CA . THR B 1 46 ? 10.625 35.531 -0.258 1 98.19 46 THR B CA 1
ATOM 3138 C C . THR B 1 46 ? 9.711 36.688 -0.68 1 98.19 46 THR B C 1
ATOM 3140 O O . THR B 1 46 ? 10.164 37.812 -0.875 1 98.19 46 THR B O 1
ATOM 3143 N N . THR B 1 47 ? 8.453 36.344 -0.832 1 98.56 47 THR B N 1
ATOM 3144 C CA . THR B 1 47 ? 7.473 37.375 -1.143 1 98.56 47 THR B CA 1
ATOM 3145 C C . THR B 1 47 ? 7.02 38.094 0.126 1 98.56 47 THR B C 1
ATOM 3147 O O . THR B 1 47 ? 6.09 38.906 0.091 1 98.56 47 THR B O 1
ATOM 3150 N N . GLY B 1 48 ? 7.637 37.812 1.277 1 98.62 48 GLY B N 1
ATOM 3151 C CA . GLY B 1 48 ? 7.273 38.406 2.557 1 98.62 48 GLY B CA 1
ATOM 3152 C C . GLY B 1 48 ? 7.539 39.906 2.625 1 98.62 48 GLY B C 1
ATOM 3153 O O . GLY B 1 48 ? 8.453 40.406 1.968 1 98.62 48 GLY B O 1
ATOM 3154 N N . ILE B 1 49 ? 6.727 40.625 3.385 1 98.75 49 ILE B N 1
ATOM 3155 C CA . ILE B 1 49 ? 6.824 42.062 3.564 1 98.75 49 ILE B CA 1
ATOM 3156 C C . ILE B 1 49 ? 6.836 42.406 5.055 1 98.75 49 ILE B C 1
ATOM 3158 O O . ILE B 1 49 ? 6.117 41.781 5.84 1 98.75 49 ILE B O 1
ATOM 3162 N N . VAL B 1 50 ? 7.66 43.344 5.426 1 98.62 50 VAL B N 1
ATOM 3163 C CA . VAL B 1 50 ? 7.613 43.938 6.762 1 98.62 50 VAL B CA 1
ATOM 3164 C C . VAL B 1 50 ? 7.516 45.438 6.652 1 98.62 50 VAL B C 1
ATOM 3166 O O . VAL B 1 50 ? 8.297 46.062 5.941 1 98.62 50 VAL B O 1
ATOM 3169 N N . ALA B 1 51 ? 6.555 46 7.27 1 98.56 51 ALA B N 1
ATOM 3170 C CA . ALA B 1 51 ? 6.41 47.438 7.395 1 98.56 51 ALA B CA 1
ATOM 3171 C C . ALA B 1 51 ? 6.508 47.875 8.852 1 98.56 51 ALA B C 1
ATOM 3173 O O . ALA B 1 51 ? 6.16 47.125 9.766 1 98.56 51 ALA B O 1
ATOM 3174 N N . GLU B 1 52 ? 6.938 49.094 9.055 1 97.5 52 GLU B N 1
ATOM 3175 C CA . GLU B 1 52 ? 7.176 49.531 10.422 1 97.5 52 GLU B CA 1
ATOM 3176 C C . GLU B 1 52 ? 6.652 50.969 10.656 1 97.5 52 GLU B C 1
ATOM 3178 O O . GLU B 1 52 ? 6.648 51.781 9.742 1 97.5 52 GLU B O 1
ATOM 3183 N N . ILE B 1 53 ? 6.164 51.156 11.828 1 96.38 53 ILE B N 1
ATOM 3184 C CA . ILE B 1 53 ? 5.871 52.469 12.398 1 96.38 53 ILE B CA 1
ATOM 3185 C C . ILE B 1 53 ? 6.68 52.688 13.68 1 96.38 53 ILE B C 1
ATOM 3187 O O . ILE B 1 53 ? 6.484 51.969 14.656 1 96.38 53 ILE B O 1
ATOM 3191 N N . ASP B 1 54 ? 7.566 53.656 13.609 1 96.44 54 ASP B N 1
ATOM 3192 C CA . ASP B 1 54 ? 8.391 53.969 14.766 1 96.44 54 ASP B CA 1
ATOM 3193 C C . ASP B 1 54 ? 7.957 55.281 15.398 1 96.44 54 ASP B C 1
ATOM 3195 O O . ASP B 1 54 ? 8.008 56.344 14.758 1 96.44 54 ASP B O 1
ATOM 3199 N N . SER B 1 55 ? 7.555 55.219 16.656 1 96.31 55 SER B N 1
ATOM 3200 C CA . SER B 1 55 ? 7.109 56.406 17.328 1 96.31 55 SER B CA 1
ATOM 3201 C C . SER B 1 55 ? 8.281 57.344 17.609 1 96.31 55 SER B C 1
ATOM 3203 O O . SER B 1 55 ? 8.086 58.562 17.812 1 96.31 55 SER B O 1
ATOM 3205 N N . GLY B 1 56 ? 9.461 56.75 17.719 1 96.19 56 GLY B N 1
ATOM 3206 C CA . GLY B 1 56 ? 10.633 57.5 18.156 1 96.19 56 GLY B CA 1
ATOM 3207 C C . GLY B 1 56 ? 10.766 57.562 19.656 1 96.19 56 GLY B C 1
ATOM 3208 O O . GLY B 1 56 ? 11.773 58.062 20.172 1 96.19 56 GLY B O 1
ATOM 3209 N N . GLU B 1 57 ? 9.758 57.156 20.344 1 97.75 57 GLU B N 1
ATOM 3210 C CA . GLU B 1 57 ? 9.758 57.125 21.812 1 97.75 57 GLU B CA 1
ATOM 3211 C C . GLU B 1 57 ? 10 55.719 22.344 1 97.75 57 GLU B C 1
ATOM 3213 O O . GLU B 1 57 ? 9.68 54.75 21.672 1 97.75 57 GLU B O 1
ATOM 3218 N N . PRO B 1 58 ? 10.586 55.688 23.578 1 97.44 58 PRO B N 1
ATOM 3219 C CA . PRO B 1 58 ? 10.781 54.375 24.156 1 97.44 58 PRO B CA 1
ATOM 3220 C C . PRO B 1 58 ? 9.477 53.594 24.344 1 97.44 58 PRO B C 1
ATOM 3222 O O . PRO B 1 58 ? 8.453 54.188 24.672 1 97.44 58 PRO B O 1
ATOM 3225 N N . GLY B 1 59 ? 9.523 52.281 24.125 1 97.62 59 GLY B N 1
ATOM 3226 C CA . GLY B 1 59 ? 8.383 51.375 24.266 1 97.62 59 GLY B CA 1
ATOM 3227 C C . GLY B 1 59 ? 8.602 50.031 23.641 1 97.62 59 GLY B C 1
ATOM 3228 O O . GLY B 1 59 ? 9.68 49.75 23.094 1 97.62 59 GLY B O 1
ATOM 3229 N N . PRO B 1 60 ? 7.672 49.281 23.75 1 98.25 60 PRO B N 1
ATOM 3230 C CA . PRO B 1 60 ? 7.824 47.938 23.219 1 98.25 60 PRO B CA 1
ATOM 3231 C C . PRO B 1 60 ? 7.723 47.875 21.703 1 98.25 60 PRO B C 1
ATOM 3233 O O . PRO B 1 60 ? 7.277 48.844 21.062 1 98.25 60 PRO B O 1
ATOM 3236 N N . VAL B 1 61 ? 8.227 46.812 21.141 1 98.56 61 VAL B N 1
ATOM 3237 C CA . VAL B 1 61 ? 8.023 46.5 19.734 1 98.56 61 VAL B CA 1
ATOM 3238 C C . VAL B 1 61 ? 6.953 45.438 19.594 1 98.56 61 VAL B C 1
ATOM 3240 O O . VAL B 1 61 ? 7.094 44.312 20.125 1 98.56 61 VAL B O 1
ATOM 3243 N 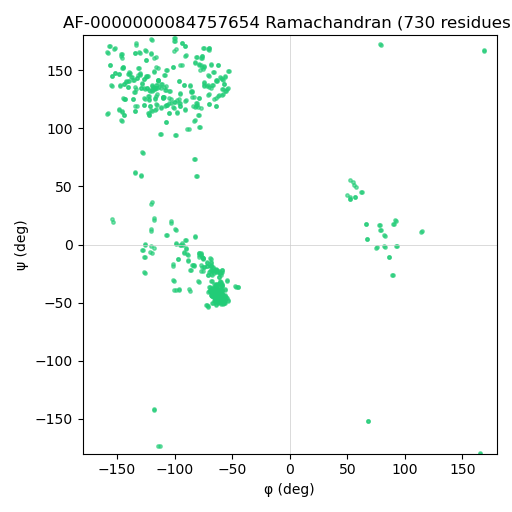N . VAL B 1 62 ? 5.898 45.781 18.938 1 98.75 62 VAL B N 1
ATOM 3244 C CA . VAL B 1 62 ? 4.75 44.906 18.719 1 98.75 62 VAL B CA 1
ATOM 3245 C C . VAL B 1 62 ? 4.605 44.594 17.234 1 98.75 62 VAL B C 1
ATOM 3247 O O . VAL B 1 62 ? 4.895 45.438 16.391 1 98.75 62 VAL B O 1
ATOM 3250 N N . ALA B 1 63 ? 4.234 43.344 16.938 1 98.88 63 ALA B N 1
ATOM 3251 C CA . ALA B 1 63 ? 4.062 42.969 15.531 1 98.88 63 ALA B CA 1
ATOM 3252 C C . ALA B 1 63 ? 2.672 42.406 15.289 1 98.88 63 ALA B C 1
ATOM 3254 O O . ALA B 1 63 ? 2.115 41.719 16.141 1 98.88 63 ALA B O 1
ATOM 3255 N N . LEU B 1 64 ? 2.102 42.656 14.18 1 98.88 64 LEU B N 1
ATOM 3256 C CA . LEU B 1 64 ? 0.899 42.031 13.641 1 98.88 64 LEU B CA 1
ATOM 3257 C C . LEU B 1 64 ? 1.229 41.219 12.406 1 98.88 64 LEU B C 1
ATOM 3259 O O . LEU B 1 64 ? 1.997 41.625 11.547 1 98.88 64 LEU B O 1
ATOM 3263 N N . ARG B 1 65 ? 0.683 40 12.305 1 98.88 65 ARG B N 1
ATOM 3264 C CA . ARG B 1 65 ? 0.986 39.125 11.188 1 98.88 65 ARG B CA 1
ATOM 3265 C C . ARG B 1 65 ? -0.284 38.719 10.438 1 98.88 65 ARG B C 1
ATOM 3267 O O . ARG B 1 65 ? -1.29 38.375 11.047 1 98.88 65 ARG B O 1
ATOM 3274 N N . ALA B 1 66 ? -0.237 38.812 9.133 1 98.69 66 ALA B N 1
ATOM 3275 C CA . ALA B 1 66 ? -1.221 38.219 8.25 1 98.69 66 ALA B CA 1
ATOM 3276 C C . ALA B 1 66 ? -0.544 37.281 7.23 1 98.69 66 ALA B C 1
ATOM 3278 O O . ALA B 1 66 ? 0.566 37.562 6.773 1 98.69 66 ALA B O 1
ATOM 3279 N N . ASP B 1 67 ? -1.181 36.219 6.879 1 98.25 67 ASP B N 1
ATOM 3280 C CA . ASP B 1 67 ? -0.736 35.344 5.805 1 98.25 67 ASP B CA 1
ATOM 3281 C C . ASP B 1 67 ? -1.333 35.781 4.465 1 98.25 67 ASP B C 1
ATOM 3283 O O . ASP B 1 67 ? -2.287 36.562 4.426 1 98.25 67 ASP B O 1
ATOM 3287 N N . MET B 1 68 ? -0.673 35.25 3.381 1 97.94 68 MET B N 1
ATOM 3288 C CA . MET B 1 68 ? -0.997 35.844 2.088 1 97.94 68 MET B CA 1
ATOM 3289 C C . MET B 1 68 ? -1.42 34.75 1.087 1 97.94 68 MET B C 1
ATOM 3291 O O . MET B 1 68 ? -2.145 35.062 0.133 1 97.94 68 MET B O 1
ATOM 3295 N N . ASP B 1 69 ? -1.013 33.531 1.296 1 97.56 69 ASP B N 1
ATOM 3296 C CA . ASP B 1 69 ? -1.027 32.562 0.202 1 97.56 69 ASP B CA 1
ATOM 3297 C C . ASP B 1 69 ? -2.412 31.953 0.038 1 97.56 69 ASP B C 1
ATOM 3299 O O . ASP B 1 69 ? -3.232 32 0.956 1 97.56 69 ASP B O 1
ATOM 3303 N N . ALA B 1 70 ? -2.611 31.469 -1.198 1 96.69 70 ALA B N 1
ATOM 3304 C CA . ALA B 1 70 ? -3.816 30.719 -1.525 1 96.69 70 ALA B CA 1
ATOM 3305 C C . ALA B 1 70 ? -3.539 29.219 -1.524 1 96.69 70 ALA B C 1
ATOM 3307 O O . ALA B 1 70 ? -2.416 28.781 -1.252 1 96.69 70 ALA B O 1
ATOM 3308 N N . LEU B 1 71 ? -4.625 28.484 -1.71 1 93.12 71 LEU B N 1
ATOM 3309 C CA . LEU B 1 71 ? -4.535 27.031 -1.751 1 93.12 71 LEU B CA 1
ATOM 3310 C C . LEU B 1 71 ? -4.773 26.5 -3.166 1 93.12 71 LEU B C 1
ATOM 3312 O O . LEU B 1 71 ? -5.57 27.078 -3.914 1 93.12 71 LEU B O 1
ATOM 3316 N N . GLY B 1 72 ? -4.051 25.406 -3.461 1 88.62 72 GLY B N 1
ATOM 3317 C CA . GLY B 1 72 ? -4.273 24.75 -4.738 1 88.62 72 GLY B CA 1
ATOM 3318 C C . GLY B 1 72 ? -5.418 23.75 -4.707 1 88.62 72 GLY B C 1
ATOM 3319 O O . GLY B 1 72 ? -5.566 23 -3.742 1 88.62 72 GLY B O 1
ATOM 3320 N N . HIS B 1 73 ? -6.32 23.781 -5.641 1 84.44 73 HIS B N 1
ATOM 3321 C CA . HIS B 1 73 ? -7.395 22.828 -5.859 1 84.44 73 HIS B CA 1
ATOM 3322 C C . HIS B 1 73 ? -7.34 22.25 -7.273 1 84.44 73 HIS B C 1
ATOM 3324 O O . HIS B 1 73 ? -6.941 22.938 -8.211 1 84.44 73 HIS B O 1
ATOM 3330 N N . ILE B 1 74 ? -7.5 20.953 -7.371 1 78.94 74 ILE B N 1
ATOM 3331 C CA . ILE B 1 74 ? -7.672 20.406 -8.711 1 78.94 74 ILE B CA 1
ATOM 3332 C C . ILE B 1 74 ? -9.133 20.531 -9.141 1 78.94 74 ILE B C 1
ATOM 3334 O O . ILE B 1 74 ? -10.008 19.859 -8.594 1 78.94 74 ILE B O 1
ATOM 3338 N N . ILE B 1 75 ? -9.406 21.359 -9.953 1 77.94 75 ILE B N 1
ATOM 3339 C CA . ILE B 1 75 ? -10.734 21.609 -10.508 1 77.94 75 ILE B CA 1
ATOM 3340 C C . ILE B 1 75 ? -10.742 21.297 -12.008 1 77.94 75 ILE B C 1
ATOM 3342 O O . ILE B 1 75 ? -9.984 21.906 -12.773 1 77.94 75 ILE B O 1
ATOM 3346 N N . ASP B 1 76 ? -11.602 20.359 -12.367 1 83.12 76 ASP B N 1
ATOM 3347 C CA . ASP B 1 76 ? -11.688 19.891 -13.75 1 83.12 76 ASP B CA 1
ATOM 3348 C C . ASP B 1 76 ? -10.32 19.469 -14.273 1 83.12 76 ASP B C 1
ATOM 3350 O O . ASP B 1 76 ? -9.914 19.891 -15.367 1 83.12 76 ASP B O 1
ATOM 3354 N N . GLY B 1 77 ? -9.531 18.844 -13.5 1 79.31 77 GLY B N 1
ATOM 3355 C CA . GLY B 1 77 ? -8.25 18.281 -13.875 1 79.31 77 GLY B CA 1
ATOM 3356 C C . GLY B 1 77 ? -7.125 19.297 -13.867 1 79.31 77 GLY B C 1
ATOM 3357 O O . GLY B 1 77 ? -5.98 18.969 -14.195 1 79.31 77 GLY B O 1
ATOM 3358 N N . ARG B 1 78 ? -7.43 20.469 -13.586 1 85.94 78 ARG B N 1
ATOM 3359 C CA . ARG B 1 78 ? -6.434 21.531 -13.609 1 85.94 78 ARG B CA 1
ATOM 3360 C C . ARG B 1 78 ? -6.215 22.109 -12.211 1 85.94 78 ARG B C 1
ATOM 3362 O O . ARG B 1 78 ? -7.164 22.266 -11.445 1 85.94 78 ARG B O 1
ATOM 3369 N N . LEU B 1 79 ? -4.918 22.344 -11.883 1 86.19 79 LEU B N 1
ATOM 3370 C CA . LEU B 1 79 ? -4.578 22.984 -10.617 1 86.19 79 LEU B CA 1
ATOM 3371 C C . LEU B 1 79 ? -4.984 24.453 -10.625 1 86.19 79 LEU B C 1
ATOM 3373 O O . LEU B 1 79 ? -4.605 25.188 -11.531 1 86.19 79 LEU B O 1
ATOM 3377 N N . GLU B 1 80 ? -5.809 24.812 -9.719 1 91.38 80 GLU B N 1
ATOM 3378 C CA . GLU B 1 80 ? -6.25 26.203 -9.578 1 91.38 80 GLU B CA 1
ATOM 3379 C C . GLU B 1 80 ? -6.027 26.703 -8.156 1 91.38 80 GLU B C 1
ATOM 3381 O O . GLU B 1 80 ? -6.316 26 -7.188 1 91.38 80 GLU B O 1
ATOM 3386 N N . ALA B 1 81 ? -5.48 27.938 -8.078 1 94 81 ALA B N 1
ATOM 3387 C CA . ALA B 1 81 ? -5.309 28.562 -6.77 1 94 81 ALA B CA 1
ATOM 3388 C C . ALA B 1 81 ? -6.574 29.297 -6.34 1 94 81 ALA B C 1
ATOM 3390 O O . ALA B 1 81 ? -7.191 30 -7.141 1 94 81 ALA B O 1
ATOM 3391 N N . ARG B 1 82 ? -7.016 29.047 -5.121 1 94.62 82 ARG B N 1
ATOM 3392 C CA . ARG B 1 82 ? -8.18 29.719 -4.555 1 94.62 82 ARG B CA 1
ATOM 3393 C C . ARG B 1 82 ? -7.938 30.094 -3.098 1 94.62 82 ARG B C 1
ATOM 3395 O O . ARG B 1 82 ? -7.215 29.406 -2.381 1 94.62 82 ARG B O 1
ATOM 3402 N N . HIS B 1 83 ? -8.555 31.234 -2.688 1 96 83 HIS B N 1
ATOM 3403 C CA . HIS B 1 83 ? -8.477 31.641 -1.288 1 96 83 HIS B CA 1
ATOM 3404 C C . HIS B 1 83 ? -9.516 30.906 -0.446 1 96 83 HIS B C 1
ATOM 3406 O O . HIS B 1 83 ? -10.438 31.531 0.09 1 96 83 HIS B O 1
ATOM 3412 N N . THR B 1 84 ? -9.242 29.688 -0.228 1 94.38 84 THR B N 1
ATOM 3413 C CA . THR B 1 84 ? -10.227 28.891 0.489 1 94.38 84 THR B CA 1
ATOM 3414 C C . THR B 1 84 ? -9.852 28.75 1.96 1 94.38 84 THR B C 1
ATOM 3416 O O . THR B 1 84 ? -10.367 27.891 2.66 1 94.38 84 THR B O 1
ATOM 3419 N N . CYS B 1 85 ? -8.898 29.547 2.422 1 94.75 85 CYS B N 1
ATOM 3420 C CA . CYS B 1 85 ? -8.539 29.594 3.834 1 94.75 85 CYS B CA 1
ATOM 3421 C C . CYS B 1 85 ? -8.719 31 4.395 1 94.75 85 CYS B C 1
ATOM 3423 O O . CYS B 1 85 ? -8.484 31.234 5.582 1 94.75 85 CYS B O 1
ATOM 3425 N N . GLY B 1 86 ? -9.023 31.969 3.543 1 96.88 86 GLY B N 1
ATOM 3426 C CA . GLY B 1 86 ? -9.383 33.312 3.99 1 96.88 86 GLY B CA 1
ATOM 3427 C C . GLY B 1 86 ? -8.195 34.219 4.125 1 96.88 86 GLY B C 1
ATOM 3428 O O . GLY B 1 86 ? -8.297 35.281 4.746 1 96.88 86 GLY B O 1
ATOM 3429 N N . HIS B 1 87 ? -7.039 33.844 3.48 1 98.25 87 HIS B N 1
ATOM 3430 C CA . HIS B 1 87 ? -5.836 34.656 3.643 1 98.25 87 HIS B CA 1
ATOM 3431 C C . HIS B 1 87 ? -6.008 36.031 2.99 1 98.25 87 HIS B C 1
ATOM 3433 O O . HIS B 1 87 ? -5.383 37 3.412 1 98.25 87 HIS B O 1
ATOM 3439 N N . ASP B 1 88 ? -6.855 36.094 1.994 1 98.44 88 ASP B N 1
ATOM 3440 C CA . ASP B 1 88 ? -7.191 37.406 1.42 1 98.44 88 ASP B CA 1
ATOM 3441 C C . ASP B 1 88 ? -7.906 38.281 2.441 1 98.44 88 ASP B C 1
ATOM 3443 O O . ASP B 1 88 ? -7.656 39.469 2.51 1 98.44 88 ASP B O 1
ATOM 3447 N N . GLY B 1 89 ? -8.727 37.688 3.227 1 98.56 89 GLY B N 1
ATOM 3448 C CA . GLY B 1 89 ? -9.344 38.406 4.328 1 98.56 89 GLY B CA 1
ATOM 3449 C C . GLY B 1 89 ? -8.352 38.812 5.41 1 98.56 89 GLY B C 1
ATOM 3450 O O . GLY B 1 89 ? -8.375 39.938 5.895 1 98.56 89 GLY B O 1
ATOM 3451 N N . HIS B 1 90 ? -7.449 37.875 5.801 1 98.81 90 HIS B N 1
ATOM 3452 C CA . HIS B 1 90 ? -6.441 38.156 6.812 1 98.81 90 HIS B CA 1
ATOM 3453 C C . HIS B 1 90 ? -5.57 39.344 6.414 1 98.81 90 HIS B C 1
ATOM 3455 O O . HIS B 1 90 ? -5.383 40.281 7.199 1 98.81 90 HIS B O 1
ATOM 3461 N N . SER B 1 91 ? -5.094 39.281 5.191 1 98.81 91 SER B N 1
ATOM 3462 C CA . SER B 1 91 ? -4.23 40.344 4.676 1 98.81 91 SER B CA 1
ATOM 3463 C C . SER B 1 91 ? -4.973 41.656 4.594 1 98.81 91 SER B C 1
ATOM 3465 O O . SER B 1 91 ? -4.398 42.719 4.883 1 98.81 91 SER B O 1
ATOM 3467 N N . SER B 1 92 ? -6.219 41.625 4.207 1 98.81 92 SER B N 1
ATOM 3468 C CA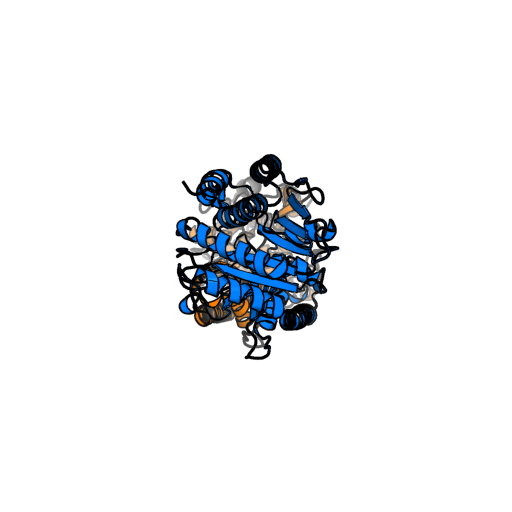 . SER B 1 92 ? -7.016 42.844 4.109 1 98.81 92 SER B CA 1
ATOM 3469 C C . SER B 1 92 ? -7.191 43.5 5.473 1 98.81 92 SER B C 1
ATOM 3471 O O . SER B 1 92 ? -7.086 44.719 5.594 1 98.81 92 SER B O 1
ATOM 3473 N N . VAL B 1 93 ? -7.453 42.719 6.441 1 98.81 93 VAL B N 1
ATOM 3474 C CA . VAL B 1 93 ? -7.672 43.219 7.797 1 98.81 93 VAL B CA 1
ATOM 3475 C C . VAL B 1 93 ? -6.398 43.875 8.32 1 98.81 93 VAL B C 1
ATOM 3477 O O . VAL B 1 93 ? -6.426 45 8.781 1 98.81 93 VAL B O 1
ATOM 3480 N N . VAL B 1 94 ? -5.324 43.219 8.258 1 98.88 94 VAL B N 1
ATOM 3481 C CA . VAL B 1 94 ? -4.074 43.688 8.836 1 98.88 94 VAL B CA 1
ATOM 3482 C C . VAL B 1 94 ? -3.578 44.906 8.039 1 98.88 94 VAL B C 1
ATOM 3484 O O . VAL B 1 94 ? -3.059 45.875 8.617 1 98.88 94 VAL B O 1
ATOM 3487 N N . LEU B 1 95 ? -3.719 44.844 6.695 1 98.88 95 LEU B N 1
ATOM 3488 C CA . LEU B 1 95 ? -3.338 45.969 5.852 1 98.88 95 LEU B CA 1
ATOM 3489 C C . LEU B 1 95 ? -4.133 47.219 6.223 1 98.88 95 LEU B C 1
ATOM 3491 O O . LEU B 1 95 ? -3.559 48.312 6.391 1 98.88 95 LEU B O 1
ATOM 3495 N N . THR B 1 96 ? -5.418 47.062 6.32 1 98.81 96 THR B N 1
ATOM 3496 C CA . THR B 1 96 ? -6.273 48.188 6.684 1 98.81 96 THR B CA 1
ATOM 3497 C C . THR B 1 96 ? -5.934 48.719 8.078 1 98.81 96 THR B C 1
ATOM 3499 O O . THR B 1 96 ? -5.871 49.906 8.312 1 98.81 96 THR B O 1
ATOM 3502 N N . ALA B 1 97 ? -5.754 47.812 9.039 1 98.75 97 ALA B N 1
ATOM 3503 C CA . ALA B 1 97 ? -5.367 48.188 10.391 1 98.75 97 ALA B CA 1
ATOM 3504 C C . ALA B 1 97 ? -4.086 49.031 10.375 1 98.75 97 ALA B C 1
ATOM 3506 O O . ALA B 1 97 ? -4.004 50.062 11.023 1 98.75 97 ALA B O 1
ATOM 3507 N N . ALA B 1 98 ? -3.125 48.594 9.625 1 98.62 98 ALA B N 1
ATOM 3508 C CA . ALA B 1 98 ? -1.857 49.312 9.523 1 98.62 98 ALA B CA 1
ATOM 3509 C C . ALA B 1 98 ? -2.072 50.719 9 1 98.62 98 ALA B C 1
ATOM 3511 O O . ALA B 1 98 ? -1.554 51.688 9.57 1 98.62 98 ALA B O 1
ATOM 3512 N N . GLU B 1 99 ? -2.807 50.812 7.914 1 98.38 99 GLU B N 1
ATOM 3513 C CA . GLU B 1 99 ? -3.076 52.125 7.316 1 98.38 99 GLU B CA 1
ATOM 3514 C C . GLU B 1 99 ? -3.754 53.062 8.312 1 98.38 99 GLU B C 1
ATOM 3516 O O . GLU B 1 99 ? -3.359 54.219 8.453 1 98.38 99 GLU B O 1
ATOM 3521 N N . GLU B 1 100 ? -4.746 52.562 8.961 1 98.25 100 GLU B N 1
ATOM 3522 C CA . GLU B 1 100 ? -5.504 53.406 9.891 1 98.25 100 GLU B CA 1
ATOM 3523 C C . GLU B 1 100 ? -4.672 53.75 11.109 1 98.25 100 GLU B C 1
ATOM 3525 O O . GLU B 1 100 ? -4.754 54.875 11.617 1 98.25 100 GLU B O 1
ATOM 3530 N N . ILE B 1 101 ? -3.924 52.844 11.609 1 98.38 101 ILE B N 1
ATOM 3531 C CA . ILE B 1 101 ? -3.068 53.094 12.766 1 98.38 101 ILE B CA 1
ATOM 3532 C C . ILE B 1 101 ? -2.08 54.219 12.445 1 98.38 101 ILE B C 1
ATOM 3534 O O . ILE B 1 101 ? -1.847 55.125 13.273 1 98.38 101 ILE B O 1
ATOM 3538 N N . LEU B 1 102 ? -1.502 54.156 11.266 1 97.94 102 LEU B N 1
ATOM 3539 C CA . LEU B 1 102 ? -0.58 55.219 10.844 1 97.94 102 LEU B CA 1
ATOM 3540 C C . LEU B 1 102 ? -1.307 56.531 10.688 1 97.94 102 LEU B C 1
ATOM 3542 O O . LEU B 1 102 ? -0.85 57.562 11.195 1 97.94 102 LEU B O 1
ATOM 3546 N N . ALA B 1 103 ? -2.41 56.531 9.992 1 97.31 103 ALA B N 1
ATOM 3547 C CA . ALA B 1 103 ? -3.164 57.75 9.703 1 97.31 103 ALA B CA 1
ATOM 3548 C C . ALA B 1 103 ? -3.633 58.406 10.984 1 97.31 103 ALA B C 1
ATOM 3550 O O . ALA B 1 103 ? -3.688 59.656 11.062 1 97.31 103 ALA B O 1
ATOM 3551 N N . GLU B 1 104 ? -3.941 57.594 11.938 1 97.62 104 GLU B N 1
ATOM 3552 C CA . GLU B 1 104 ? -4.484 58.125 13.188 1 97.62 104 GLU B CA 1
ATOM 3553 C C . GLU B 1 104 ? -3.381 58.375 14.211 1 97.62 104 GLU B C 1
ATOM 3555 O O . GLU B 1 104 ? -3.654 58.75 15.344 1 97.62 104 GLU B O 1
ATOM 3560 N N . ARG B 1 105 ? -2.197 58.094 13.883 1 97.56 105 ARG B N 1
ATOM 3561 C CA . ARG B 1 105 ? -1.032 58.281 14.742 1 97.56 105 ARG B CA 1
ATOM 3562 C C . ARG B 1 105 ? -1.225 57.562 16.078 1 97.56 105 ARG B C 1
ATOM 3564 O O . ARG B 1 105 ? -1.048 58.188 17.141 1 97.56 105 ARG B O 1
ATOM 3571 N N . MET B 1 106 ? -1.521 56.312 15.961 1 98.06 106 MET B N 1
ATOM 3572 C CA . MET B 1 106 ? -1.897 55.562 17.156 1 98.06 106 MET B CA 1
ATOM 3573 C C . MET B 1 106 ? -0.662 55.062 17.891 1 98.06 106 MET B C 1
ATOM 3575 O O . MET B 1 106 ? -0.75 54.656 19.047 1 98.06 106 MET B O 1
ATOM 3579 N N . VAL B 1 107 ? 0.446 55.031 17.25 1 98.19 107 VAL B N 1
ATOM 3580 C CA . VAL B 1 107 ? 1.685 54.562 17.875 1 98.19 107 VAL B CA 1
ATOM 3581 C C . VAL B 1 107 ? 2.395 55.719 18.547 1 98.19 107 VAL B C 1
ATOM 3583 O O . VAL B 1 107 ? 3.152 56.469 17.906 1 98.19 107 VAL B O 1
ATOM 3586 N N . LYS B 1 108 ? 2.193 55.781 19.859 1 98.31 108 LYS B N 1
ATOM 3587 C CA . LYS B 1 108 ? 2.723 56.906 20.609 1 98.31 108 LYS B CA 1
ATOM 3588 C C . LYS B 1 108 ? 4.012 56.531 21.344 1 98.31 108 LYS B C 1
ATOM 3590 O O . LYS B 1 108 ? 4.762 57.438 21.766 1 98.31 108 LYS B O 1
ATOM 3595 N N . ARG B 1 109 ? 4.203 55.344 21.453 1 98.25 109 ARG B N 1
ATOM 3596 C CA . ARG B 1 109 ? 5.426 54.781 22.047 1 98.25 109 ARG B CA 1
ATOM 3597 C C . ARG B 1 109 ? 5.832 53.5 21.359 1 98.25 109 ARG B C 1
ATOM 3599 O O . ARG B 1 109 ? 4.984 52.781 20.812 1 98.25 109 ARG B O 1
ATOM 3606 N N . GLY B 1 110 ? 7.129 53.219 21.391 1 98.12 110 GLY B N 1
ATOM 3607 C CA . GLY B 1 110 ? 7.625 51.969 20.828 1 98.12 110 GLY B CA 1
ATOM 3608 C C . GLY B 1 110 ? 7.488 51.906 19.312 1 98.12 110 GLY B C 1
ATOM 3609 O O . GLY B 1 110 ? 7.672 52.938 18.625 1 98.12 110 GLY B O 1
ATOM 3610 N N . LYS B 1 111 ? 7.355 50.656 18.828 1 98.12 111 LYS B N 1
ATOM 3611 C CA . LYS B 1 111 ? 7.348 50.375 17.391 1 98.12 111 LYS B CA 1
ATOM 3612 C C . LYS B 1 111 ? 6.312 49.312 17.031 1 98.12 111 LYS B C 1
ATOM 3614 O O . LYS B 1 111 ? 6.09 48.375 17.797 1 98.12 111 LYS B O 1
ATOM 3619 N N . LEU B 1 112 ? 5.719 49.594 15.93 1 98.44 112 LEU B N 1
ATOM 3620 C CA . LEU B 1 112 ? 4.828 48.594 15.352 1 98.44 112 LEU B CA 1
ATOM 3621 C C . LEU B 1 112 ? 5.43 48 14.086 1 98.44 112 LEU B C 1
ATOM 3623 O O . LEU B 1 112 ? 5.871 48.75 13.195 1 98.44 112 LEU B O 1
ATOM 3627 N N . LYS B 1 113 ? 5.508 46.719 14.039 1 98.62 113 LYS B N 1
ATOM 3628 C CA . LYS B 1 113 ? 5.84 46 12.812 1 98.62 113 LYS B CA 1
ATOM 3629 C C . LYS B 1 113 ? 4.617 45.25 12.25 1 98.62 113 LYS B C 1
ATOM 3631 O O . LYS B 1 113 ? 3.814 44.719 13.008 1 98.62 113 LYS B O 1
ATOM 3636 N N . VAL B 1 114 ? 4.477 45.375 11.008 1 98.81 114 VAL B N 1
ATOM 3637 C CA . VAL B 1 114 ? 3.393 44.656 10.32 1 98.81 114 VAL B CA 1
ATOM 3638 C C . VAL B 1 114 ? 3.971 43.656 9.328 1 98.81 114 VAL B C 1
ATOM 3640 O O . VAL B 1 114 ? 4.656 44.062 8.375 1 98.81 114 VAL B O 1
ATOM 3643 N N . LEU B 1 115 ? 3.707 42.438 9.586 1 98.81 115 LEU B N 1
ATOM 3644 C CA . LEU B 1 115 ? 4.266 41.344 8.789 1 98.81 115 LEU B CA 1
ATOM 3645 C C . LEU B 1 115 ? 3.213 40.75 7.848 1 98.81 115 LEU B C 1
ATOM 3647 O O . LEU B 1 115 ? 2.119 40.406 8.281 1 98.81 115 LEU B O 1
ATOM 3651 N N . PHE B 1 116 ? 3.49 40.688 6.613 1 98.88 116 PHE B N 1
ATOM 3652 C CA . PHE B 1 116 ? 2.738 39.906 5.645 1 98.88 116 PHE B CA 1
ATOM 3653 C C . PHE B 1 116 ? 3.533 38.688 5.211 1 98.88 116 PHE B C 1
ATOM 3655 O O . PHE B 1 116 ? 4.477 38.781 4.426 1 98.88 116 PHE B O 1
ATOM 3662 N N . GLN B 1 117 ? 3.102 37.562 5.727 1 98.81 117 GLN B N 1
ATOM 3663 C CA . GLN B 1 117 ? 3.867 36.344 5.68 1 98.81 117 GLN B CA 1
ATOM 3664 C C . GLN B 1 117 ? 3.451 35.469 4.484 1 98.81 117 GLN B C 1
ATOM 3666 O O . GLN B 1 117 ? 2.264 35.219 4.293 1 98.81 117 GLN B O 1
ATOM 3671 N N . PRO B 1 118 ? 4.398 35 3.68 1 98.19 118 PRO B N 1
ATOM 3672 C CA . PRO B 1 118 ? 4.074 34.062 2.607 1 98.19 118 PRO B CA 1
ATOM 3673 C C . PRO B 1 118 ? 3.938 32.625 3.109 1 98.19 118 PRO B C 1
ATOM 3675 O O . PRO B 1 118 ? 4.387 32.312 4.215 1 98.19 118 PRO B O 1
ATOM 3678 N N . ALA B 1 119 ? 3.32 31.781 2.391 1 96.69 119 ALA B N 1
ATOM 3679 C CA . ALA B 1 119 ? 3.438 30.312 2.363 1 96.69 119 ALA B CA 1
ATOM 3680 C C . ALA B 1 119 ? 3.031 29.703 3.701 1 96.69 119 ALA B C 1
ATOM 3682 O O . ALA B 1 119 ? 3.748 28.875 4.254 1 96.69 119 ALA B O 1
ATOM 3683 N N . GLU B 1 120 ? 1.937 30.156 4.25 1 95.38 120 GLU B N 1
ATOM 3684 C CA . GLU B 1 120 ? 1.38 29.516 5.434 1 95.38 120 GLU B CA 1
ATOM 3685 C C . GLU B 1 120 ? 0.953 28.078 5.129 1 95.38 120 GLU B C 1
ATOM 3687 O O . GLU B 1 120 ? 1.208 27.172 5.918 1 95.38 120 GLU B O 1
ATOM 3692 N N . GLU B 1 121 ? 0.413 27.875 4.016 1 91.31 121 GLU B N 1
ATOM 3693 C CA . GLU B 1 121 ? -0.144 26.578 3.639 1 91.31 121 GLU B CA 1
ATOM 3694 C C . GLU B 1 121 ? 0.956 25.531 3.461 1 91.31 121 GLU B C 1
ATOM 3696 O O . GLU B 1 121 ? 0.702 24.328 3.566 1 91.31 121 GLU B O 1
ATOM 3701 N N . LEU B 1 122 ? 2.127 26.078 3.23 1 89.69 122 LEU B N 1
ATOM 3702 C CA . LEU B 1 122 ? 3.266 25.172 3.121 1 89.69 122 LEU B CA 1
ATOM 3703 C C . LEU B 1 122 ? 3.889 24.906 4.488 1 89.69 122 LEU B C 1
ATOM 3705 O O . LEU B 1 122 ? 4.723 24.016 4.637 1 89.69 122 LEU B O 1
ATOM 3709 N N . GLY B 1 123 ? 3.51 25.719 5.48 1 92.94 123 GLY B N 1
ATOM 3710 C CA . GLY B 1 123 ? 3.982 25.531 6.844 1 92.94 123 GLY B CA 1
ATOM 3711 C C . GLY B 1 123 ? 5.391 26.047 7.066 1 92.94 123 GLY B C 1
ATOM 3712 O O . GLY B 1 123 ? 6.004 25.781 8.102 1 92.94 123 GLY B O 1
ATOM 3713 N N . THR B 1 124 ? 5.906 26.828 6.094 1 93.69 124 THR B N 1
ATOM 3714 C CA . THR B 1 124 ? 7.32 27.172 6.199 1 93.69 124 THR B CA 1
ATOM 3715 C C . THR B 1 124 ? 7.516 28.688 6.094 1 93.69 124 THR B C 1
ATOM 3717 O O . THR B 1 124 ? 8.633 29.188 6.25 1 93.69 124 THR B O 1
ATOM 3720 N N . GLY B 1 125 ? 6.535 29.469 5.84 1 97 125 GLY B N 1
ATOM 3721 C CA . GLY B 1 125 ? 6.66 30.906 5.715 1 97 125 GLY B CA 1
ATOM 3722 C C . GLY B 1 125 ? 7.164 31.578 6.977 1 97 125 GLY B C 1
ATOM 3723 O O . GLY B 1 125 ? 8.039 32.438 6.922 1 97 125 GLY B O 1
ATOM 3724 N N . ALA B 1 126 ? 6.582 31.156 8.086 1 97.81 126 ALA B N 1
ATOM 3725 C CA . ALA B 1 126 ? 6.984 31.719 9.367 1 97.81 126 ALA B CA 1
ATOM 3726 C C . ALA B 1 126 ? 8.453 31.438 9.656 1 97.81 126 ALA B C 1
ATOM 3728 O O . ALA B 1 126 ? 9.156 32.281 10.219 1 97.81 126 ALA B O 1
ATOM 3729 N N . ILE B 1 127 ? 8.883 30.297 9.305 1 97.44 127 ILE B N 1
ATOM 3730 C CA . ILE B 1 127 ? 10.273 29.938 9.5 1 97.44 127 ILE B CA 1
ATOM 3731 C C . ILE B 1 127 ? 11.172 30.859 8.695 1 97.44 127 ILE B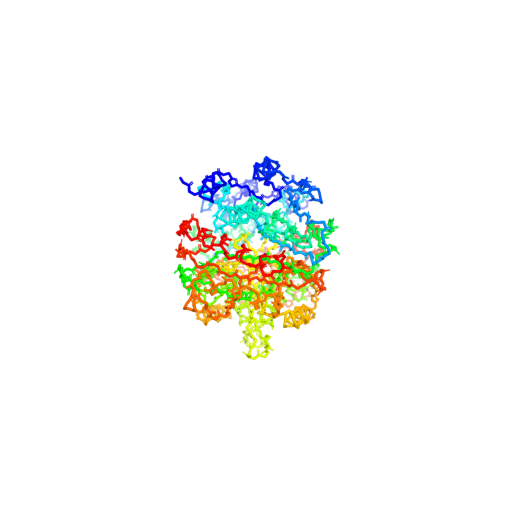 C 1
ATOM 3733 O O . ILE B 1 127 ? 12.148 31.422 9.219 1 97.44 127 ILE B O 1
ATOM 3737 N N . ALA B 1 128 ? 10.836 31.031 7.402 1 97.5 128 ALA B N 1
ATOM 3738 C CA . ALA B 1 128 ? 11.625 31.859 6.504 1 97.5 128 ALA B CA 1
ATOM 3739 C C . ALA B 1 128 ? 11.742 33.281 7.039 1 97.5 128 ALA B C 1
ATOM 3741 O O . ALA B 1 128 ? 12.828 33.875 7.027 1 97.5 128 ALA B O 1
ATOM 3742 N N . LEU B 1 129 ? 10.68 33.875 7.508 1 98.19 129 LEU B N 1
ATOM 3743 C CA . LEU B 1 129 ? 10.695 35.219 8.016 1 98.19 129 LEU B CA 1
ATOM 3744 C C . LEU B 1 129 ? 11.469 35.312 9.328 1 98.19 129 LEU B C 1
ATOM 3746 O O . LEU B 1 129 ? 12.172 36.312 9.578 1 98.19 129 LEU B O 1
ATOM 3750 N N . THR B 1 130 ? 11.281 34.312 10.172 1 98.19 130 THR B N 1
ATOM 3751 C CA . THR B 1 130 ? 12.039 34.281 11.422 1 98.19 130 THR B CA 1
ATOM 3752 C C . THR B 1 130 ? 13.539 34.281 11.148 1 98.19 130 THR B C 1
ATOM 3754 O O . THR B 1 130 ? 14.305 35 11.789 1 98.19 130 THR B O 1
ATOM 3757 N N . GLU B 1 131 ? 13.938 33.438 10.234 1 97.69 131 GLU B N 1
ATOM 3758 C CA . GLU B 1 131 ? 15.344 33.312 9.859 1 97.69 131 GLU B CA 1
ATOM 3759 C C . GLU B 1 131 ? 15.883 34.625 9.297 1 97.69 131 GLU B C 1
ATOM 3761 O O . GLU B 1 131 ? 17.062 34.938 9.438 1 97.69 131 GLU B O 1
ATOM 3766 N N . ALA B 1 132 ? 14.992 35.375 8.719 1 98.06 132 ALA B N 1
ATOM 3767 C CA . ALA B 1 132 ? 15.367 36.656 8.156 1 98.06 132 ALA B CA 1
ATOM 3768 C C . ALA B 1 132 ? 15.484 37.719 9.258 1 98.06 132 ALA B C 1
ATOM 3770 O O . ALA B 1 132 ? 15.891 38.844 8.992 1 98.06 132 ALA B O 1
ATOM 3771 N N . GLY B 1 133 ? 15.102 37.406 10.484 1 98 133 GLY B N 1
ATOM 3772 C CA . GLY B 1 133 ? 15.336 38.25 11.633 1 98 133 GLY B CA 1
ATOM 3773 C C . GLY B 1 133 ? 14.188 39.219 11.906 1 98 133 GLY B C 1
ATOM 3774 O O . GLY B 1 133 ? 14.352 40.188 12.633 1 98 133 GLY B O 1
ATOM 3775 N N . VAL B 1 134 ? 13.023 38.938 11.422 1 97.38 134 VAL B N 1
ATOM 3776 C CA . VAL B 1 134 ? 11.922 39.875 11.477 1 97.38 134 VAL B CA 1
ATOM 3777 C C . VAL B 1 134 ? 11.461 40.031 12.922 1 97.38 134 VAL B C 1
ATOM 3779 O O . VAL B 1 134 ? 10.898 41.062 13.289 1 97.38 134 VAL B O 1
ATOM 3782 N N . LEU B 1 135 ? 11.727 39.062 13.766 1 97.94 135 LEU B N 1
ATOM 3783 C CA . LEU B 1 135 ? 11.195 39.094 15.125 1 97.94 135 LEU B CA 1
ATOM 3784 C C . LEU B 1 135 ? 12.305 39.406 16.125 1 97.94 135 LEU B C 1
ATOM 3786 O O . LEU B 1 135 ? 12.078 39.344 17.344 1 97.94 135 LEU B O 1
ATOM 3790 N N . ASP B 1 136 ? 13.461 39.75 15.719 1 97.38 136 ASP B N 1
ATOM 3791 C CA . ASP B 1 136 ? 14.633 39.875 16.594 1 97.38 136 ASP B CA 1
ATOM 3792 C C . ASP B 1 136 ? 14.398 40.938 17.672 1 97.38 136 ASP B C 1
ATOM 3794 O O . ASP B 1 136 ? 14.992 40.844 18.75 1 97.38 136 ASP B O 1
ATOM 3798 N N . ASP B 1 137 ? 13.578 41.812 17.406 1 97.75 137 ASP B N 1
ATOM 3799 C CA . ASP B 1 137 ? 13.367 42.906 18.375 1 97.75 137 ASP B CA 1
ATOM 3800 C C . ASP B 1 137 ? 11.914 42.938 18.828 1 97.75 137 ASP B C 1
ATOM 3802 O O . ASP B 1 137 ? 11.484 43.938 19.438 1 97.75 137 ASP B O 1
ATOM 3806 N N . VAL B 1 138 ? 11.18 41.969 18.531 1 98.56 138 VAL B N 1
ATOM 3807 C CA . VAL B 1 138 ? 9.742 42 18.797 1 98.56 138 VAL B CA 1
ATOM 3808 C C . VAL B 1 138 ? 9.453 41.406 20.172 1 98.56 138 VAL B C 1
ATOM 3810 O O . VAL B 1 138 ? 10.039 40.406 20.562 1 98.56 138 VAL B O 1
ATOM 3813 N N . GLU B 1 139 ? 8.586 42.031 20.891 1 98.62 139 GLU B N 1
ATOM 3814 C CA . GLU B 1 139 ? 8.203 41.562 22.219 1 98.62 139 GLU B CA 1
ATOM 3815 C C . GLU B 1 139 ? 6.879 40.781 22.172 1 98.62 139 GLU B C 1
ATOM 3817 O O . GLU B 1 139 ? 6.691 39.812 22.891 1 98.62 139 GLU B O 1
ATOM 3822 N N . MET B 1 140 ? 5.957 41.25 21.375 1 98.69 140 MET B N 1
ATOM 3823 C CA . MET B 1 140 ? 4.652 40.625 21.25 1 98.69 140 MET B CA 1
ATOM 3824 C C . MET B 1 140 ? 4.254 40.5 19.781 1 98.69 140 MET B C 1
ATOM 3826 O O . MET B 1 140 ? 4.508 41.406 18.984 1 98.69 140 MET B O 1
ATOM 3830 N N . LEU B 1 141 ? 3.768 39.406 19.438 1 98.88 141 LEU B N 1
ATOM 3831 C CA . LEU B 1 141 ? 3.312 39.094 18.078 1 98.88 141 LEU B CA 1
ATOM 3832 C C . LEU B 1 141 ? 1.854 38.656 18.078 1 98.88 141 LEU B C 1
ATOM 3834 O O . LEU B 1 141 ? 1.464 37.781 18.844 1 98.88 141 LEU B O 1
ATOM 3838 N N . PHE B 1 142 ? 1.03 39.281 17.25 1 98.88 142 PHE B N 1
ATOM 3839 C CA . PHE B 1 142 ? -0.383 38.938 17.172 1 98.88 142 PHE B CA 1
ATOM 3840 C C . PHE B 1 142 ? -0.732 38.406 15.773 1 98.88 142 PHE B C 1
ATOM 3842 O O . PHE B 1 142 ? -0.25 38.969 14.773 1 98.88 142 PHE B O 1
ATOM 3849 N N . GLY B 1 143 ? -1.427 37.375 15.68 1 98.69 143 GLY B N 1
ATOM 3850 C CA . GLY B 1 143 ? -2.057 36.875 14.469 1 98.69 143 GLY B CA 1
ATOM 3851 C C . GLY B 1 143 ? -3.502 36.469 14.68 1 98.69 143 GLY B C 1
ATOM 3852 O O . GLY B 1 143 ? -4.008 36.5 15.805 1 98.69 143 GLY B O 1
ATOM 3853 N N . PHE B 1 144 ? -4.195 36.125 13.609 1 98.75 144 PHE B N 1
ATOM 3854 C CA . PHE B 1 144 ? -5.578 35.688 13.742 1 98.75 144 PHE B CA 1
ATOM 3855 C C . PHE B 1 144 ? -5.988 34.844 12.547 1 98.75 144 PHE B C 1
ATOM 3857 O O . PHE B 1 144 ? -5.227 34.688 11.594 1 98.75 144 PHE B O 1
ATOM 3864 N N . HIS B 1 145 ? -7.105 34.281 12.664 1 98.56 145 HIS B N 1
ATOM 3865 C CA . HIS B 1 145 ? -7.66 33.469 11.594 1 98.56 145 HIS B CA 1
ATOM 3866 C C . HIS B 1 145 ? -9.188 33.562 11.562 1 98.56 145 HIS B C 1
ATOM 3868 O O . HIS B 1 145 ? -9.828 33.562 12.617 1 98.56 145 HIS B O 1
ATOM 3874 N N . LEU B 1 146 ? -9.758 33.688 10.398 1 98.19 146 LEU B N 1
ATOM 3875 C CA . LEU B 1 146 ? -11.203 33.531 10.258 1 98.19 146 LEU B CA 1
ATOM 3876 C C . LEU B 1 146 ? -11.664 32.188 10.734 1 98.19 146 LEU B C 1
ATOM 3878 O O . LEU B 1 146 ? -10.977 31.172 10.516 1 98.19 146 LEU B O 1
ATOM 3882 N N . ARG B 1 147 ? -12.797 32.156 11.375 1 97.19 147 ARG B N 1
ATOM 3883 C CA . ARG B 1 147 ? -13.242 30.859 11.914 1 97.19 147 ARG B CA 1
ATOM 3884 C C . ARG B 1 147 ? -14.562 30.438 11.273 1 97.19 147 ARG B C 1
ATOM 3886 O O . ARG B 1 147 ? -15.414 31.281 10.977 1 97.19 147 ARG B O 1
ATOM 3893 N N . PRO B 1 148 ? -14.766 29.172 11.141 1 95.38 148 PRO B N 1
ATOM 3894 C CA . PRO B 1 148 ? -16.047 28.625 10.695 1 95.38 148 PRO B CA 1
ATOM 3895 C C . PRO B 1 148 ? -17.188 28.953 11.664 1 95.38 148 PRO B C 1
ATOM 3897 O O . PRO B 1 148 ? -16.969 29.094 12.867 1 95.38 148 PRO B O 1
ATOM 3900 N N . LEU B 1 149 ? -18.328 28.953 11.086 1 96.06 149 LEU B N 1
ATOM 3901 C CA . LEU B 1 149 ? -19.531 29.281 11.828 1 96.06 149 LEU B CA 1
ATOM 3902 C C . LEU B 1 149 ? -19.703 28.375 13.039 1 96.06 149 LEU B C 1
ATOM 3904 O O . LEU B 1 149 ? -20.078 28.828 14.117 1 96.06 149 LEU B O 1
ATOM 3908 N N . GLU B 1 150 ? -19.391 27.172 12.945 1 92.88 150 GLU B N 1
ATOM 3909 C CA . GLU B 1 150 ? -19.562 26.203 14.016 1 92.88 150 GLU B CA 1
ATOM 3910 C C . GLU B 1 150 ? -18.641 26.5 15.195 1 92.88 150 GLU B C 1
ATOM 3912 O O . GLU B 1 150 ? -18.938 26.141 16.344 1 92.88 150 GLU B O 1
ATOM 3917 N N . GLU B 1 151 ? -17.562 27.203 14.953 1 94 151 GLU B N 1
ATOM 3918 C CA . GLU B 1 151 ? -16.578 27.516 15.992 1 94 151 GLU B CA 1
ATOM 3919 C C . GLU B 1 151 ? -16.828 28.891 16.578 1 94 151 GLU B C 1
ATOM 3921 O O . GLU B 1 151 ? -16.656 29.109 17.781 1 94 151 GLU B O 1
ATOM 3926 N N . CYS B 1 152 ? -17.188 29.828 15.727 1 97 152 CYS B N 1
ATOM 3927 C CA . CYS B 1 152 ? -17.375 31.219 16.156 1 97 152 CYS B CA 1
ATOM 3928 C C . CYS B 1 152 ? -18.266 31.969 15.188 1 97 152 CYS B C 1
ATOM 3930 O O . CYS B 1 152 ? -17.859 32.25 14.055 1 97 152 CYS B O 1
ATOM 3932 N N . PRO B 1 153 ? -19.453 32.375 15.562 1 97.56 153 PRO B N 1
ATOM 3933 C CA . PRO B 1 153 ? -20.328 33.156 14.672 1 97.56 153 PRO B CA 1
ATOM 3934 C C . PRO B 1 153 ? -19.906 34.594 14.547 1 97.56 153 PRO B C 1
ATOM 3936 O O . PRO B 1 153 ? -19.141 35.094 15.383 1 97.56 153 PRO B O 1
ATOM 3939 N N . MET B 1 154 ? -20.391 35.219 13.531 1 97.62 154 MET B N 1
ATOM 3940 C CA . MET B 1 154 ? -20.141 36.656 13.367 1 97.62 154 MET B CA 1
ATOM 3941 C C . MET B 1 154 ? -20.609 37.438 14.586 1 97.62 154 MET B C 1
ATOM 3943 O O . MET B 1 154 ? -21.609 37.062 15.203 1 97.62 154 MET B O 1
ATOM 3947 N N . GLY B 1 155 ? -19.875 38.438 14.875 1 97.88 155 GLY B N 1
ATOM 3948 C CA . GLY B 1 155 ? -20.188 39.219 16.047 1 97.88 155 GLY B CA 1
ATOM 3949 C C . GLY B 1 155 ? -19.453 38.75 17.297 1 97.88 155 GLY B C 1
ATOM 3950 O O . GLY B 1 155 ? -19.609 39.344 18.375 1 97.88 155 GLY B O 1
ATOM 3951 N N . LYS B 1 156 ? -18.703 37.75 17.172 1 98.56 156 LYS B N 1
ATOM 3952 C CA . LYS B 1 156 ? -17.906 37.219 18.266 1 98.56 156 LYS B CA 1
ATOM 3953 C C . LYS B 1 156 ? -16.469 36.906 17.812 1 98.56 156 LYS B C 1
ATOM 3955 O O . LYS B 1 156 ? -16.188 36.938 16.625 1 98.56 156 LYS B O 1
ATOM 3960 N N . ALA B 1 157 ? -15.594 36.719 18.797 1 98.81 157 ALA B N 1
ATOM 3961 C CA . ALA B 1 157 ? -14.211 36.344 18.516 1 98.81 157 ALA B CA 1
ATOM 3962 C C . ALA B 1 157 ? -13.648 35.469 19.625 1 98.81 157 ALA B C 1
ATOM 3964 O O . ALA B 1 157 ? -14.062 35.562 20.781 1 98.81 157 ALA B O 1
ATOM 3965 N N . VAL B 1 158 ? -12.805 34.594 19.25 1 98.75 158 VAL B N 1
ATOM 3966 C CA . VAL B 1 158 ? -12.102 33.688 20.172 1 98.75 158 VAL B CA 1
ATOM 3967 C C . VAL B 1 158 ? -10.797 34.344 20.609 1 98.75 158 VAL B C 1
ATOM 3969 O O . VAL B 1 158 ? -9.945 34.688 19.781 1 98.75 158 VAL B O 1
ATOM 3972 N N . PRO B 1 159 ? -10.562 34.5 21.875 1 98.75 159 PRO B N 1
ATOM 3973 C CA . PRO B 1 159 ? -9.391 35.281 22.312 1 98.75 159 PRO B CA 1
ATOM 3974 C C . PRO B 1 159 ? -8.094 34.469 22.172 1 98.75 159 PRO B C 1
ATOM 3976 O O . PRO B 1 159 ? -7.012 35.062 22.109 1 98.75 159 PRO B O 1
ATOM 3979 N N . ALA B 1 160 ? -8.258 33.094 22.156 1 98.69 160 ALA B N 1
ATOM 3980 C CA . ALA B 1 160 ? -7.109 32.219 22.031 1 98.69 160 ALA B CA 1
ATOM 3981 C C . ALA B 1 160 ? -7.473 30.969 21.234 1 98.69 160 ALA B C 1
ATOM 3983 O O . ALA B 1 160 ? -8.312 30.172 21.672 1 98.69 160 ALA B O 1
ATOM 3984 N N . MET B 1 161 ? -6.863 30.844 20.078 1 98 161 MET B N 1
ATOM 3985 C CA . MET B 1 161 ? -7.027 29.641 19.266 1 98 161 MET B CA 1
ATOM 3986 C C . MET B 1 161 ? -5.898 28.656 19.516 1 98 161 MET B C 1
ATOM 3988 O O . MET B 1 161 ? -4.734 28.953 19.25 1 98 161 MET B O 1
ATOM 3992 N N . TYR B 1 162 ? -6.262 27.484 19.984 1 97.25 162 TYR B N 1
ATOM 3993 C CA . TYR B 1 162 ? -5.273 26.453 20.25 1 97.25 162 TYR B CA 1
ATOM 3994 C C . TYR B 1 162 ? -5.219 25.438 19.109 1 97.25 162 TYR B C 1
ATOM 3996 O O . TYR B 1 162 ? -5.914 24.422 19.141 1 97.25 162 TYR B O 1
ATOM 4004 N N . TYR B 1 163 ? -4.312 25.703 18.234 1 96.81 163 TYR B N 1
ATOM 4005 C CA . TYR B 1 163 ? -4.066 24.797 17.125 1 96.81 163 TYR B CA 1
ATOM 4006 C C . TYR B 1 163 ? -3.232 23.609 17.547 1 96.81 163 TYR B C 1
ATOM 4008 O O . TYR B 1 163 ? -2.467 23.688 18.516 1 96.81 163 TYR B O 1
ATOM 4016 N N . SER B 1 164 ? -3.354 22.531 16.875 1 96.19 164 SER B N 1
ATOM 4017 C CA . SER B 1 164 ? -2.641 21.297 17.219 1 96.19 164 SER B CA 1
ATOM 4018 C C . SER B 1 164 ? -1.326 21.188 16.453 1 96.19 164 SER B C 1
ATOM 4020 O O . SER B 1 164 ? -1.167 21.797 15.391 1 96.19 164 SER B O 1
ATOM 4022 N N . ALA B 1 165 ? -0.434 20.438 17.078 1 96.94 165 ALA B N 1
ATOM 4023 C CA . ALA B 1 165 ? 0.777 20.016 16.375 1 96.94 165 ALA B CA 1
ATOM 4024 C C . ALA B 1 165 ? 0.475 18.922 15.367 1 96.94 165 ALA B C 1
ATOM 4026 O O . ALA B 1 165 ? -0.481 18.156 15.531 1 96.94 165 ALA B O 1
ATOM 4027 N N . SER B 1 166 ? 1.305 18.875 14.352 1 96.06 166 SER B N 1
ATOM 4028 C CA . SER B 1 166 ? 1.197 17.812 13.359 1 96.06 166 SER B CA 1
ATOM 4029 C C . SER B 1 166 ? 2.572 17.391 12.844 1 96.06 166 SER B C 1
ATOM 4031 O O . SER B 1 166 ? 3.521 18.172 12.891 1 96.06 166 SER B O 1
ATOM 4033 N N . ALA B 1 167 ? 2.646 16.219 12.461 1 96.12 167 ALA B N 1
ATOM 4034 C CA . ALA B 1 167 ? 3.854 15.672 11.844 1 96.12 167 ALA B CA 1
ATOM 4035 C C . ALA B 1 167 ? 3.516 14.539 10.875 1 96.12 167 ALA B C 1
ATOM 4037 O O . ALA B 1 167 ? 2.518 13.836 11.055 1 96.12 167 ALA B O 1
ATOM 4038 N N . THR B 1 168 ? 4.312 14.453 9.867 1 96.25 168 THR B N 1
ATOM 4039 C CA . THR B 1 168 ? 4.227 13.328 8.945 1 96.25 168 THR B CA 1
ATOM 4040 C C . THR B 1 168 ? 5.441 12.422 9.086 1 96.25 168 THR B C 1
ATOM 4042 O O . THR B 1 168 ? 6.582 12.891 9.078 1 96.25 168 THR B O 1
ATOM 4045 N N . VAL B 1 169 ? 5.164 11.172 9.281 1 98 169 VAL B N 1
ATOM 4046 C CA . VAL B 1 169 ? 6.23 10.18 9.359 1 98 169 VAL B CA 1
ATOM 4047 C C . VAL B 1 169 ? 6.242 9.336 8.086 1 98 169 VAL B C 1
ATOM 4049 O O . VAL B 1 169 ? 5.246 8.688 7.754 1 98 169 VAL B O 1
ATOM 4052 N N . MET B 1 170 ? 7.332 9.344 7.367 1 98.06 170 MET B N 1
ATOM 4053 C CA . MET B 1 170 ? 7.527 8.523 6.184 1 98.06 170 MET B CA 1
ATOM 4054 C C . MET B 1 170 ? 8.516 7.395 6.461 1 98.06 170 MET B C 1
ATOM 4056 O O . MET B 1 170 ? 9.609 7.633 6.98 1 98.06 170 MET B O 1
ATOM 4060 N N . VAL B 1 171 ? 8.141 6.246 6.055 1 98.62 171 VAL B N 1
ATOM 4061 C CA . VAL B 1 171 ? 8.969 5.102 6.406 1 98.62 171 VAL B CA 1
ATOM 4062 C C . VAL B 1 171 ? 9.156 4.199 5.188 1 98.62 171 VAL B C 1
ATOM 4064 O O . VAL B 1 171 ? 8.188 3.867 4.504 1 98.62 171 VAL B O 1
ATOM 4067 N N . ASP B 1 172 ? 10.383 3.83 4.918 1 98.69 172 ASP B N 1
ATOM 4068 C CA . ASP B 1 172 ? 10.711 2.77 3.971 1 98.69 172 ASP B CA 1
ATOM 4069 C C . ASP B 1 172 ? 11.141 1.495 4.699 1 98.69 172 ASP B C 1
ATOM 4071 O O . ASP B 1 172 ? 12.156 1.48 5.398 1 98.69 172 ASP B O 1
ATOM 4075 N N . PHE B 1 173 ? 10.352 0.504 4.578 1 98.69 173 PHE B N 1
ATOM 4076 C CA . PHE B 1 173 ? 10.695 -0.805 5.121 1 98.69 173 PHE B CA 1
ATOM 4077 C C . PHE B 1 173 ? 11.516 -1.61 4.117 1 98.69 173 PHE B C 1
ATOM 4079 O O . PHE B 1 173 ? 11.227 -1.592 2.918 1 98.69 173 PHE B O 1
ATOM 4086 N N . HIS B 1 174 ? 12.531 -2.254 4.645 1 98.38 174 HIS B N 1
ATOM 4087 C CA . HIS B 1 174 ? 13.414 -3.053 3.803 1 98.38 174 HIS B CA 1
ATOM 4088 C C . HIS B 1 174 ? 13.445 -4.508 4.258 1 98.38 174 HIS B C 1
ATOM 4090 O O . HIS B 1 174 ? 13.828 -4.797 5.395 1 98.38 174 HIS B O 1
ATOM 4096 N N . GLY B 1 175 ? 13.062 -5.402 3.434 1 97.75 175 GLY B N 1
ATOM 4097 C CA . GLY B 1 175 ? 13.156 -6.84 3.633 1 97.75 175 GLY B CA 1
ATOM 4098 C C . GLY B 1 175 ? 14.039 -7.531 2.615 1 97.75 175 GLY B C 1
ATOM 4099 O O . GLY B 1 175 ? 15.141 -7.062 2.324 1 97.75 175 GLY B O 1
ATOM 4100 N N . LYS B 1 176 ? 13.609 -8.68 2.238 1 95.56 176 LYS B N 1
ATOM 4101 C CA . LYS B 1 176 ? 14.312 -9.5 1.261 1 95.56 176 LYS B CA 1
ATOM 4102 C C . LYS B 1 176 ? 13.336 -10.234 0.35 1 95.56 176 LYS B C 1
ATOM 4104 O O . LYS B 1 176 ? 12.445 -10.945 0.828 1 95.56 176 LYS B O 1
ATOM 4109 N N . ALA B 1 177 ? 13.531 -10.039 -0.973 1 91.38 177 ALA B N 1
ATOM 4110 C CA . ALA B 1 177 ? 12.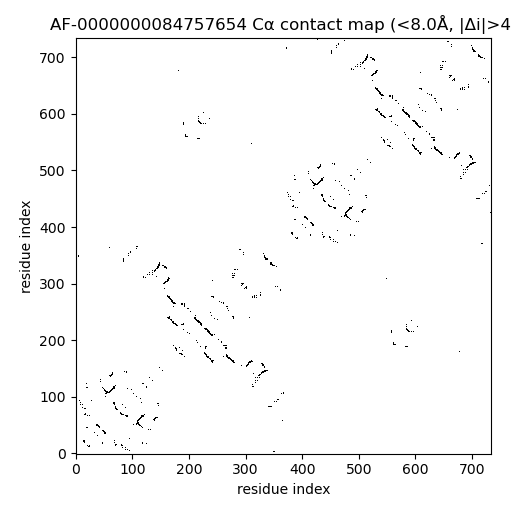641 -10.656 -1.951 1 91.38 177 ALA B CA 1
ATOM 4111 C C . ALA B 1 177 ? 12.844 -12.164 -2.016 1 91.38 177 ALA B C 1
ATOM 4113 O O . ALA B 1 177 ? 13.953 -12.656 -1.771 1 91.38 177 ALA B O 1
ATOM 4114 N N . ALA B 1 178 ? 11.773 -12.906 -2.25 1 89.19 178 ALA B N 1
ATOM 4115 C CA . ALA B 1 178 ? 11.781 -14.336 -2.525 1 89.19 178 ALA B CA 1
ATOM 4116 C C . ALA B 1 178 ? 10.539 -14.758 -3.305 1 89.19 178 ALA B C 1
ATOM 4118 O O . ALA B 1 178 ? 9.539 -14.031 -3.326 1 89.19 178 ALA B O 1
ATOM 4119 N N . HIS B 1 179 ? 10.664 -15.867 -4.062 1 85.06 179 HIS B N 1
ATOM 4120 C CA . HIS B 1 179 ? 9.469 -16.438 -4.68 1 85.06 179 HIS B CA 1
ATOM 4121 C C . HIS B 1 179 ? 8.422 -16.781 -3.633 1 85.06 179 HIS B C 1
ATOM 4123 O O . HIS B 1 179 ? 8.75 -17.297 -2.562 1 85.06 179 HIS B O 1
ATOM 4129 N N . ALA B 1 180 ? 7.121 -16.469 -3.932 1 87.19 180 ALA B N 1
ATOM 4130 C CA . ALA B 1 180 ? 6.059 -16.641 -2.943 1 87.19 180 ALA B CA 1
ATOM 4131 C C . ALA B 1 180 ? 5.883 -18.109 -2.562 1 87.19 180 ALA B C 1
ATOM 4133 O O . ALA B 1 180 ? 5.367 -18.406 -1.487 1 87.19 180 ALA B O 1
ATOM 4134 N N . ALA B 1 181 ? 6.324 -19.031 -3.402 1 86.06 181 ALA B N 1
ATOM 4135 C CA . ALA B 1 181 ? 6.266 -20.453 -3.088 1 86.06 181 ALA B CA 1
ATOM 4136 C C . ALA B 1 181 ? 7.348 -20.844 -2.078 1 86.06 181 ALA B C 1
ATOM 4138 O O . ALA B 1 181 ? 7.312 -21.938 -1.509 1 86.06 181 ALA B O 1
ATOM 4139 N N . ARG B 1 182 ? 8.289 -19.984 -1.822 1 87.62 182 ARG B N 1
ATOM 4140 C CA . ARG B 1 182 ? 9.375 -20.188 -0.868 1 87.62 182 ARG B CA 1
ATOM 4141 C C . ARG B 1 182 ? 9.578 -18.969 0.017 1 87.62 182 ARG B C 1
ATOM 4143 O O . ARG B 1 182 ? 10.664 -18.391 0.057 1 87.62 182 ARG B O 1
ATOM 4150 N N . PRO B 1 183 ? 8.602 -18.609 0.78 1 89.88 183 PRO B N 1
ATOM 4151 C CA . PRO B 1 183 ? 8.641 -17.359 1.535 1 89.88 183 PRO B CA 1
ATOM 4152 C C . PRO B 1 183 ? 9.711 -17.359 2.623 1 89.88 183 PRO B C 1
ATOM 4154 O O . PRO B 1 183 ? 10.164 -16.297 3.051 1 89.88 183 PRO B O 1
ATOM 4157 N N . HIS B 1 184 ? 10.164 -18.625 3.016 1 91.06 184 HIS B N 1
ATOM 4158 C CA . HIS B 1 184 ? 11.156 -18.734 4.082 1 91.06 184 HIS B CA 1
ATOM 4159 C C . HIS B 1 184 ? 12.508 -18.203 3.635 1 91.06 184 HIS B C 1
ATOM 4161 O O . HIS B 1 184 ? 13.391 -17.953 4.465 1 91.06 184 HIS B O 1
ATOM 4167 N N . LEU B 1 185 ? 12.633 -17.984 2.391 1 91.12 185 LEU B N 1
ATOM 4168 C CA . LEU B 1 185 ? 13.898 -17.484 1.862 1 91.12 185 LEU B CA 1
ATOM 4169 C C . LEU B 1 185 ? 13.906 -15.961 1.816 1 91.12 185 LEU B C 1
ATOM 4171 O O . LEU B 1 185 ? 14.93 -15.352 1.479 1 91.12 185 LEU B O 1
ATOM 4175 N N . GLY B 1 186 ? 12.797 -15.32 2.115 1 93.94 186 GLY B N 1
ATOM 4176 C CA . GLY B 1 186 ? 12.695 -13.875 2.068 1 93.94 186 GLY B CA 1
ATOM 4177 C C . GLY B 1 186 ? 12.32 -13.258 3.402 1 93.94 186 GLY B C 1
ATOM 4178 O O . GLY B 1 186 ? 12.25 -13.953 4.418 1 93.94 186 GLY B O 1
ATOM 4179 N N . ILE B 1 187 ? 12.281 -11.961 3.449 1 97.06 187 ILE B N 1
ATOM 4180 C CA . ILE B 1 187 ? 11.727 -11.141 4.523 1 97.06 187 ILE B CA 1
ATOM 4181 C C . ILE B 1 187 ? 10.633 -10.234 3.969 1 97.06 187 ILE B C 1
ATOM 4183 O O . ILE B 1 187 ? 10.914 -9.312 3.195 1 97.06 187 ILE B O 1
ATOM 4187 N N . ASN B 1 188 ? 9.391 -10.477 4.348 1 97.06 188 ASN B N 1
ATOM 4188 C CA . ASN B 1 188 ? 8.242 -9.781 3.777 1 97.06 188 ASN B CA 1
ATOM 4189 C C . ASN B 1 188 ? 8.086 -8.383 4.371 1 97.06 188 ASN B C 1
ATOM 4191 O O . ASN B 1 188 ? 7.547 -8.227 5.469 1 97.06 188 ASN B O 1
ATOM 4195 N N . ALA B 1 189 ? 8.516 -7.359 3.635 1 98.19 189 ALA B N 1
ATOM 4196 C CA . ALA B 1 189 ? 8.414 -5.977 4.086 1 98.19 189 ALA B CA 1
ATOM 4197 C C . ALA B 1 189 ? 6.961 -5.578 4.316 1 98.19 189 ALA B C 1
ATOM 4199 O O . ALA B 1 189 ? 6.664 -4.766 5.199 1 98.19 189 ALA B O 1
ATOM 4200 N N . LEU B 1 190 ? 6.047 -6.156 3.543 1 98.44 190 LEU B N 1
ATOM 4201 C CA . LEU B 1 190 ? 4.621 -5.871 3.686 1 98.44 190 LEU B CA 1
ATOM 4202 C C . LEU B 1 190 ? 4.105 -6.332 5.043 1 98.44 190 LEU B C 1
ATOM 4204 O O . LEU B 1 190 ? 3.352 -5.613 5.703 1 98.44 190 LEU B O 1
ATOM 4208 N N . ASP B 1 191 ? 4.504 -7.508 5.484 1 98.25 191 ASP B N 1
ATOM 4209 C CA . ASP B 1 191 ? 4.117 -8 6.801 1 98.25 191 ASP B CA 1
ATOM 4210 C C . ASP B 1 191 ? 4.656 -7.094 7.906 1 98.25 191 ASP B C 1
ATOM 4212 O O . ASP B 1 191 ? 3.932 -6.75 8.844 1 98.25 191 ASP B O 1
ATOM 4216 N N . ALA B 1 192 ? 5.934 -6.754 7.77 1 98.38 192 ALA B N 1
ATOM 4217 C CA . ALA B 1 192 ? 6.555 -5.871 8.75 1 98.38 192 ALA B CA 1
ATOM 4218 C C . ALA B 1 192 ? 5.816 -4.539 8.836 1 98.38 192 ALA B C 1
ATOM 4220 O O . ALA B 1 192 ? 5.5 -4.062 9.93 1 98.38 192 ALA B O 1
ATOM 4221 N N . ALA B 1 193 ? 5.543 -3.967 7.715 1 98.75 193 ALA B N 1
ATOM 4222 C CA . ALA B 1 193 ? 4.859 -2.678 7.641 1 98.75 193 ALA B CA 1
ATOM 4223 C C . ALA B 1 193 ? 3.441 -2.775 8.188 1 98.75 193 ALA B C 1
ATOM 4225 O O . ALA B 1 193 ? 2.984 -1.884 8.914 1 98.75 193 ALA B O 1
ATOM 4226 N N . SER B 1 194 ? 2.693 -3.85 7.785 1 98.56 194 SER B N 1
ATOM 4227 C CA . SER B 1 194 ? 1.337 -4.043 8.289 1 98.56 194 SER B CA 1
ATOM 4228 C C . SER B 1 194 ? 1.329 -4.195 9.805 1 98.56 194 SER B C 1
ATOM 4230 O O . SER B 1 194 ? 0.423 -3.699 10.484 1 98.56 194 SER B O 1
ATOM 4232 N N . HIS B 1 195 ? 2.289 -4.93 10.305 1 98.25 195 HIS B N 1
ATOM 4233 C CA . HIS B 1 195 ? 2.418 -5.055 11.758 1 98.25 195 HIS B CA 1
ATOM 4234 C C . HIS B 1 195 ? 2.674 -3.697 12.406 1 98.25 195 HIS B C 1
ATOM 4236 O O . HIS B 1 195 ? 2.113 -3.395 13.461 1 98.25 195 HIS B O 1
ATOM 4242 N N . ALA B 1 196 ? 3.541 -2.881 11.789 1 98.69 196 ALA B N 1
ATOM 4243 C CA . ALA B 1 196 ? 3.828 -1.542 12.297 1 98.69 196 ALA B CA 1
ATOM 4244 C C . ALA B 1 196 ? 2.559 -0.699 12.367 1 98.69 196 ALA B C 1
ATOM 4246 O O . ALA B 1 196 ? 2.363 0.058 13.32 1 98.69 196 ALA B O 1
ATOM 4247 N N . VAL B 1 197 ? 1.712 -0.778 11.328 1 98.62 197 VAL B N 1
ATOM 4248 C CA . VAL B 1 197 ? 0.45 -0.046 11.336 1 98.62 197 VAL B CA 1
ATOM 4249 C C . VAL B 1 197 ? -0.366 -0.429 12.57 1 98.62 197 VAL B C 1
ATOM 4251 O O . VAL B 1 197 ? -0.88 0.441 13.273 1 98.62 197 VAL B O 1
ATOM 4254 N N . GLN B 1 198 ? -0.439 -1.708 12.906 1 97.56 198 GLN B N 1
ATOM 4255 C CA . GLN B 1 198 ? -1.189 -2.178 14.062 1 97.56 198 GLN B CA 1
ATOM 4256 C C . GLN B 1 198 ? -0.538 -1.716 15.367 1 97.56 198 GLN B C 1
ATOM 4258 O O . GLN B 1 198 ? -1.229 -1.333 16.312 1 97.56 198 GLN B O 1
ATOM 4263 N N . ALA B 1 199 ? 0.769 -1.838 15.406 1 98.19 199 ALA B N 1
ATOM 4264 C CA . ALA B 1 199 ? 1.493 -1.426 16.609 1 98.19 199 ALA B CA 1
ATOM 4265 C C . ALA B 1 199 ? 1.265 0.054 16.906 1 98.19 199 ALA B C 1
ATOM 4267 O O . ALA B 1 199 ? 1.065 0.437 18.062 1 98.19 199 ALA B O 1
ATOM 4268 N N . VAL B 1 200 ? 1.296 0.911 15.883 1 98.56 200 VAL B N 1
ATOM 4269 C CA . VAL B 1 200 ? 1.054 2.34 16.047 1 98.56 200 VAL B CA 1
ATOM 4270 C C . VAL B 1 200 ? -0.38 2.57 16.516 1 98.56 200 VAL B C 1
ATOM 4272 O O . VAL B 1 200 ? -0.624 3.393 17.406 1 98.56 200 VAL B O 1
ATOM 4275 N N . ASN B 1 201 ? -1.376 1.835 15.922 1 97.06 201 ASN B N 1
ATOM 4276 C CA . ASN B 1 201 ? -2.766 1.924 16.359 1 97.06 201 ASN B CA 1
ATOM 4277 C C . ASN B 1 201 ? -2.918 1.541 17.828 1 97.06 201 ASN B C 1
ATOM 4279 O O . ASN B 1 201 ? -3.885 1.938 18.484 1 97.06 201 ASN B O 1
ATOM 4283 N N . GLY B 1 202 ? -1.99 0.803 18.391 1 97.06 202 GLY B N 1
ATOM 4284 C CA . GLY B 1 202 ? -2.062 0.319 19.766 1 97.06 202 GLY B CA 1
ATOM 4285 C C . GLY B 1 202 ? -1.446 1.274 20.766 1 97.06 202 GLY B C 1
ATOM 4286 O O . GLY B 1 202 ? -1.463 1.012 21.969 1 97.06 202 GLY B O 1
ATOM 4287 N N . ILE B 1 203 ? -0.887 2.332 20.312 1 97.25 203 ILE B N 1
ATOM 4288 C CA . ILE B 1 203 ? -0.29 3.324 21.203 1 97.25 203 ILE B CA 1
ATOM 4289 C C . ILE B 1 203 ? -1.383 4.016 22.016 1 97.25 203 ILE B C 1
ATOM 4291 O O . ILE B 1 203 ? -2.445 4.348 21.484 1 97.25 203 ILE B O 1
ATOM 4295 N N . HIS B 1 204 ? -1.119 4.215 23.312 1 96.31 204 HIS B N 1
ATOM 4296 C CA . HIS B 1 204 ? -2.01 4.957 24.203 1 96.31 204 HIS B CA 1
ATOM 4297 C C . HIS B 1 204 ? -1.263 6.07 24.922 1 96.31 204 HIS B C 1
ATOM 4299 O O . HIS B 1 204 ? -0.269 5.816 25.609 1 96.31 204 HIS B O 1
ATOM 4305 N N . LEU B 1 205 ? -1.7 7.246 24.719 1 95.19 205 LEU B N 1
ATOM 4306 C CA . LEU B 1 205 ? -1.274 8.375 25.547 1 95.19 205 LEU B CA 1
ATOM 4307 C C . LEU B 1 205 ? -2.322 8.711 26.594 1 95.19 205 LEU B C 1
ATOM 4309 O O . LEU B 1 205 ? -3.363 8.047 26.672 1 95.19 205 LEU B O 1
ATOM 4313 N N . ALA B 1 206 ? -2.004 9.695 27.438 1 93.62 206 ALA B N 1
ATOM 4314 C CA . ALA B 1 206 ? -2.957 10.086 28.484 1 93.62 206 ALA B CA 1
ATOM 4315 C C . ALA B 1 206 ? -4.32 10.414 27.875 1 93.62 206 ALA B C 1
ATOM 4317 O O . ALA B 1 206 ? -4.406 11.141 26.891 1 93.62 206 ALA B O 1
ATOM 4318 N N . PRO B 1 207 ? -5.426 9.914 28.469 1 91 207 PRO B N 1
ATOM 4319 C CA . PRO B 1 207 ? -6.754 10.125 27.891 1 91 207 PRO B CA 1
ATOM 4320 C C . PRO B 1 207 ? -7.156 11.602 27.844 1 91 207 PRO B C 1
ATOM 4322 O O . PRO B 1 207 ? -8.055 11.977 27.078 1 91 207 PRO B O 1
ATOM 4325 N N . SER B 1 208 ? -6.586 12.414 28.641 1 91.44 208 SER B N 1
ATOM 4326 C CA . SER B 1 208 ? -6.891 13.844 28.672 1 91.44 208 SER B CA 1
ATOM 4327 C C . SER B 1 208 ? -6.246 14.57 27.484 1 91.44 208 SER B C 1
ATOM 4329 O O . SER B 1 208 ? -6.559 15.734 27.219 1 91.44 208 SER B O 1
ATOM 4331 N N . LEU B 1 209 ? -5.383 13.859 26.797 1 91.25 209 LEU B N 1
ATOM 4332 C CA . LEU B 1 209 ? -4.68 14.445 25.656 1 91.25 209 LEU B CA 1
ATOM 4333 C C . LEU B 1 209 ? -5.375 14.094 24.359 1 91.25 209 LEU B C 1
ATOM 4335 O O . LEU B 1 209 ? -5.629 12.914 24.078 1 91.25 209 LEU B O 1
ATOM 4339 N N . THR B 1 210 ? -5.703 15.117 23.625 1 92.38 210 THR B N 1
ATOM 4340 C CA . THR B 1 210 ? -6.238 14.875 22.297 1 92.38 210 THR B CA 1
ATOM 4341 C C . THR B 1 210 ? -5.113 14.609 21.297 1 92.38 210 THR B C 1
ATOM 4343 O O . THR B 1 210 ? -4.188 15.414 21.172 1 92.38 210 THR B O 1
ATOM 4346 N N . TRP B 1 211 ? -5.129 13.492 20.672 1 94.81 211 TRP B N 1
ATOM 4347 C CA . TRP B 1 211 ? -4.094 13.125 19.703 1 94.81 211 TRP B CA 1
ATOM 4348 C C . TRP B 1 211 ? -4.598 12.055 18.75 1 94.81 211 TRP B C 1
ATOM 4350 O O . TRP B 1 211 ? -5.664 11.477 18.953 1 94.81 211 TRP B O 1
ATOM 4360 N N . SER B 1 212 ? -3.906 11.836 17.656 1 95.38 212 SER B N 1
ATOM 4361 C CA . SER B 1 212 ? -4.152 10.75 16.703 1 95.38 212 SER B CA 1
ATOM 4362 C C . SER B 1 212 ? -2.885 10.383 15.938 1 95.38 212 SER B C 1
ATOM 4364 O O . SER B 1 212 ? -1.997 11.219 15.766 1 95.38 212 SER B O 1
ATOM 4366 N N . ALA B 1 213 ? -2.705 9.203 15.641 1 96.62 213 ALA B N 1
ATOM 4367 C CA . ALA B 1 213 ? -1.675 8.641 14.773 1 96.62 213 ALA B CA 1
ATOM 4368 C C . ALA B 1 213 ? -2.27 7.625 13.805 1 96.62 213 ALA B C 1
ATOM 4370 O O . ALA B 1 213 ? -2.768 6.578 14.227 1 96.62 213 ALA B O 1
ATOM 4371 N N . LYS B 1 214 ? -2.252 7.883 12.562 1 96.25 214 LYS B N 1
ATOM 4372 C CA . LYS B 1 214 ? -2.891 6.977 11.617 1 96.25 214 LYS B CA 1
ATOM 4373 C C . LYS B 1 214 ? -2.074 6.859 10.328 1 96.25 214 LYS B C 1
ATOM 4375 O O . LYS B 1 214 ? -1.481 7.836 9.875 1 96.25 214 LYS B O 1
ATOM 4380 N N . ALA B 1 215 ? -1.982 5.703 9.797 1 97.44 215 ALA B N 1
ATOM 4381 C CA . ALA B 1 215 ? -1.368 5.5 8.484 1 97.44 215 ALA B CA 1
ATOM 4382 C C . ALA B 1 215 ? -2.289 5.977 7.363 1 97.44 215 ALA B C 1
ATOM 4384 O O . ALA B 1 215 ? -3.5 5.75 7.41 1 97.44 215 ALA B O 1
ATOM 4385 N N . THR B 1 216 ? -1.675 6.691 6.367 1 96.44 216 THR B N 1
ATOM 4386 C CA . THR B 1 216 ? -2.51 7.301 5.34 1 96.44 216 THR B CA 1
ATOM 4387 C C . THR B 1 216 ? -2.055 6.871 3.947 1 96.44 216 THR B C 1
ATOM 4389 O O . THR B 1 216 ? -2.734 7.145 2.955 1 96.44 216 THR B O 1
ATOM 4392 N N . ARG B 1 217 ? -0.899 6.227 3.854 1 97.56 217 ARG B N 1
ATOM 4393 C CA . ARG B 1 217 ? -0.376 5.715 2.592 1 97.56 217 ARG B CA 1
ATOM 4394 C C . ARG B 1 217 ? 0.361 4.395 2.797 1 97.56 217 ARG B C 1
ATOM 4396 O O . ARG B 1 217 ? 1.028 4.203 3.816 1 97.56 217 ARG B O 1
ATOM 4403 N N . PHE B 1 218 ? 0.184 3.494 1.972 1 98.31 218 PHE B N 1
ATOM 4404 C CA . PHE B 1 218 ? 0.867 2.205 1.948 1 98.31 218 PHE B CA 1
ATOM 4405 C C . PHE B 1 218 ? 1.131 1.759 0.515 1 98.31 218 PHE B C 1
ATOM 4407 O O . PHE B 1 218 ? 0.196 1.443 -0.224 1 98.31 218 PHE B O 1
ATOM 4414 N N . LEU B 1 219 ? 2.385 1.748 0.149 1 97.81 219 LEU B N 1
ATOM 4415 C CA . LEU B 1 219 ? 2.785 1.355 -1.197 1 97.81 219 LEU B CA 1
ATOM 4416 C C . LEU B 1 219 ? 3.762 0.185 -1.155 1 97.81 219 LEU B C 1
ATOM 4418 O O . LEU B 1 219 ? 4.887 0.328 -0.673 1 97.81 219 LEU B O 1
ATOM 4422 N N . CYS B 1 220 ? 3.344 -0.919 -1.625 1 97.19 220 CYS B N 1
ATOM 4423 C CA . CYS B 1 220 ? 4.137 -2.141 -1.713 1 97.19 220 CYS B CA 1
ATOM 4424 C C . CYS B 1 220 ? 3.76 -2.947 -2.951 1 97.19 220 CYS B C 1
ATOM 4426 O O . CYS B 1 220 ? 2.676 -3.527 -3.014 1 97.19 220 CYS B O 1
ATOM 4428 N N . ASP B 1 221 ? 4.652 -2.932 -3.924 1 93.38 221 ASP B N 1
ATOM 4429 C CA . ASP B 1 221 ? 4.41 -3.6 -5.199 1 93.38 221 ASP B CA 1
ATOM 4430 C C . ASP B 1 221 ? 5.711 -4.109 -5.809 1 93.38 221 ASP B C 1
ATOM 4432 O O . ASP B 1 221 ? 6.59 -3.32 -6.156 1 93.38 221 ASP B O 1
ATOM 4436 N N . ALA B 1 222 ? 5.84 -5.395 -5.953 1 86.25 222 ALA B N 1
ATOM 4437 C CA . ALA B 1 222 ? 7.023 -5.984 -6.574 1 86.25 222 ALA B CA 1
ATOM 4438 C C . ALA B 1 222 ? 6.828 -6.145 -8.078 1 86.25 222 ALA B C 1
ATOM 4440 O O . ALA B 1 222 ? 7.699 -6.676 -8.773 1 86.25 222 ALA B O 1
ATOM 4441 N N . GLY B 1 223 ? 5.734 -5.703 -8.625 1 80.75 223 GLY B N 1
ATOM 4442 C CA . GLY B 1 223 ? 5.438 -5.828 -10.039 1 80.75 223 GLY B CA 1
ATOM 4443 C C . GLY B 1 223 ? 4.711 -7.117 -10.383 1 80.75 223 GLY B C 1
ATOM 4444 O O . GLY B 1 223 ? 4.066 -7.211 -11.43 1 80.75 223 GLY B O 1
ATOM 4445 N N . VAL B 1 224 ? 4.891 -8.156 -9.594 1 83 224 VAL B N 1
ATOM 4446 C CA . VAL B 1 224 ? 4.207 -9.438 -9.75 1 83 224 VAL B CA 1
ATOM 4447 C C . VAL B 1 224 ? 3.486 -9.805 -8.461 1 83 224 VAL B C 1
ATOM 4449 O O . VAL B 1 224 ? 3.867 -9.352 -7.379 1 83 224 VAL B O 1
ATOM 4452 N N . THR B 1 225 ? 2.486 -10.68 -8.531 1 88.06 225 THR B N 1
ATOM 4453 C CA . THR B 1 225 ? 1.662 -10.977 -7.363 1 88.06 225 THR B CA 1
ATOM 4454 C C . THR B 1 225 ? 2.18 -12.211 -6.633 1 88.06 225 THR B C 1
ATOM 4456 O O . THR B 1 225 ? 1.64 -12.594 -5.594 1 88.06 225 THR B O 1
ATOM 4459 N N . ASN B 1 226 ? 3.271 -12.836 -7.133 1 88 226 ASN B N 1
ATOM 4460 C CA . ASN B 1 226 ? 3.773 -14.055 -6.504 1 88 226 ASN B CA 1
ATOM 4461 C C . ASN B 1 226 ? 5.207 -13.883 -6.008 1 88 226 ASN B C 1
ATOM 4463 O O . ASN B 1 226 ? 6.008 -14.812 -6.07 1 88 226 ASN B O 1
ATOM 4467 N N . SER B 1 227 ? 5.469 -12.758 -5.555 1 89 227 SER B N 1
ATOM 4468 C CA . SER B 1 227 ? 6.777 -12.461 -4.973 1 89 227 SER B CA 1
ATOM 4469 C C . SER B 1 227 ? 6.637 -11.812 -3.602 1 89 227 SER B C 1
ATOM 4471 O O . SER B 1 227 ? 5.773 -10.953 -3.4 1 89 227 SER B O 1
ATOM 4473 N N . VAL B 1 228 ? 7.438 -12.289 -2.648 1 93.19 228 VAL B N 1
ATOM 4474 C CA . VAL B 1 228 ? 7.566 -11.625 -1.358 1 93.19 228 VAL B CA 1
ATOM 4475 C C . VAL B 1 228 ? 8.18 -10.242 -1.554 1 93.19 228 VAL B C 1
ATOM 4477 O O . VAL B 1 228 ? 9.289 -10.117 -2.08 1 93.19 228 VAL B O 1
ATOM 4480 N N . PRO B 1 229 ? 7.461 -9.227 -1.174 1 94.69 229 PRO B N 1
ATOM 4481 C CA . PRO B 1 229 ? 7.996 -7.895 -1.445 1 94.69 229 PRO B CA 1
ATOM 4482 C C . PRO B 1 229 ? 9.148 -7.52 -0.517 1 94.69 229 PRO B C 1
ATOM 4484 O O . PRO B 1 229 ? 9.078 -7.77 0.69 1 94.69 229 PRO B O 1
ATOM 4487 N N . GLU B 1 230 ? 10.172 -6.875 -1.087 1 96.62 230 GLU B N 1
ATOM 4488 C CA . GLU B 1 230 ? 11.352 -6.516 -0.301 1 96.62 230 GLU B CA 1
ATOM 4489 C C . GLU B 1 230 ? 11.266 -5.074 0.188 1 96.62 230 GLU B C 1
ATOM 4491 O O . GLU B 1 230 ? 12.031 -4.664 1.068 1 96.62 230 GLU B O 1
ATOM 4496 N N . ASN B 1 231 ? 10.32 -4.297 -0.355 1 97.44 231 ASN B N 1
ATOM 4497 C CA . ASN B 1 231 ? 10.18 -2.896 0.033 1 97.44 231 ASN B CA 1
ATOM 4498 C C . ASN B 1 231 ? 8.719 -2.52 0.257 1 97.44 231 ASN B C 1
ATOM 4500 O O . ASN B 1 231 ? 7.836 -2.982 -0.466 1 97.44 231 ASN B O 1
ATOM 4504 N N . ALA B 1 232 ? 8.469 -1.745 1.204 1 98.31 232 ALA B N 1
ATOM 4505 C CA . ALA B 1 232 ? 7.176 -1.112 1.461 1 98.31 232 ALA B CA 1
ATOM 4506 C C . ALA B 1 232 ? 7.355 0.328 1.934 1 98.31 232 ALA B C 1
ATOM 4508 O O . ALA B 1 232 ? 8.266 0.623 2.713 1 98.31 232 ALA B O 1
ATOM 4509 N N . HIS B 1 233 ? 6.59 1.255 1.414 1 98.56 233 HIS B N 1
ATOM 4510 C CA . HIS B 1 233 ? 6.578 2.658 1.812 1 98.56 233 HIS B CA 1
ATOM 4511 C C . HIS B 1 233 ? 5.273 3.025 2.508 1 98.56 233 HIS B C 1
ATOM 4513 O O . HIS B 1 233 ? 4.195 2.877 1.933 1 98.56 233 HIS B O 1
ATOM 4519 N N . VAL B 1 234 ? 5.387 3.42 3.754 1 98.38 234 VAL B N 1
ATOM 4520 C CA . VAL B 1 234 ? 4.191 3.756 4.523 1 98.38 234 VAL B CA 1
ATOM 4521 C C . VAL B 1 234 ? 4.336 5.156 5.113 1 98.38 234 VAL B C 1
ATOM 4523 O O . VAL B 1 234 ? 5.43 5.562 5.512 1 98.38 234 VAL B O 1
ATOM 4526 N N . CYS B 1 235 ? 3.23 5.902 5.141 1 97.94 235 CYS B N 1
ATOM 4527 C CA . CYS B 1 235 ? 3.186 7.23 5.738 1 97.94 235 CYS B CA 1
ATOM 4528 C C . CYS B 1 235 ? 2.18 7.281 6.883 1 97.94 235 CYS B C 1
ATOM 4530 O O . CYS B 1 235 ? 1.101 6.691 6.793 1 97.94 235 CYS B O 1
ATOM 4532 N N . TRP B 1 236 ? 2.535 7.895 7.953 1 98.19 236 TRP B N 1
ATOM 4533 C CA . TRP B 1 236 ? 1.622 8.172 9.055 1 98.19 236 TRP B CA 1
ATOM 4534 C C . TRP B 1 236 ? 1.396 9.672 9.211 1 98.19 236 TRP B C 1
ATOM 4536 O O . TRP B 1 236 ? 2.32 10.469 9.031 1 98.19 236 TRP B O 1
ATOM 4546 N N . ASP B 1 237 ? 0.188 10.023 9.516 1 96.62 237 ASP B N 1
ATOM 4547 C CA . ASP B 1 237 ? -0.18 11.367 9.961 1 96.62 237 ASP B CA 1
ATOM 4548 C C . ASP B 1 237 ? -0.346 11.414 11.477 1 96.62 237 ASP B C 1
ATOM 4550 O O . ASP B 1 237 ? -1.13 10.656 12.047 1 96.62 237 ASP B O 1
ATOM 4554 N N . LEU B 1 238 ? 0.393 12.273 12.141 1 97.31 238 LEU B N 1
ATOM 4555 C CA . LEU B 1 238 ? 0.314 12.445 13.594 1 97.31 238 LEU B CA 1
ATOM 4556 C C . LEU B 1 238 ? -0.277 13.812 13.945 1 97.31 238 LEU B C 1
ATOM 4558 O O . LEU B 1 238 ? 0.051 14.812 13.312 1 97.31 238 LEU B O 1
ATOM 4562 N N . ARG B 1 239 ? -1.129 13.82 14.914 1 96.12 239 ARG B N 1
ATOM 4563 C CA . ARG B 1 239 ? -1.686 15.039 15.5 1 96.12 239 ARG B CA 1
ATOM 4564 C C . ARG B 1 239 ? -1.632 14.992 17.016 1 96.12 239 ARG B C 1
ATOM 4566 O O . ARG B 1 239 ? -1.797 13.93 17.625 1 96.12 239 ARG B O 1
ATOM 4573 N N . CYS B 1 240 ? -1.375 16.109 17.609 1 96.5 240 CYS B N 1
ATOM 4574 C CA . CYS B 1 240 ? -1.429 16.234 19.062 1 96.5 240 CYS B CA 1
ATOM 4575 C C . CYS B 1 240 ? -1.711 17.656 19.484 1 96.5 240 CYS B C 1
ATOM 4577 O O . CYS B 1 240 ? -1.14 18.609 18.938 1 96.5 240 CYS B O 1
ATOM 4579 N N . GLU B 1 241 ? -2.555 17.828 20.422 1 95.81 241 GLU B N 1
ATOM 4580 C CA . GLU B 1 241 ? -2.98 19.156 20.844 1 95.81 241 GLU B CA 1
ATOM 4581 C C . GLU B 1 241 ? -1.843 19.906 21.516 1 95.81 241 GLU B C 1
ATOM 4583 O O . GLU B 1 241 ? -1.861 21.141 21.594 1 95.81 241 GLU B O 1
ATOM 4588 N N . GLU B 1 242 ? -0.809 19.156 21.969 1 95.62 242 GLU B N 1
ATOM 4589 C CA . GLU B 1 242 ? 0.292 19.781 22.703 1 95.62 242 GLU B CA 1
ATOM 4590 C C . GLU B 1 242 ? 1.643 19.344 22.156 1 95.62 242 GLU B C 1
ATOM 4592 O O . GLU B 1 242 ? 1.78 18.219 21.656 1 95.62 242 GLU B O 1
ATOM 4597 N N . ASN B 1 243 ? 2.623 20.234 22.312 1 96.88 243 ASN B N 1
ATOM 4598 C CA . ASN B 1 243 ? 3.959 19.938 21.797 1 96.88 243 ASN B CA 1
ATOM 4599 C C . ASN B 1 243 ? 4.613 18.797 22.578 1 96.88 243 ASN B C 1
ATOM 4601 O O . ASN B 1 243 ? 5.25 17.922 21.984 1 96.88 243 ASN B O 1
ATOM 4605 N N . ASP B 1 244 ? 4.508 18.812 23.875 1 96.69 244 ASP B N 1
ATOM 4606 C CA . ASP B 1 244 ? 5.09 17.734 24.656 1 96.69 244 ASP B CA 1
ATOM 4607 C C . ASP B 1 244 ? 4.453 16.391 24.312 1 96.69 244 ASP B C 1
ATOM 4609 O O . ASP B 1 244 ? 5.141 15.359 24.25 1 96.69 244 ASP B O 1
ATOM 4613 N N . GLY B 1 245 ? 3.148 16.438 24.156 1 96.88 245 GLY B N 1
ATOM 4614 C CA . GLY B 1 245 ? 2.453 15.242 23.734 1 96.88 245 GLY B CA 1
ATOM 4615 C C . GLY B 1 245 ? 2.928 14.727 22.391 1 96.88 245 GLY B C 1
ATOM 4616 O O . GLY B 1 245 ? 3.111 13.516 22.203 1 96.88 245 GLY B O 1
ATOM 4617 N N . MET B 1 246 ? 3.148 15.617 21.5 1 97.69 246 MET B N 1
ATOM 4618 C CA . MET B 1 246 ? 3.641 15.25 20.172 1 97.69 246 MET B CA 1
ATOM 4619 C C . MET B 1 246 ? 5.023 14.609 20.266 1 97.69 246 MET B C 1
ATOM 4621 O O . MET B 1 246 ? 5.309 13.625 19.594 1 97.69 246 MET B O 1
ATOM 4625 N N . ALA B 1 247 ? 5.863 15.203 21.094 1 97.75 247 ALA B N 1
ATOM 4626 C CA . ALA B 1 247 ? 7.191 14.633 21.281 1 97.75 247 ALA B CA 1
ATOM 4627 C C . ALA B 1 247 ? 7.105 13.188 21.781 1 97.75 247 ALA B C 1
ATOM 4629 O O . ALA B 1 247 ? 7.797 12.305 21.25 1 97.75 247 ALA B O 1
ATOM 4630 N N . THR B 1 248 ? 6.258 12.961 22.703 1 97.94 248 THR B N 1
ATOM 4631 C CA . THR B 1 248 ? 6.047 11.625 23.234 1 97.94 248 THR B CA 1
ATOM 4632 C C . THR B 1 248 ? 5.473 10.695 22.172 1 97.94 248 THR B C 1
ATOM 4634 O O . THR B 1 248 ? 5.914 9.555 22.031 1 97.94 248 THR B O 1
ATOM 4637 N N . LEU B 1 249 ? 4.492 11.203 21.5 1 98.12 249 LEU B N 1
ATOM 4638 C CA . LEU B 1 249 ? 3.842 10.43 20.453 1 98.12 249 LEU B CA 1
ATOM 4639 C C . LEU B 1 249 ? 4.848 10 19.391 1 98.12 249 LEU B C 1
ATOM 4641 O O . LEU B 1 249 ? 4.879 8.836 18.984 1 98.12 249 LEU B O 1
ATOM 4645 N N . LYS B 1 250 ? 5.676 10.914 18.953 1 98.31 250 LYS B N 1
ATOM 4646 C CA . LYS B 1 250 ? 6.68 10.609 17.938 1 98.31 250 LYS B CA 1
ATOM 4647 C C . LYS B 1 250 ? 7.645 9.531 18.422 1 98.31 250 LYS B C 1
ATOM 4649 O O . LYS B 1 250 ? 7.98 8.609 17.672 1 98.31 250 LYS B O 1
ATOM 4654 N N . GLU B 1 251 ? 8.047 9.688 19.625 1 98.44 251 GLU B N 1
ATOM 4655 C CA . GLU B 1 251 ? 8.961 8.703 20.188 1 98.44 251 GLU B CA 1
ATOM 4656 C C . GLU B 1 251 ? 8.344 7.309 20.188 1 98.44 251 GLU B C 1
ATOM 4658 O O . GLU B 1 251 ? 9 6.34 19.781 1 98.44 251 GLU B O 1
ATOM 4663 N N . ARG B 1 252 ? 7.141 7.207 20.594 1 98.5 252 ARG B N 1
ATOM 4664 C CA . ARG B 1 252 ? 6.461 5.918 20.656 1 98.5 252 ARG B CA 1
ATOM 4665 C C . ARG B 1 252 ? 6.199 5.359 19.266 1 98.5 252 ARG B C 1
ATOM 4667 O O . ARG B 1 252 ? 6.32 4.156 19.047 1 98.5 252 ARG B O 1
ATOM 4674 N N . VAL B 1 253 ? 5.805 6.246 18.359 1 98.69 253 VAL B N 1
ATOM 4675 C CA . VAL B 1 253 ? 5.543 5.832 16.984 1 98.69 253 VAL B CA 1
ATOM 4676 C C . VAL B 1 253 ? 6.82 5.273 16.359 1 98.69 253 VAL B C 1
ATOM 4678 O O . VAL B 1 253 ? 6.809 4.191 15.773 1 98.69 253 VAL B O 1
ATOM 4681 N N . VAL B 1 254 ? 7.914 5.992 16.547 1 98.62 254 VAL B N 1
ATOM 4682 C CA . VAL B 1 254 ? 9.195 5.57 15.992 1 98.62 254 VAL B CA 1
ATOM 4683 C C . VAL B 1 254 ? 9.594 4.219 16.578 1 98.62 254 VAL B C 1
ATOM 4685 O O . VAL B 1 254 ? 10 3.311 15.852 1 98.62 254 VAL B O 1
ATOM 4688 N N . ARG B 1 255 ? 9.469 4.027 17.844 1 98.62 255 ARG B N 1
ATOM 4689 C CA . ARG B 1 255 ? 9.789 2.762 18.5 1 98.62 255 ARG B CA 1
ATOM 4690 C C . ARG B 1 255 ? 8.914 1.631 17.969 1 98.62 255 ARG B C 1
ATOM 4692 O O . ARG B 1 255 ? 9.414 0.531 17.703 1 98.62 255 ARG B O 1
ATOM 4699 N N . ALA B 1 256 ? 7.605 1.893 17.875 1 98.69 256 ALA B N 1
ATOM 4700 C CA . ALA B 1 256 ? 6.672 0.891 17.359 1 98.69 256 ALA B CA 1
ATOM 4701 C C . ALA B 1 256 ? 7.066 0.435 15.961 1 98.69 256 ALA B C 1
ATOM 4703 O O . ALA B 1 256 ? 7.066 -0.763 15.664 1 98.69 256 ALA B O 1
ATOM 4704 N N . ILE B 1 257 ? 7.402 1.385 15.117 1 98.75 257 ILE B N 1
ATOM 4705 C CA . ILE B 1 257 ? 7.734 1.105 13.727 1 98.75 257 ILE B CA 1
ATOM 4706 C C . ILE B 1 257 ? 9.039 0.312 13.656 1 98.75 257 ILE B C 1
ATOM 4708 O O . ILE B 1 257 ? 9.094 -0.744 13.023 1 98.75 257 ILE B O 1
ATOM 4712 N N . GLU B 1 258 ? 10.07 0.775 14.336 1 98.56 258 GLU B N 1
ATOM 4713 C CA . GLU B 1 258 ? 11.375 0.121 14.312 1 98.56 258 GLU B CA 1
ATOM 4714 C C . GLU B 1 258 ? 11.289 -1.3 14.859 1 98.56 258 GLU B C 1
ATOM 4716 O O . GLU B 1 258 ? 11.867 -2.227 14.289 1 98.56 258 GLU B O 1
ATOM 4721 N N . SER B 1 259 ? 10.625 -1.456 15.992 1 98.69 259 SER B N 1
ATOM 4722 C CA . SER B 1 259 ? 10.508 -2.766 16.625 1 98.69 259 SER B CA 1
ATOM 4723 C C . SER B 1 259 ? 9.695 -3.727 15.758 1 98.69 259 SER B C 1
ATOM 4725 O O . SER B 1 259 ? 9.961 -4.93 15.75 1 98.69 259 SER B O 1
ATOM 4727 N N . SER B 1 260 ? 8.648 -3.213 15.086 1 98.31 260 SER B N 1
ATOM 4728 C CA . SER B 1 260 ? 7.859 -4.039 14.18 1 98.31 260 SER B CA 1
ATOM 4729 C C . SER B 1 260 ? 8.703 -4.543 13.016 1 98.31 260 SER B C 1
ATOM 4731 O O . SER B 1 260 ? 8.625 -5.715 12.648 1 98.31 260 SER B O 1
ATOM 4733 N N . ALA B 1 261 ? 9.492 -3.602 12.406 1 98.38 261 ALA B N 1
ATOM 4734 C CA . ALA B 1 261 ? 10.398 -4.02 11.344 1 98.38 261 ALA B CA 1
ATOM 4735 C C . ALA B 1 261 ? 11.367 -5.098 11.836 1 98.38 261 ALA B C 1
ATOM 4737 O O . ALA B 1 261 ? 11.508 -6.148 11.211 1 98.38 261 ALA B O 1
ATOM 4738 N N . ALA B 1 262 ? 11.977 -4.918 12.992 1 98.31 262 ALA B N 1
ATOM 4739 C CA . ALA B 1 262 ? 12.969 -5.828 13.555 1 98.31 262 ALA B CA 1
ATOM 4740 C C . ALA B 1 262 ? 12.359 -7.199 13.844 1 98.31 262 ALA B C 1
ATOM 4742 O O . ALA B 1 262 ? 13.016 -8.227 13.656 1 98.31 262 ALA B O 1
ATOM 4743 N N . ALA B 1 263 ? 11.18 -7.23 14.352 1 97.94 263 ALA B N 1
ATOM 4744 C CA . ALA B 1 263 ? 10.492 -8.477 14.695 1 97.94 263 ALA B CA 1
ATOM 4745 C C . ALA B 1 263 ? 10.43 -9.414 13.492 1 97.94 263 ALA B C 1
ATOM 4747 O O . ALA B 1 263 ? 10.453 -10.641 13.648 1 97.94 263 ALA B O 1
ATOM 4748 N N . TYR B 1 264 ? 10.367 -8.906 12.273 1 97.25 264 TYR B N 1
ATOM 4749 C CA . TYR B 1 264 ? 10.242 -9.711 11.07 1 97.25 264 TYR B CA 1
ATOM 4750 C C . TYR B 1 264 ? 11.594 -9.891 10.391 1 97.25 264 TYR B C 1
ATOM 4752 O O . TYR B 1 264 ? 11.688 -10.484 9.312 1 97.25 264 TYR B O 1
ATOM 4760 N N . GLY B 1 265 ? 12.656 -9.281 11.031 1 97.81 265 GLY B N 1
ATOM 4761 C CA . GLY B 1 265 ? 13.984 -9.336 10.445 1 97.81 265 GLY B CA 1
ATOM 4762 C C . GLY B 1 265 ? 14.211 -8.273 9.383 1 97.81 265 GLY B C 1
ATOM 4763 O O . GLY B 1 265 ? 15.172 -8.359 8.609 1 97.81 265 GLY B O 1
ATOM 4764 N N . ALA B 1 266 ? 13.266 -7.355 9.219 1 98.19 266 ALA B N 1
ATOM 4765 C CA . ALA B 1 266 ? 13.391 -6.23 8.297 1 98.19 266 ALA B CA 1
ATOM 4766 C C . ALA B 1 266 ? 14 -5.016 8.992 1 98.19 266 ALA B C 1
ATOM 4768 O O . ALA B 1 266 ? 14.273 -5.055 10.195 1 98.19 266 ALA B O 1
ATOM 4769 N N . SER B 1 267 ? 14.328 -3.996 8.188 1 98.5 267 SER B N 1
ATOM 4770 C CA . SER B 1 267 ? 14.734 -2.695 8.711 1 98.5 267 SER B CA 1
ATOM 4771 C C . SER B 1 267 ? 13.805 -1.589 8.234 1 98.5 267 SER B C 1
ATOM 4773 O O . SER B 1 267 ? 12.969 -1.811 7.348 1 98.5 267 SER B O 1
ATOM 4775 N N . ALA B 1 268 ? 13.898 -0.459 8.891 1 98.44 268 ALA B N 1
ATOM 4776 C CA . ALA B 1 268 ? 13.055 0.68 8.539 1 98.44 268 ALA B CA 1
ATOM 4777 C C . ALA B 1 268 ? 13.867 1.975 8.523 1 98.44 268 ALA B C 1
ATOM 4779 O O . ALA B 1 268 ? 14.609 2.258 9.461 1 98.44 268 ALA B O 1
ATOM 4780 N N . ASP B 1 269 ? 13.828 2.705 7.406 1 98.69 269 ASP B N 1
ATOM 4781 C CA . ASP B 1 269 ? 14.305 4.086 7.348 1 98.69 269 ASP B CA 1
ATOM 4782 C C . ASP B 1 269 ? 13.172 5.066 7.645 1 98.69 269 ASP B C 1
ATOM 4784 O O . ASP B 1 269 ? 12.211 5.168 6.875 1 98.69 269 ASP B O 1
ATOM 4788 N N . ILE B 1 270 ? 13.312 5.781 8.703 1 98.5 270 ILE B N 1
ATOM 4789 C CA . ILE B 1 270 ? 12.234 6.641 9.18 1 98.5 270 ILE B CA 1
ATOM 4790 C C . ILE B 1 270 ? 12.609 8.109 8.984 1 98.5 270 ILE B C 1
ATOM 4792 O O . ILE B 1 270 ? 13.695 8.531 9.398 1 98.5 270 ILE B O 1
ATOM 4796 N N . ARG B 1 271 ? 11.812 8.852 8.344 1 98 271 ARG B N 1
ATOM 4797 C CA . ARG B 1 271 ? 11.938 10.297 8.195 1 98 271 ARG B CA 1
ATOM 4798 C C . ARG B 1 271 ? 10.703 11.016 8.727 1 98 271 ARG B C 1
ATOM 4800 O O . ARG B 1 271 ? 9.578 10.672 8.367 1 98 271 ARG B O 1
ATOM 4807 N N . ILE B 1 272 ? 10.898 11.898 9.609 1 96.44 272 ILE B N 1
ATOM 4808 C CA . ILE B 1 272 ? 9.82 12.766 10.07 1 96.44 272 ILE B CA 1
ATOM 4809 C C . ILE B 1 272 ? 9.852 14.086 9.297 1 96.44 272 ILE B C 1
ATOM 4811 O O . ILE B 1 272 ? 10.875 14.781 9.297 1 96.44 272 ILE B O 1
ATOM 4815 N N . VAL B 1 273 ? 8.766 14.352 8.664 1 92.19 273 VAL B N 1
ATOM 4816 C CA . VAL B 1 273 ? 8.727 15.523 7.797 1 92.19 273 VAL B CA 1
ATOM 4817 C C . VAL B 1 273 ? 7.488 16.359 8.117 1 92.19 273 VAL B C 1
ATOM 4819 O O . VAL B 1 273 ? 6.633 15.938 8.898 1 92.19 273 VAL B O 1
ATOM 4822 N N . LYS B 1 274 ? 7.43 17.656 7.633 1 88.5 274 LYS B N 1
ATOM 4823 C CA . LYS B 1 274 ? 6.277 18.531 7.734 1 88.5 274 LYS B CA 1
ATOM 4824 C C . LYS B 1 274 ? 5.848 18.719 9.188 1 88.5 274 LYS B C 1
ATOM 4826 O O . LYS B 1 274 ? 4.668 18.562 9.516 1 88.5 274 LYS B O 1
ATOM 4831 N N . GLU B 1 275 ? 6.707 19.016 10.008 1 93.56 275 GLU B N 1
ATOM 4832 C CA . GLU B 1 275 ? 6.395 19.203 11.422 1 93.56 275 GLU B CA 1
ATOM 4833 C C . GLU B 1 275 ? 5.867 20.609 11.695 1 93.56 275 GLU B C 1
ATOM 4835 O O . GLU B 1 275 ? 6.484 21.594 11.297 1 93.56 275 GLU B O 1
ATOM 4840 N N . MET B 1 276 ? 4.738 20.688 12.32 1 95.69 276 MET B N 1
ATOM 4841 C CA . MET B 1 276 ? 4.113 21.922 12.766 1 95.69 276 MET B CA 1
ATOM 4842 C C . MET B 1 276 ? 3.938 21.922 14.281 1 95.69 276 MET B C 1
ATOM 4844 O O . MET B 1 276 ? 3.473 20.938 14.859 1 95.69 276 MET B O 1
ATOM 4848 N N . PRO B 1 277 ? 4.312 22.984 14.922 1 97 277 PRO B N 1
ATOM 4849 C CA . PRO B 1 277 ? 4.113 23.031 16.375 1 97 277 PRO B CA 1
ATOM 4850 C C . PRO B 1 277 ? 2.66 23.312 16.75 1 97 277 PRO B C 1
ATOM 4852 O O . PRO B 1 277 ? 1.917 23.922 15.977 1 97 277 PRO B O 1
ATOM 4855 N N . ALA B 1 278 ? 2.285 22.844 17.969 1 97.81 278 ALA B N 1
ATOM 4856 C CA . ALA B 1 278 ? 1.026 23.266 18.578 1 97.81 278 ALA B CA 1
ATOM 4857 C C . ALA B 1 278 ? 1.086 24.734 19.016 1 97.81 278 ALA B C 1
ATOM 4859 O O . ALA B 1 278 ? 2.162 25.328 19.047 1 97.81 278 ALA B O 1
ATOM 4860 N N . ALA B 1 279 ? -0.047 25.203 19.344 1 97.88 279 ALA B N 1
ATOM 4861 C CA . ALA B 1 279 ? -0.196 26.594 19.734 1 97.88 279 ALA B CA 1
ATOM 4862 C C . ALA B 1 279 ? 0.695 26.938 20.922 1 97.88 279 ALA B C 1
ATOM 4864 O O . ALA B 1 279 ? 0.788 26.156 21.875 1 97.88 279 ALA B O 1
ATOM 4865 N N . ILE B 1 280 ? 1.406 27.922 20.844 1 97.62 280 ILE B N 1
ATOM 4866 C CA . ILE B 1 280 ? 2.152 28.578 21.922 1 97.62 280 ILE B CA 1
ATOM 4867 C C . ILE B 1 280 ? 1.573 29.953 22.188 1 97.62 280 ILE B C 1
ATOM 4869 O O . ILE B 1 280 ? 1.948 30.938 21.531 1 97.62 280 ILE B O 1
ATOM 4873 N N . ILE B 1 281 ? 0.711 30.094 23.109 1 97.38 281 ILE B N 1
ATOM 4874 C CA . ILE B 1 281 ? -0.057 31.312 23.359 1 97.38 281 ILE B CA 1
ATOM 4875 C C . ILE B 1 281 ? 0.307 31.891 24.734 1 97.38 281 ILE B C 1
ATOM 4877 O O . ILE B 1 281 ? 0.426 31.141 25.703 1 97.38 281 ILE B O 1
ATOM 4881 N N . ASP B 1 282 ? 0.514 33.156 24.766 1 98.31 282 ASP B N 1
ATOM 4882 C CA . ASP B 1 282 ? 0.908 33.844 25.984 1 98.31 282 ASP B CA 1
ATOM 4883 C C . ASP B 1 282 ? -0.306 34.438 26.672 1 98.31 282 ASP B C 1
ATOM 4885 O O . ASP B 1 282 ? -1.18 35.031 26.031 1 98.31 282 ASP B O 1
ATOM 4889 N N . GLU B 1 283 ? -0.351 34.375 27.953 1 98.12 283 GLU B N 1
ATOM 4890 C CA . GLU B 1 283 ? -1.497 34.844 28.734 1 98.12 283 GLU B CA 1
ATOM 4891 C C . GLU B 1 283 ? -1.628 36.375 28.656 1 98.12 283 GLU B C 1
ATOM 4893 O O . GLU B 1 283 ? -2.74 36.906 28.625 1 98.12 283 GLU B O 1
ATOM 4898 N N . ASP B 1 284 ? -0.518 37.062 28.688 1 98.44 284 ASP B N 1
ATOM 4899 C CA . ASP B 1 284 ? -0.563 38.5 28.578 1 98.44 284 ASP B CA 1
ATOM 4900 C C . ASP B 1 284 ? -1.087 38.938 27.219 1 98.44 284 ASP B C 1
ATOM 4902 O O . ASP B 1 284 ? -1.898 39.875 27.125 1 98.44 284 ASP B O 1
ATOM 4906 N N . ALA B 1 285 ? -0.576 38.281 26.234 1 98.69 285 ALA B N 1
ATOM 4907 C CA . ALA B 1 285 ? -1.061 38.594 24.891 1 98.69 285 ALA B CA 1
ATOM 4908 C C . ALA B 1 285 ? -2.553 38.281 24.766 1 98.69 285 ALA B C 1
ATOM 4910 O O . ALA B 1 285 ? -3.295 39.062 24.156 1 98.69 285 ALA B O 1
ATOM 4911 N N . THR B 1 286 ? -3.01 37.219 25.359 1 98.75 286 THR B N 1
ATOM 4912 C CA . THR B 1 286 ? -4.418 36.844 25.328 1 98.75 286 THR B CA 1
ATOM 4913 C C . THR B 1 286 ? -5.277 37.875 26.047 1 98.75 286 THR B C 1
ATOM 4915 O O . THR B 1 286 ? -6.391 38.188 25.609 1 98.75 286 THR B O 1
ATOM 4918 N N . ALA B 1 287 ? -4.715 38.375 27.109 1 98.75 287 ALA B N 1
ATOM 4919 C CA . ALA B 1 287 ? -5.441 39.406 27.859 1 98.75 287 ALA B CA 1
ATOM 4920 C C . ALA B 1 287 ? -5.641 40.656 27.016 1 98.75 287 ALA B C 1
ATOM 4922 O O . ALA B 1 287 ? -6.707 41.281 27.047 1 98.75 287 ALA B O 1
ATOM 4923 N N . ILE B 1 288 ? -4.621 41.031 26.281 1 98.75 288 ILE B N 1
ATOM 4924 C CA . ILE B 1 288 ? -4.688 42.188 25.406 1 98.75 288 ILE B CA 1
ATOM 4925 C C . ILE B 1 288 ? -5.742 41.938 24.328 1 98.75 288 ILE B C 1
ATOM 4927 O O . ILE B 1 288 ? -6.582 42.812 24.062 1 98.75 288 ILE B O 1
ATOM 4931 N N . VAL B 1 289 ? -5.766 40.75 23.766 1 98.81 289 VAL B N 1
ATOM 4932 C CA . VAL B 1 289 ? -6.723 40.406 22.719 1 98.81 289 VAL B CA 1
ATOM 4933 C C . VAL B 1 289 ? -8.133 40.375 23.297 1 98.81 289 VAL B C 1
ATOM 4935 O O . VAL B 1 289 ? -9.078 40.875 22.672 1 98.81 289 VAL B O 1
ATOM 4938 N N . SER B 1 290 ? -8.242 39.844 24.469 1 98.88 290 SER B N 1
ATOM 4939 C CA . SER B 1 290 ? -9.547 39.75 25.125 1 98.88 290 SER B CA 1
ATOM 4940 C C . SER B 1 290 ? -10.148 41.156 25.344 1 98.88 290 SER B C 1
ATOM 4942 O O . SER B 1 290 ? -11.328 41.375 25.062 1 98.88 290 SER B O 1
ATOM 4944 N N . GLN B 1 291 ? -9.352 42 25.828 1 98.81 291 GLN B N 1
ATOM 4945 C CA . GLN B 1 291 ? -9.82 43.375 26.031 1 98.81 291 GLN B CA 1
ATOM 4946 C C . GLN B 1 291 ? -10.219 44 24.703 1 98.81 291 GLN B C 1
ATOM 4948 O O . GLN B 1 291 ? -11.242 44.688 24.641 1 98.81 291 GLN B O 1
ATOM 4953 N N . ALA B 1 292 ? -9.43 43.812 23.719 1 98.81 292 ALA B N 1
ATOM 4954 C CA . ALA B 1 292 ? -9.734 44.375 22.391 1 98.81 292 ALA B CA 1
ATOM 4955 C C . ALA B 1 292 ? -11.055 43.812 21.859 1 98.81 292 ALA B C 1
ATOM 4957 O O . ALA B 1 292 ? -11.844 44.562 21.25 1 98.81 292 ALA B O 1
ATOM 4958 N N . ILE B 1 293 ? -11.289 42.531 22.078 1 98.81 293 ILE B N 1
ATOM 4959 C CA . ILE B 1 293 ? -12.523 41.875 21.641 1 98.81 293 ILE B CA 1
ATOM 4960 C C . ILE B 1 293 ? -13.719 42.5 22.391 1 98.81 293 ILE B C 1
ATOM 4962 O O . ILE B 1 293 ? -14.742 42.812 21.781 1 98.81 293 ILE B O 1
ATOM 4966 N N . ARG B 1 294 ? -13.578 42.688 23.672 1 98.56 294 ARG B N 1
ATOM 4967 C CA . ARG B 1 294 ? -14.648 43.281 24.453 1 98.56 294 ARG B CA 1
ATOM 4968 C C . ARG B 1 294 ? -14.977 44.688 23.984 1 98.56 294 ARG B C 1
ATOM 4970 O O . ARG B 1 294 ? -16.141 45.062 23.922 1 98.56 294 ARG B O 1
ATOM 4977 N N . GLU B 1 295 ? -13.969 45.406 23.641 1 98.5 295 GLU B N 1
ATOM 4978 C CA . GLU B 1 295 ? -14.164 46.75 23.172 1 98.5 295 GLU B CA 1
ATOM 4979 C C . GLU B 1 295 ? -14.875 46.781 21.828 1 98.5 295 GLU B C 1
ATOM 4981 O O . GLU B 1 295 ? -15.625 47.719 21.531 1 98.5 295 GLU B O 1
ATOM 4986 N N . THR B 1 296 ? -14.617 45.781 21.094 1 98.25 296 THR B N 1
ATOM 4987 C CA . THR B 1 296 ? -15.133 45.75 19.734 1 98.25 296 THR B CA 1
ATOM 4988 C C . THR B 1 296 ? -16.531 45.156 19.703 1 98.25 296 THR B C 1
ATOM 4990 O O . THR B 1 296 ? -17.406 45.688 18.984 1 98.25 296 THR B O 1
ATOM 4993 N N . PHE B 1 297 ? -16.734 44.125 20.531 1 98.25 297 PHE B N 1
ATOM 4994 C CA . PHE B 1 297 ? -17.969 43.344 20.359 1 98.25 297 PHE B CA 1
ATOM 4995 C C . PHE B 1 297 ? -18.797 43.375 21.641 1 98.25 297 PHE B C 1
ATOM 4997 O O . PHE B 1 297 ? -19.922 42.875 21.672 1 98.25 297 PHE B O 1
ATOM 5004 N N . GLY B 1 298 ? -18.312 44.031 22.656 1 97.94 298 GLY B N 1
ATOM 5005 C CA . GLY B 1 298 ? -18.938 43.906 23.969 1 97.94 298 GLY B CA 1
ATOM 5006 C C . GLY B 1 298 ? -18.562 42.625 24.688 1 97.94 298 GLY B C 1
ATOM 5007 O O . GLY B 1 298 ? -17.922 41.719 24.109 1 97.94 298 GLY B O 1
ATOM 5008 N N . GLU B 1 299 ? -18.969 42.562 25.875 1 97.56 299 GLU B N 1
ATOM 5009 C CA . GLU B 1 299 ? -18.656 41.406 26.703 1 97.56 299 GLU B CA 1
ATOM 5010 C C . GLU B 1 299 ? -19.188 40.125 26.078 1 97.56 299 GLU B C 1
ATOM 5012 O O . GLU B 1 299 ? -18.547 39.062 26.172 1 97.56 299 GLU B O 1
ATOM 5017 N N . ALA B 1 300 ? -20.281 40.219 25.469 1 97.12 300 ALA B N 1
ATOM 5018 C CA . ALA B 1 300 ? -20.938 39.062 24.891 1 97.12 300 ALA B CA 1
ATOM 5019 C C . ALA B 1 300 ? -20.203 38.562 23.656 1 97.12 300 ALA B C 1
ATOM 5021 O O . ALA B 1 300 ? -20.406 37.438 23.188 1 97.12 300 ALA B O 1
ATOM 5022 N N . GLY B 1 301 ? -19.359 39.375 23.141 1 98.31 301 GLY B N 1
ATOM 5023 C CA . GLY B 1 301 ? -18.641 39.031 21.922 1 98.31 301 GLY B CA 1
ATOM 5024 C C . GLY B 1 301 ? -17.406 38.156 22.172 1 98.31 301 GLY B C 1
ATOM 5025 O O . GLY B 1 301 ? -16.875 37.562 21.25 1 98.31 301 GLY B O 1
ATOM 5026 N N . LEU B 1 302 ? -16.969 38.156 23.406 1 98.5 302 LEU B N 1
ATOM 5027 C CA . LEU B 1 302 ? -15.82 37.344 23.781 1 98.5 302 LEU B CA 1
ATOM 5028 C C . LEU B 1 302 ? -16.219 35.906 24.047 1 98.5 302 LEU B C 1
ATOM 5030 O O . LEU B 1 302 ? -17.031 35.656 24.953 1 98.5 302 LEU B O 1
ATOM 5034 N N . THR B 1 303 ? -15.688 34.969 23.266 1 98.31 303 THR B N 1
ATOM 5035 C CA . THR B 1 303 ? -15.977 33.562 23.516 1 98.31 303 THR B CA 1
ATOM 5036 C C . THR B 1 303 ? -14.906 32.938 24.391 1 98.31 303 THR B C 1
ATOM 5038 O O . THR B 1 303 ? -13.938 33.594 24.766 1 98.31 303 THR B O 1
ATOM 5041 N N . ALA B 1 304 ? -15.133 31.703 24.797 1 97.56 304 ALA B N 1
ATOM 5042 C CA . ALA B 1 304 ? -14.07 30.922 25.406 1 97.56 304 ALA B CA 1
ATOM 5043 C C . ALA B 1 304 ? -12.984 30.578 24.391 1 97.56 304 ALA B C 1
ATOM 5045 O O . ALA B 1 304 ? -13.219 30.609 23.188 1 97.56 304 ALA B O 1
ATOM 5046 N N . ALA B 1 305 ? -11.758 30.344 24.891 1 97.81 305 ALA B N 1
ATOM 5047 C CA . ALA B 1 305 ? -10.711 29.812 24.031 1 97.81 305 ALA B CA 1
ATOM 5048 C C . ALA B 1 305 ? -11.164 28.547 23.312 1 97.81 305 ALA B C 1
ATOM 5050 O O . ALA B 1 305 ? -12.023 27.828 23.812 1 97.81 305 ALA B O 1
ATOM 5051 N N . LYS B 1 306 ? -10.688 28.297 22.156 1 96.88 306 LYS B N 1
ATOM 5052 C CA . LYS B 1 306 ? -11.094 27.125 21.375 1 96.88 306 LYS B CA 1
ATOM 5053 C C . LYS B 1 306 ? -9.875 26.359 20.875 1 96.88 306 LYS B C 1
ATOM 5055 O O . LYS B 1 306 ? -8.812 26.938 20.641 1 96.88 306 LYS B O 1
ATOM 5060 N N . SER B 1 307 ? -10.07 25.078 20.797 1 94.5 307 SER B N 1
ATOM 5061 C CA . SER B 1 307 ? -9.055 24.203 20.203 1 94.5 307 SER B CA 1
ATOM 5062 C C . SER B 1 307 ? -9.492 23.703 18.828 1 94.5 307 SER B C 1
ATOM 5064 O O . SER B 1 307 ? -10.688 23.625 18.547 1 94.5 307 SER B O 1
ATOM 5066 N N . THR B 1 308 ? -8.539 23.469 18 1 91.56 308 THR B N 1
ATOM 5067 C CA . THR B 1 308 ? -8.789 22.875 16.688 1 91.56 308 THR B CA 1
ATOM 5068 C C . THR B 1 308 ? -7.703 21.859 16.344 1 91.56 308 THR B C 1
ATOM 5070 O O . THR B 1 308 ? -6.535 22.047 16.688 1 91.56 308 THR B O 1
ATOM 5073 N N . PRO B 1 309 ? -8.055 20.828 15.633 1 88.94 309 PRO B N 1
ATOM 5074 C CA . PRO B 1 309 ? -7.047 19.844 15.227 1 88.94 309 PRO B CA 1
ATOM 5075 C C . PRO B 1 309 ? -6.156 20.344 14.094 1 88.94 309 PRO B C 1
ATOM 5077 O O . PRO B 1 309 ? -5.133 19.719 13.789 1 88.94 309 PRO B O 1
ATOM 5080 N N . GLY B 1 310 ? -6.539 21.438 13.484 1 89.69 310 GLY B N 1
ATOM 5081 C CA . GLY B 1 310 ? -5.707 22.016 12.438 1 89.69 310 GLY B CA 1
ATOM 5082 C C . GLY B 1 310 ? -4.422 22.625 12.961 1 89.69 310 GLY B C 1
ATOM 5083 O O . GLY B 1 310 ? -4.227 22.719 14.172 1 89.69 310 GLY B O 1
ATOM 5084 N N . SER B 1 311 ? -3.555 22.906 11.992 1 93 311 SER B N 1
ATOM 5085 C CA . SER B 1 311 ? -2.279 23.516 12.352 1 93 311 SER B CA 1
ATOM 5086 C C . SER B 1 311 ? -2.146 24.922 11.742 1 93 311 SER B C 1
ATOM 5088 O O . SER B 1 311 ? -2.875 25.266 10.805 1 93 311 SER B O 1
ATOM 5090 N N . GLU B 1 312 ? -1.274 25.656 12.281 1 94.75 312 GLU B N 1
ATOM 5091 C CA . GLU B 1 312 ? -0.987 27.031 11.883 1 94.75 312 GLU B CA 1
ATOM 5092 C C . GLU B 1 312 ? 0.5 27.344 12.016 1 94.75 312 GLU B C 1
ATOM 5094 O O . GLU B 1 312 ? 1.078 27.188 13.094 1 94.75 312 GLU B O 1
ATOM 5099 N N . ASP B 1 313 ? 1.12 27.828 10.914 1 96.25 313 ASP B N 1
ATOM 5100 C CA . ASP B 1 313 ? 2.574 27.938 10.945 1 96.25 313 ASP B CA 1
ATOM 5101 C C . ASP B 1 313 ? 3.01 29.156 11.75 1 96.25 313 ASP B C 1
ATOM 5103 O O . ASP B 1 313 ? 4.195 29.328 12.055 1 96.25 313 ASP B O 1
ATOM 5107 N N . PHE B 1 314 ? 2.047 30.062 12.195 1 98.19 314 PHE B N 1
ATOM 5108 C CA . PHE B 1 314 ? 2.303 31.172 13.109 1 98.19 314 PHE B CA 1
ATOM 5109 C C . PHE B 1 314 ? 3.119 30.703 14.312 1 98.19 314 PHE B C 1
ATOM 5111 O O . PHE B 1 314 ? 3.998 31.422 14.789 1 98.19 314 PHE B O 1
ATOM 5118 N N . PHE B 1 315 ? 2.891 29.594 14.719 1 98.31 315 PHE B N 1
ATOM 5119 C CA . PHE B 1 315 ? 3.459 29.125 15.977 1 98.31 315 PHE B CA 1
ATOM 5120 C C . PHE B 1 315 ? 4.914 28.719 15.797 1 98.31 315 PHE B C 1
ATOM 5122 O O . PHE B 1 315 ? 5.637 28.516 16.781 1 98.31 315 PHE B O 1
ATOM 5129 N N . HIS B 1 316 ? 5.375 28.641 14.539 1 97.88 316 HIS B N 1
ATOM 5130 C CA . HIS B 1 316 ? 6.809 28.5 14.32 1 97.88 316 HIS B CA 1
ATOM 5131 C C . HIS B 1 316 ? 7.559 29.734 14.797 1 97.88 316 HIS B C 1
ATOM 5133 O O . HIS B 1 316 ? 8.688 29.641 15.297 1 97.88 316 HIS B O 1
ATOM 5139 N N . TYR B 1 317 ? 6.938 30.906 14.648 1 98.38 317 TYR B N 1
ATOM 5140 C CA . TYR B 1 317 ? 7.551 32.125 15.164 1 98.38 317 TYR B CA 1
ATOM 5141 C C . TYR B 1 317 ? 7.91 31.969 16.641 1 98.38 317 TYR B C 1
ATOM 5143 O O . TYR B 1 317 ? 9.039 32.25 17.047 1 98.38 317 TYR B O 1
ATOM 5151 N N . LEU B 1 318 ? 6.961 31.484 17.344 1 98.12 318 LEU B N 1
ATOM 5152 C CA . LEU B 1 318 ? 7.066 31.469 18.812 1 98.12 318 LEU B CA 1
ATOM 5153 C C . LEU B 1 318 ? 7.934 30.297 19.266 1 98.12 318 LEU B C 1
ATOM 5155 O O . LEU B 1 318 ? 8.617 30.391 20.281 1 98.12 318 LEU B O 1
ATOM 5159 N N . ARG B 1 319 ? 7.871 29.234 18.484 1 96.94 319 ARG B N 1
ATOM 5160 C CA . ARG B 1 319 ? 8.789 28.125 18.75 1 96.94 319 ARG B CA 1
ATOM 5161 C C . ARG B 1 319 ? 10.234 28.578 18.562 1 96.94 319 ARG B C 1
ATOM 5163 O O . ARG B 1 319 ? 11.102 28.219 19.375 1 96.94 319 ARG B O 1
ATOM 5170 N N . LEU B 1 320 ? 10.531 29.359 17.531 1 97.38 320 LEU B N 1
ATOM 5171 C CA . LEU B 1 320 ? 11.891 29.734 17.172 1 97.38 320 LEU B CA 1
ATOM 5172 C C . LEU B 1 320 ? 12.336 30.969 17.938 1 97.38 320 LEU B C 1
ATOM 5174 O O . LEU B 1 320 ? 13.539 31.219 18.078 1 97.38 320 LEU B O 1
ATOM 5178 N N . ARG B 1 321 ? 11.422 31.75 18.422 1 98.12 321 ARG B N 1
ATOM 5179 C CA . ARG B 1 321 ? 11.688 32.906 19.25 1 98.12 321 ARG B CA 1
ATOM 5180 C C . ARG B 1 321 ? 10.852 32.875 20.531 1 98.12 321 ARG B C 1
ATOM 5182 O O . ARG B 1 321 ? 9.914 33.656 20.703 1 98.12 321 ARG B O 1
ATOM 5189 N N . PRO B 1 322 ? 11.289 32.094 21.5 1 97.25 322 PRO B N 1
ATOM 5190 C CA . PRO B 1 322 ? 10.453 31.812 22.672 1 97.25 322 PRO B CA 1
ATOM 5191 C C . PRO B 1 322 ? 10.266 33.062 23.562 1 97.25 322 PRO B C 1
ATOM 5193 O O . PRO B 1 322 ? 9.375 33.062 24.422 1 97.25 322 PRO B O 1
ATOM 5196 N N . ALA B 1 323 ? 11.102 33.969 23.375 1 97.56 323 ALA B N 1
ATOM 5197 C CA . ALA B 1 323 ? 10.984 35.188 24.188 1 97.56 323 ALA B CA 1
ATOM 5198 C C . ALA B 1 323 ? 9.805 36.062 23.719 1 97.56 323 ALA B C 1
ATOM 5200 O O . ALA B 1 323 ? 9.352 36.938 24.453 1 97.56 323 ALA B O 1
ATOM 5201 N N . VAL B 1 324 ? 9.344 35.844 22.484 1 98.62 324 VAL B N 1
ATOM 5202 C CA . VAL B 1 324 ? 8.242 36.625 21.938 1 98.62 324 VAL B CA 1
ATOM 5203 C C . VAL B 1 324 ? 6.914 36.125 22.484 1 98.62 324 VAL B C 1
ATOM 5205 O O . VAL B 1 324 ? 6.637 34.906 22.422 1 98.62 324 VAL B O 1
ATOM 5208 N N . LYS B 1 325 ? 6.113 36.969 23.062 1 98.75 325 LYS B N 1
ATOM 5209 C CA . LYS B 1 325 ? 4.777 36.625 23.547 1 98.75 325 LYS B CA 1
ATOM 5210 C C . LYS B 1 325 ? 3.768 36.625 22.391 1 98.75 325 LYS B C 1
ATOM 5212 O O . LYS B 1 325 ? 3.545 37.625 21.75 1 98.75 325 LYS B O 1
ATOM 5217 N N . GLY B 1 326 ? 3.195 35.469 22.219 1 98.44 326 GLY B N 1
ATOM 5218 C CA . GLY B 1 326 ? 2.312 35.312 21.078 1 98.44 326 GLY B CA 1
ATOM 5219 C C . GLY B 1 326 ? 0.842 35.344 21.453 1 98.44 326 GLY B C 1
ATOM 5220 O O . GLY B 1 326 ? 0.447 34.75 22.453 1 98.44 326 GLY B O 1
ATOM 5221 N N . GLY B 1 327 ? 0.034 36.094 20.766 1 98.56 327 GLY B N 1
ATOM 5222 C CA . GLY B 1 327 ? -1.419 36.031 20.781 1 98.56 327 GLY B CA 1
ATOM 5223 C C . GLY B 1 327 ? -2.016 35.625 19.453 1 98.56 327 GLY B C 1
ATOM 5224 O O . GLY B 1 327 ? -1.635 36.188 18.406 1 98.56 327 GLY B O 1
ATOM 5225 N N . PHE B 1 328 ? -2.852 34.688 19.453 1 98.81 328 PHE B N 1
ATOM 5226 C CA . PHE B 1 328 ? -3.51 34.25 18.234 1 98.81 328 PHE B CA 1
ATOM 5227 C C . PHE B 1 328 ? -5.004 34.062 18.453 1 98.81 328 PHE B C 1
ATOM 5229 O O . PHE B 1 328 ? -5.422 33.219 19.266 1 98.81 328 PHE B O 1
ATOM 5236 N N . TRP B 1 329 ? -5.777 34.812 17.719 1 98.81 329 TRP B N 1
ATOM 5237 C CA . TRP B 1 329 ? -7.207 34.844 18 1 98.81 329 TRP B CA 1
ATOM 5238 C C . TRP B 1 329 ? -8.016 34.5 16.766 1 98.81 329 TRP B C 1
ATOM 5240 O O . TRP B 1 329 ? -7.461 34.344 15.672 1 98.81 329 TRP B O 1
ATOM 5250 N N . GLY B 1 330 ? -9.336 34.219 16.984 1 98.81 330 GLY B N 1
ATOM 5251 C CA . GLY B 1 330 ? -10.227 33.812 15.906 1 98.81 330 GLY B CA 1
ATOM 5252 C C . GLY B 1 330 ? -11.391 34.75 15.719 1 98.81 330 GLY B C 1
ATOM 5253 O O . GLY B 1 330 ? -12.039 35.156 16.688 1 98.81 330 GLY B O 1
ATOM 5254 N N . LEU B 1 331 ? -11.625 35.094 14.469 1 98.81 331 LEU B N 1
ATOM 5255 C CA . LEU B 1 331 ? -12.703 36.031 14.148 1 98.81 331 LEU B CA 1
ATOM 5256 C C . LEU B 1 331 ? -13.914 35.281 13.594 1 98.81 331 LEU B C 1
ATOM 5258 O O . LEU B 1 331 ? -13.805 34.562 12.602 1 98.81 331 LEU B O 1
ATOM 5262 N N . GLY B 1 332 ? -15.008 35.438 14.25 1 98.5 332 GLY B N 1
ATOM 5263 C CA . GLY B 1 332 ? -16.25 34.938 13.68 1 98.5 332 GLY B CA 1
ATOM 5264 C C . GLY B 1 332 ? -16.703 35.688 12.469 1 98.5 332 GLY B C 1
ATOM 5265 O O . GLY B 1 332 ? -16.719 36.938 12.484 1 98.5 332 GLY B O 1
ATOM 5266 N N . CYS B 1 333 ? -17.125 34.938 11.414 1 98.31 333 CYS B N 1
ATOM 5267 C CA . CYS B 1 333 ? -17.531 35.625 10.18 1 98.31 333 CYS B CA 1
ATOM 5268 C C . CYS B 1 333 ? -18.531 34.75 9.406 1 98.31 333 CYS B C 1
ATOM 5270 O O . CYS B 1 333 ? -18.594 34.812 8.18 1 98.31 333 CYS B O 1
ATOM 5272 N N . ASN B 1 334 ? -19.156 33.875 10.047 1 98 334 ASN B N 1
ATOM 5273 C CA . ASN B 1 334 ? -20.156 33 9.461 1 98 334 ASN B CA 1
ATOM 5274 C C . ASN B 1 334 ? -19.578 32.219 8.273 1 98 334 ASN B C 1
ATOM 5276 O O . ASN B 1 334 ? -20.219 32.125 7.223 1 98 334 ASN B O 1
ATOM 5280 N N . LEU B 1 335 ? -18.422 31.797 8.43 1 97.31 335 LEU B N 1
ATOM 5281 C CA . LEU B 1 335 ? -17.719 31.078 7.371 1 97.31 335 LEU B CA 1
ATOM 5282 C C . LEU B 1 335 ? -18.312 29.688 7.156 1 97.31 335 LEU B C 1
ATOM 5284 O O . LEU B 1 335 ? -18.531 28.953 8.117 1 97.31 335 LEU B O 1
ATOM 5288 N N . GLN B 1 336 ? -18.625 29.375 5.93 1 95.94 336 GLN B N 1
ATOM 5289 C CA . GLN B 1 336 ? -19.219 28.109 5.516 1 95.94 336 GLN B CA 1
ATOM 5290 C C . GLN B 1 336 ? -18.719 27.688 4.137 1 95.94 336 GLN B C 1
ATOM 5292 O O . GLN B 1 336 ? -18.297 28.531 3.342 1 95.94 336 GLN B O 1
ATOM 5297 N N . PRO B 1 337 ? -18.891 26.484 3.756 1 92.69 337 PRO B N 1
ATOM 5298 C CA . PRO B 1 337 ? -19.234 25.359 4.633 1 92.69 337 PRO B CA 1
ATOM 5299 C C . PRO B 1 337 ? -18.094 24.984 5.582 1 92.69 337 PRO B C 1
ATOM 5301 O O . PRO B 1 337 ? -18.312 24.297 6.574 1 92.69 337 PRO B O 1
ATOM 5304 N N . GLY B 1 338 ? -16.812 25.516 5.262 1 90 338 GLY B N 1
ATOM 5305 C CA . GLY B 1 338 ? -15.617 25.281 6.047 1 90 338 GLY B CA 1
ATOM 5306 C C . GLY B 1 338 ? -14.352 25.734 5.34 1 90 338 GLY B C 1
ATOM 5307 O O . GLY B 1 338 ? -14.375 26.047 4.148 1 90 338 GLY B O 1
ATOM 5308 N N . LEU B 1 339 ? -13.32 25.781 6.102 1 91.06 339 LEU B N 1
ATOM 5309 C CA . LEU B 1 339 ? -12.023 26.141 5.543 1 91.06 339 LEU B CA 1
ATOM 5310 C C . LEU B 1 339 ? -11.562 25.109 4.523 1 91.06 339 LEU B C 1
ATOM 5312 O O . LEU B 1 339 ? -11.82 23.906 4.688 1 91.06 339 LEU B O 1
ATOM 5316 N N . HIS B 1 340 ? -10.953 25.516 3.449 1 88.31 340 HIS B N 1
ATOM 5317 C CA . HIS B 1 340 ? -10.328 24.719 2.396 1 88.31 340 HIS B CA 1
ATOM 5318 C C . HIS B 1 340 ? -11.375 24.094 1.485 1 88.31 340 HIS B C 1
ATOM 5320 O O . HIS B 1 340 ? -11.039 23.438 0.497 1 88.31 340 HIS B O 1
ATOM 5326 N N . HIS B 1 341 ? -12.656 24.328 1.801 1 87.19 341 HIS B N 1
ATOM 5327 C CA . HIS B 1 341 ? -13.695 23.906 0.868 1 87.19 341 HIS B CA 1
ATOM 5328 C C . HIS B 1 341 ? -13.711 24.797 -0.372 1 87.19 341 HIS B C 1
ATOM 5330 O O . HIS B 1 341 ? -13.609 26.031 -0.266 1 87.19 341 HIS B O 1
ATOM 5336 N N . PRO B 1 342 ? -13.828 24.203 -1.514 1 86.38 342 PRO B N 1
ATOM 5337 C CA . PRO B 1 342 ? -13.781 25 -2.744 1 86.38 342 PRO B CA 1
ATOM 5338 C C . PRO B 1 342 ? -14.867 26.062 -2.797 1 86.38 342 PRO B C 1
ATOM 5340 O O . PRO B 1 342 ? -14.695 27.094 -3.459 1 86.38 342 PRO B O 1
ATOM 5343 N N . GLU B 1 343 ? -15.945 25.859 -2.078 1 90.62 343 GLU B N 1
ATOM 5344 C CA . GLU B 1 343 ? -17.047 26.797 -2.074 1 90.62 343 GLU B CA 1
ATOM 5345 C C . GLU B 1 343 ? -17.047 27.641 -0.801 1 90.62 343 GLU B C 1
ATOM 5347 O O . GLU B 1 343 ? -18.078 28.219 -0.434 1 90.62 343 GLU B O 1
ATOM 5352 N N . MET B 1 344 ? -15.961 27.688 -0.143 1 94.12 344 MET B N 1
ATOM 5353 C CA . MET B 1 344 ? -15.875 28.438 1.103 1 94.12 344 MET B CA 1
ATOM 5354 C C . MET B 1 344 ? -16.234 29.906 0.875 1 94.12 344 MET B C 1
ATOM 5356 O O . MET B 1 344 ? -15.805 30.516 -0.113 1 94.12 344 MET B O 1
ATOM 5360 N N . HIS B 1 345 ? -17.078 30.422 1.771 1 96.75 345 HIS B N 1
ATOM 5361 C CA . HIS B 1 345 ? -17.438 31.828 1.787 1 96.75 345 HIS B CA 1
ATOM 5362 C C . HIS B 1 345 ? -17.672 32.312 3.211 1 96.75 345 HIS B C 1
ATOM 5364 O O . HIS B 1 345 ? -17.828 31.531 4.137 1 96.75 345 HIS B O 1
ATOM 5370 N N . PHE B 1 346 ? -17.641 33.594 3.398 1 97.69 346 PHE B N 1
ATOM 5371 C CA . PHE B 1 346 ? -17.891 34.188 4.711 1 97.69 346 PHE B CA 1
ATOM 5372 C C . PHE B 1 346 ? -18.453 35.594 4.582 1 97.69 346 PHE B C 1
ATOM 5374 O O . PHE B 1 346 ? -18.516 36.125 3.48 1 97.69 346 PHE B O 1
ATOM 5381 N N . ASP B 1 347 ? -18.938 36.156 5.676 1 98 347 ASP B N 1
ATOM 5382 C CA . ASP B 1 347 ? -19.469 37.531 5.699 1 98 347 ASP B CA 1
ATOM 5383 C C . ASP B 1 347 ? -18.344 38.562 5.758 1 98 347 ASP B C 1
ATOM 5385 O O . ASP B 1 347 ? -17.828 38.844 6.832 1 98 347 ASP B O 1
ATOM 5389 N N . ARG B 1 348 ? -18.188 39.281 4.711 1 97.25 348 ARG B N 1
ATOM 5390 C CA . ARG B 1 348 ? -17.047 40.156 4.547 1 97.25 348 ARG B CA 1
ATOM 5391 C C . ARG B 1 348 ? -17.156 41.375 5.465 1 97.25 348 ARG B C 1
ATOM 5393 O O . ARG B 1 348 ? -16.156 42.031 5.75 1 97.25 348 ARG B O 1
ATOM 5400 N N . ALA B 1 349 ? -18.312 41.625 5.914 1 96.5 349 ALA B N 1
ATOM 5401 C CA . ALA B 1 349 ? -18.516 42.75 6.824 1 96.5 349 ALA B CA 1
ATOM 5402 C C . ALA B 1 349 ? -17.75 42.531 8.133 1 96.5 349 ALA B C 1
ATOM 5404 O O . ALA B 1 349 ? -17.438 43.5 8.844 1 96.5 349 ALA B O 1
ATOM 5405 N N . ALA B 1 350 ? -17.484 41.312 8.438 1 97.88 350 ALA B N 1
ATOM 5406 C CA . ALA B 1 350 ? -16.766 40.969 9.664 1 97.88 350 ALA B CA 1
ATOM 5407 C C . ALA B 1 350 ? -15.336 41.5 9.641 1 97.88 350 ALA B C 1
ATOM 5409 O O . ALA B 1 350 ? -14.711 41.656 10.688 1 97.88 350 ALA B O 1
ATOM 5410 N N . LEU B 1 351 ? -14.805 41.75 8.477 1 98.5 351 LEU B N 1
ATOM 5411 C CA . LEU B 1 351 ? -13.406 42.156 8.336 1 98.5 351 LEU B CA 1
ATOM 5412 C C . LEU B 1 351 ? -13.148 43.5 9.016 1 98.5 351 LEU B C 1
ATOM 5414 O O . LEU B 1 351 ? -12.078 43.719 9.586 1 98.5 351 LEU B O 1
ATOM 5418 N N . ALA B 1 352 ? -14.141 44.344 8.969 1 98.12 352 ALA B N 1
ATOM 5419 C CA . ALA B 1 352 ? -14.008 45.625 9.633 1 98.12 352 ALA B CA 1
ATOM 5420 C C . ALA B 1 352 ? -13.859 45.469 11.141 1 98.12 352 ALA B C 1
ATOM 5422 O O . ALA B 1 352 ? -13.148 46.219 11.789 1 98.12 352 ALA B O 1
ATOM 5423 N N . ASP B 1 353 ? -14.531 44.469 11.633 1 98.25 353 ASP B N 1
ATOM 5424 C CA . ASP B 1 353 ? -14.406 44.188 13.055 1 98.25 353 ASP B CA 1
ATOM 5425 C C . ASP B 1 353 ? -13 43.688 13.391 1 98.25 353 ASP B C 1
ATOM 5427 O O . ASP B 1 353 ? -12.469 44.031 14.453 1 98.25 353 ASP B O 1
ATOM 5431 N N . GLY B 1 354 ? -12.43 42.906 12.531 1 98.62 354 GLY B N 1
ATOM 5432 C CA . GLY B 1 354 ? -11.047 42.5 12.727 1 98.62 354 GLY B CA 1
ATOM 5433 C C . GLY B 1 354 ? -10.078 43.656 12.805 1 98.62 354 GLY B C 1
ATOM 5434 O O . GLY B 1 354 ? -9.148 43.656 13.609 1 98.62 354 GLY B O 1
ATOM 5435 N N . VAL B 1 355 ? -10.305 44.656 11.969 1 98.81 355 VAL B N 1
ATOM 5436 C CA . VAL B 1 355 ? -9.477 45.844 11.977 1 98.81 355 VAL B CA 1
ATOM 5437 C C . VAL B 1 355 ? -9.555 46.531 13.344 1 98.81 355 VAL B C 1
ATOM 5439 O O . VAL B 1 355 ? -8.531 46.875 13.922 1 98.81 355 VAL B O 1
ATOM 5442 N N . ARG B 1 356 ? -10.75 46.625 13.852 1 98.69 356 ARG B N 1
ATOM 5443 C CA . ARG B 1 356 ? -10.961 47.281 15.133 1 98.69 356 ARG B CA 1
ATOM 5444 C C . ARG B 1 356 ? -10.242 46.562 16.266 1 98.69 356 ARG B C 1
ATOM 5446 O O . ARG B 1 356 ? -9.688 47.188 17.172 1 98.69 356 ARG B O 1
ATOM 5453 N N . VAL B 1 357 ? -10.289 45.25 16.203 1 98.81 357 VAL B N 1
ATOM 5454 C CA . VAL B 1 357 ? -9.633 44.469 17.234 1 98.81 357 VAL B CA 1
ATOM 5455 C C . VAL B 1 357 ? -8.125 44.719 17.203 1 98.81 357 VAL B C 1
ATOM 5457 O O . VAL B 1 357 ? -7.516 44.969 18.234 1 98.81 357 VAL B O 1
ATOM 5460 N N . PHE B 1 358 ? -7.508 44.656 16.047 1 98.88 358 PHE B N 1
ATOM 5461 C CA . PHE B 1 358 ? -6.07 44.875 15.938 1 98.88 358 PHE B CA 1
ATOM 5462 C C . PHE B 1 358 ? -5.703 46.312 16.359 1 98.88 358 PHE B C 1
ATOM 5464 O O . PHE B 1 358 ? -4.699 46.5 17.047 1 98.88 358 PHE B O 1
ATOM 5471 N N . LYS B 1 359 ? -6.5 47.281 16 1 98.75 359 LYS B N 1
ATOM 5472 C CA . LYS B 1 359 ? -6.234 48.656 16.422 1 98.75 359 LYS B CA 1
ATOM 5473 C C . LYS B 1 359 ? -6.27 48.781 17.938 1 98.75 359 LYS B C 1
ATOM 5475 O O . LYS B 1 359 ? -5.441 49.469 18.531 1 98.75 359 LYS B O 1
ATOM 5480 N N . SER B 1 360 ? -7.285 48.156 18.5 1 98.81 360 SER B N 1
ATOM 5481 C CA . SER B 1 360 ? -7.395 48.188 19.953 1 98.81 360 SER B CA 1
ATOM 5482 C C . SER B 1 360 ? -6.168 47.562 20.609 1 98.81 360 SER B C 1
ATOM 5484 O O . SER B 1 360 ? -5.66 48.094 21.609 1 98.81 360 SER B O 1
ATOM 5486 N N . CYS B 1 361 ? -5.66 46.406 20.109 1 98.81 361 CYS B N 1
ATOM 5487 C CA . CYS B 1 361 ? -4.453 45.781 20.641 1 98.81 361 CYS B CA 1
ATOM 5488 C C . CYS B 1 361 ? -3.277 46.75 20.594 1 98.81 361 CYS B C 1
ATOM 5490 O O . CYS B 1 361 ? -2.553 46.906 21.578 1 98.81 361 CYS B O 1
ATOM 5492 N N . VAL B 1 362 ? -3.115 47.406 19.438 1 98.75 362 VAL B N 1
ATOM 5493 C CA . VAL B 1 362 ? -1.999 48.312 19.266 1 98.75 362 VAL B CA 1
ATOM 5494 C C . VAL B 1 362 ? -2.152 49.531 20.203 1 98.75 362 VAL B C 1
ATOM 5496 O O . VAL B 1 362 ? -1.179 49.969 20.812 1 98.75 362 VAL B O 1
ATOM 5499 N N . ARG B 1 363 ? -3.365 50 20.375 1 98.56 363 ARG B N 1
ATOM 5500 C CA . ARG B 1 363 ? -3.613 51.125 21.266 1 98.56 363 ARG B CA 1
ATOM 5501 C C . ARG B 1 363 ? -3.24 50.781 22.703 1 98.56 363 ARG B C 1
ATOM 5503 O O . ARG B 1 363 ? -2.637 51.594 23.406 1 98.56 363 ARG B O 1
ATOM 5510 N N . GLN B 1 364 ? -3.602 49.656 23.109 1 98.5 364 GLN B N 1
ATOM 5511 C CA . GLN B 1 364 ? -3.312 49.188 24.469 1 98.5 364 GLN B CA 1
ATOM 5512 C C . GLN B 1 364 ? -1.809 49.156 24.734 1 98.5 364 GLN B C 1
ATOM 5514 O O . GLN B 1 364 ? -1.363 49.469 25.844 1 98.5 364 GLN B O 1
ATOM 5519 N N . LEU B 1 365 ? -1.039 48.844 23.734 1 98.62 365 LEU B N 1
ATOM 5520 C CA . LEU B 1 365 ? 0.37 48.562 23.953 1 98.62 365 LEU B CA 1
ATOM 5521 C C . LEU B 1 365 ? 1.25 49.719 23.578 1 98.62 365 LEU B C 1
ATOM 5523 O O . LEU B 1 365 ? 2.305 49.938 24.172 1 98.62 365 LEU B O 1
ATOM 5527 N N . LEU B 1 366 ? 0.771 50.5 22.578 1 98.44 366 LEU B N 1
ATOM 5528 C CA . LEU B 1 366 ? 1.656 51.5 22 1 98.44 366 LEU B CA 1
ATOM 5529 C C . LEU B 1 366 ? 1.013 52.875 22.047 1 98.44 366 LEU B C 1
ATOM 5531 O O . LEU B 1 366 ? 1.599 53.844 21.578 1 98.44 366 LEU B O 1
ATOM 5535 N N . GLY B 1 367 ? -0.156 52.906 22.562 1 96.44 367 GLY B N 1
ATOM 5536 C CA . GLY B 1 367 ? -0.859 54.156 22.625 1 96.44 367 GLY B CA 1
ATOM 5537 C C . GLY B 1 367 ? -0.444 55 23.828 1 96.44 367 GLY B C 1
ATOM 5538 O O . GLY B 1 367 ? 0.268 54.531 24.703 1 96.44 367 GLY B O 1
#